Protein AF-A0A195AV89-F1 (afdb_monomer_lite)

Organism: NCBI:txid520822

pLDDT: mean 71.45, std 24.06, range [21.25, 98.12]

Sequence (680 aa):
ADSTIRRLVAESTGSINNQPTPLRCRNARSAENIAAVRESVRENPRRSISRRSQELGLSATSIWRILRRDLDLHTYKIQLTQEIKVNDHRQRCVFADWVLENRIALHAILHATMDILYERFWVLHELSVRNMMDRINICDMLLKRNEIEPFIASKEACENHLLFEKLRRDSPGELSKIIPVAGDITEPELGISADDQNMLIRSVSIVFHSAATVKFDEALKLSVTINMLGTKRLVQLCNRMHNVEKRHIEPRLVCSCKSNLRNKRLICSDFFFKNVLFTKDYSVFCLWMVYISTSSRKIHIRDIYSRKSFECFVLFAHAFIHVSTAYCNCDRNDVAEEIYPVGREPDQVIALTEWMDDKMFEEFTPNLIASRPNTYTFTKALAERMLQREKGSLPVAIVRPSIVLSSYREPVAGWVDNCNGPTGIIAAAGKGFFRTMLCHEDKVADLVPVDIVINLMICAAWRTATQRTDTIPIYNCCTGQQNPITWKQFVDLSFKYCRLHPVNDALWYPDGRCHSSMIINKLCVIFQHTLPAYILDILARLKGSRPIMVRVQTKLSKAAKCLEYFSTKQWNFRDDNVRRLGEQLSPEDRETFMFDVREIYWPSYLEHYILGIRQFILKESPDTLPAARSYITKLYWLHKAVQLGILVIMLRVLLLRKSAARRAFFSLLSIVLRMCRLIV

InterPro domains:
  IPR013120 Fatty acyl-CoA reductase-like, NAD-binding domain [PF07993] (155-244)
  IPR013120 Fatty acyl-CoA reductase-like, NAD-binding domain [PF07993] (319-457)
  IPR026055 Fatty acyl-CoA reductase [PTHR11011] (134-623)
  IPR033640 Fatty acyl-CoA reductase, C-terminal [PF03015] (529-620)
  IPR033640 Fatty acyl-CoA reductase, C-terminal [cd09071] (527-618)
  IPR036291 NAD(P)-binding domain superfamily [SSF51735] (177-475)

Foldseek 3Di:
DVVVVVVVVVPPDDDPPDDPDPDPDDDLQPPVNLVLLVVVCVVPVPDALVVSCVVSVHHSVSSCCSCCPVVVHDNVPSDDPDDQDPCNVVVVVVVVVVCVVVVPPPPPVVVPPPPDPDPDDDAAADDDADPQCVFKAWAWFAFAPVCVVVVVVCLVVVCPHPRHPVHCVPPVCNSVRYHYFHAFLLDALRRGDPVSLVCLLQFFAEKEQLFAQPDQPDQLLVRLSGLAVSLLSVLVSLVSSVPPDPDDDDDPDDDDDDDDDPDDQGDDQRVVVPANDDDPPRGGGIIITMGGHDDDDDDDPVVPPDDDDDNPQRHDFHEYEYEFAQLLVVLDFEDEQDQDDAPDASVVVVVCSVPDDSVVSSVCVCVRCPSRLGSRSPSSSNNVRSCQVSNPPHLYAYEHEYAEAEACPPDHAQADFDCAACLVLLLCLLLVQRAEAQFDQAAWDWYAYSLLSRLLRVLSRSVSRRDPDPDHGYAHLTCCPQHTDGPNNLLVLSLVLSLVQGAPNRPFQNHHDYDNDPVVRVVCCVVRHVVVLVVVQVVCVVVVHHRCRNVVSVVVVVSSSSCNSVRNGHHHYDGVVVVVSCVPDDPSSCVNSPNPSNPDPPSVSSNSNSVNSRCNHVVHDPVCRVVRSVVSVVNVVVVVVVVVVVVVVVLVVVLVVDVVSVVVVVVVVVVVVVVVVVVD

Structure (mmCIF, N/CA/C/O backbone):
data_AF-A0A195AV89-F1
#
_entry.id   AF-A0A195AV89-F1
#
loop_
_atom_site.group_PDB
_atom_site.id
_atom_site.type_symbol
_atom_site.label_atom_id
_atom_site.label_alt_id
_atom_site.label_comp_id
_atom_site.label_asym_id
_atom_site.label_entity_id
_atom_site.label_seq_id
_atom_site.pdbx_PDB_ins_code
_atom_site.Cartn_x
_atom_site.Cartn_y
_atom_site.Cartn_z
_atom_site.occupancy
_atom_site.B_iso_or_equiv
_atom_site.auth_seq_id
_atom_site.auth_comp_id
_atom_site.auth_asym_id
_atom_site.auth_atom_id
_atom_site.pdbx_PDB_model_num
ATOM 1 N N . ALA A 1 1 ? 51.970 20.381 -20.525 1.00 50.66 1 ALA A N 1
ATOM 2 C CA . ALA A 1 1 ? 52.334 19.071 -21.102 1.00 50.66 1 ALA A CA 1
ATOM 3 C C . ALA A 1 1 ? 53.825 18.797 -20.916 1.00 50.66 1 ALA A C 1
ATOM 5 O O . ALA A 1 1 ? 54.170 17.923 -20.133 1.00 50.66 1 ALA A O 1
ATOM 6 N N . ASP A 1 2 ? 54.699 19.571 -21.566 1.00 43.78 2 ASP A N 1
ATOM 7 C CA . ASP A 1 2 ? 56.124 19.235 -21.711 1.00 43.78 2 ASP A CA 1
ATOM 8 C C . ASP A 1 2 ? 56.912 19.061 -20.391 1.00 43.78 2 ASP A C 1
ATOM 10 O O . ASP A 1 2 ? 57.695 18.123 -20.245 1.00 43.78 2 ASP A O 1
ATOM 14 N N . SER A 1 3 ? 56.636 19.883 -19.372 1.00 46.28 3 SER A N 1
ATOM 15 C CA . SER A 1 3 ? 57.283 19.787 -18.051 1.00 46.28 3 SER A CA 1
ATOM 16 C C . SER A 1 3 ? 57.004 18.476 -17.301 1.00 46.28 3 SER A C 1
ATOM 18 O O . SER A 1 3 ? 57.836 18.031 -16.514 1.00 46.28 3 SER A O 1
ATOM 20 N N . THR A 1 4 ? 55.858 17.832 -17.544 1.00 42.25 4 THR A N 1
ATOM 21 C CA . THR A 1 4 ? 55.500 16.550 -16.916 1.00 42.25 4 THR A CA 1
ATOM 22 C C . THR A 1 4 ? 56.248 15.384 -17.562 1.00 42.25 4 THR A C 1
ATOM 24 O O . THR A 1 4 ? 56.672 14.469 -16.864 1.00 42.25 4 THR A O 1
ATOM 27 N N . ILE A 1 5 ? 56.454 15.437 -18.882 1.00 47.72 5 ILE A N 1
ATOM 28 C CA . ILE A 1 5 ? 57.132 14.379 -19.644 1.00 47.72 5 ILE A CA 1
ATOM 29 C C . ILE A 1 5 ? 58.626 14.360 -19.307 1.00 47.72 5 ILE A C 1
ATOM 31 O O . ILE A 1 5 ? 59.153 13.309 -18.952 1.00 47.72 5 ILE A O 1
ATOM 35 N N . ARG A 1 6 ? 59.293 15.527 -19.299 1.00 44.59 6 ARG A N 1
ATOM 36 C CA . ARG A 1 6 ? 60.716 15.631 -18.915 1.00 44.59 6 ARG A CA 1
ATOM 37 C C . ARG A 1 6 ? 60.995 15.065 -17.517 1.00 44.59 6 ARG A C 1
ATOM 39 O O . ARG A 1 6 ? 62.029 14.438 -17.311 1.00 44.59 6 ARG A O 1
ATOM 46 N N . ARG A 1 7 ? 60.062 15.237 -16.572 1.00 45.50 7 ARG A N 1
ATOM 47 C CA . ARG A 1 7 ? 60.192 14.720 -15.200 1.00 45.50 7 ARG A CA 1
ATOM 48 C C . ARG A 1 7 ? 60.057 13.195 -15.106 1.00 45.50 7 ARG A C 1
ATOM 50 O O . ARG A 1 7 ? 60.696 12.604 -14.250 1.00 45.50 7 ARG A O 1
ATOM 57 N N . LEU A 1 8 ? 59.280 12.561 -15.987 1.00 46.53 8 LEU A N 1
ATOM 58 C CA . LEU A 1 8 ? 59.133 11.098 -16.030 1.00 46.53 8 LEU A CA 1
ATOM 59 C C . LEU A 1 8 ? 60.307 10.390 -16.728 1.00 46.53 8 LEU A C 1
ATOM 61 O O . LEU A 1 8 ? 60.576 9.232 -16.431 1.00 46.53 8 LEU A O 1
ATOM 65 N N . VAL A 1 9 ? 61.017 11.076 -17.630 1.00 48.72 9 VAL A N 1
ATOM 66 C CA . VAL A 1 9 ? 62.204 10.530 -18.320 1.00 48.72 9 VAL A CA 1
ATOM 67 C C . VAL A 1 9 ? 63.468 10.607 -17.448 1.00 48.72 9 VAL A C 1
ATOM 69 O O . VAL A 1 9 ? 64.371 9.794 -17.602 1.00 48.72 9 VAL A O 1
ATOM 72 N N . ALA A 1 10 ? 63.540 11.548 -16.501 1.00 44.00 10 ALA A N 1
ATOM 73 C CA . ALA A 1 10 ? 64.730 11.767 -15.672 1.00 44.00 10 ALA A CA 1
ATOM 74 C C . ALA A 1 10 ? 64.962 10.715 -14.563 1.00 44.00 10 ALA A C 1
ATOM 76 O O . ALA A 1 10 ? 66.049 10.670 -13.994 1.00 44.00 10 ALA A O 1
ATOM 77 N N . GLU A 1 11 ? 63.968 9.881 -14.238 1.00 45.31 11 GLU A N 1
ATOM 78 C CA . GLU A 1 11 ? 64.018 8.938 -13.103 1.00 45.31 11 GLU A CA 1
ATOM 79 C C . GLU A 1 11 ? 64.234 7.466 -13.537 1.00 45.31 11 GLU A C 1
ATOM 81 O O . GLU A 1 11 ? 64.152 6.557 -12.714 1.00 45.31 11 GLU A O 1
ATOM 86 N N . SER A 1 12 ? 64.542 7.196 -14.816 1.00 50.31 12 SER A N 1
ATOM 87 C CA . SER A 1 12 ? 64.613 5.830 -15.375 1.00 50.31 12 SER A CA 1
ATOM 88 C C . SER A 1 12 ? 66.002 5.163 -15.376 1.00 50.31 12 SER A C 1
ATOM 90 O O . SER A 1 12 ? 66.183 4.150 -16.051 1.00 50.31 12 SER A O 1
ATOM 92 N N . THR A 1 13 ? 66.994 5.696 -14.652 1.00 50.44 13 THR A N 1
ATOM 93 C CA . THR A 1 13 ? 68.354 5.118 -14.565 1.00 50.44 13 THR A CA 1
ATOM 94 C C . THR A 1 13 ? 68.882 5.099 -13.125 1.00 50.44 13 THR A C 1
ATOM 96 O O . THR A 1 13 ? 69.674 5.952 -12.728 1.00 50.44 13 THR A O 1
ATOM 99 N N . GLY A 1 14 ? 68.460 4.108 -12.335 1.00 41.00 14 GLY A N 1
ATOM 100 C CA . GLY A 1 14 ? 68.944 3.884 -10.969 1.00 41.00 14 GLY A CA 1
ATOM 101 C C . GLY A 1 14 ? 68.699 2.447 -10.501 1.00 41.00 14 GLY A C 1
ATOM 102 O O . GLY A 1 14 ? 67.657 1.866 -10.796 1.00 41.00 14 GLY A O 1
ATOM 103 N N . SER A 1 15 ? 69.667 1.856 -9.794 1.00 42.06 15 SER A N 1
ATOM 104 C CA . SER A 1 15 ? 69.569 0.475 -9.296 1.00 42.06 15 SER A CA 1
ATOM 105 C C . SER A 1 15 ? 68.524 0.352 -8.183 1.00 42.06 15 SER A C 1
ATOM 107 O O . SER A 1 15 ? 68.538 1.129 -7.230 1.00 42.06 15 SER A O 1
ATOM 109 N N . ILE A 1 16 ? 67.650 -0.658 -8.259 1.00 43.22 16 ILE A N 1
ATOM 110 C CA . ILE A 1 16 ? 66.578 -0.905 -7.273 1.00 43.22 16 ILE A CA 1
ATOM 111 C C . ILE A 1 16 ? 67.100 -1.720 -6.069 1.00 43.22 16 ILE A C 1
ATOM 113 O O . ILE A 1 16 ? 66.456 -2.649 -5.595 1.00 43.22 16 ILE A O 1
ATOM 117 N N . ASN A 1 17 ? 68.297 -1.389 -5.583 1.00 42.94 17 ASN A N 1
ATOM 118 C CA . ASN A 1 17 ? 68.884 -1.927 -4.357 1.00 42.94 17 ASN A CA 1
ATOM 119 C C . ASN A 1 17 ? 69.647 -0.804 -3.637 1.00 42.94 17 ASN A C 1
ATOM 121 O O . ASN A 1 17 ? 70.331 -0.014 -4.282 1.00 42.94 17 ASN A O 1
ATOM 125 N N . ASN A 1 18 ? 69.546 -0.762 -2.305 1.00 45.41 18 ASN A N 1
ATOM 126 C CA . ASN A 1 18 ? 70.127 0.255 -1.412 1.00 45.41 18 ASN A CA 1
ATOM 127 C C . ASN A 1 18 ? 69.485 1.662 -1.448 1.00 45.41 18 ASN A C 1
ATOM 129 O O . ASN A 1 18 ? 70.192 2.668 -1.421 1.00 45.41 18 ASN A O 1
ATOM 133 N N . GLN A 1 19 ? 68.151 1.755 -1.369 1.00 38.38 19 GLN A N 1
ATOM 134 C CA . GLN A 1 19 ? 67.550 2.863 -0.605 1.00 38.38 19 GLN A CA 1
ATOM 135 C C . GLN A 1 19 ? 67.321 2.421 0.850 1.00 38.38 19 GLN A C 1
ATOM 137 O O . GLN A 1 19 ? 66.848 1.303 1.065 1.00 38.38 19 GLN A O 1
ATOM 142 N N . PRO A 1 20 ? 67.635 3.259 1.857 1.00 39.00 20 PRO A N 1
ATOM 143 C CA . PRO A 1 20 ? 67.366 2.928 3.250 1.00 39.00 20 PRO A CA 1
ATOM 144 C C . PRO A 1 20 ? 65.854 2.896 3.496 1.00 39.00 20 PRO A C 1
ATOM 146 O O . PRO A 1 20 ? 65.154 3.881 3.258 1.00 39.00 20 PRO A O 1
ATOM 149 N N . THR A 1 21 ? 65.348 1.764 3.988 1.00 40.25 21 THR A N 1
ATOM 150 C CA . THR A 1 21 ? 63.931 1.583 4.329 1.00 40.25 21 THR A CA 1
ATOM 151 C C . THR A 1 21 ? 63.458 2.710 5.255 1.00 40.25 21 THR A C 1
ATOM 153 O O . THR A 1 21 ? 64.034 2.865 6.336 1.00 40.25 21 THR A O 1
ATOM 156 N N . PRO A 1 22 ? 62.408 3.480 4.900 1.00 37.03 22 PRO A N 1
ATOM 157 C CA . PRO A 1 22 ? 61.901 4.536 5.767 1.00 37.03 22 PRO A CA 1
ATOM 158 C C . PRO A 1 22 ? 61.536 3.980 7.145 1.00 37.03 22 PRO A C 1
ATOM 160 O O . PRO A 1 22 ? 60.753 3.031 7.249 1.00 37.03 22 PRO A O 1
ATOM 163 N N . LEU A 1 23 ? 62.108 4.572 8.199 1.00 39.91 23 LEU A N 1
ATOM 164 C CA . LEU A 1 23 ? 61.863 4.172 9.585 1.00 39.91 23 LEU A CA 1
ATOM 165 C C . LEU A 1 23 ? 60.355 4.116 9.851 1.00 39.91 23 LEU A C 1
ATOM 167 O O . LEU A 1 23 ? 59.655 5.126 9.755 1.00 39.91 23 LEU A O 1
ATOM 171 N N . ARG A 1 24 ? 59.870 2.909 10.168 1.00 40.41 24 ARG A N 1
ATOM 172 C CA . ARG A 1 24 ? 58.453 2.572 10.355 1.00 40.41 24 ARG A CA 1
ATOM 173 C C . ARG A 1 24 ? 57.813 3.557 11.336 1.00 40.41 24 ARG A C 1
ATOM 175 O O . ARG A 1 24 ? 58.040 3.457 12.540 1.00 40.41 24 ARG A O 1
ATOM 182 N N . CYS A 1 25 ? 57.049 4.519 10.813 1.00 47.12 25 CYS A N 1
ATOM 183 C CA . CYS A 1 25 ? 56.574 5.658 11.596 1.00 47.12 25 CYS A CA 1
ATOM 184 C C . CYS A 1 25 ? 55.828 5.203 12.860 1.00 47.12 25 CYS A C 1
ATOM 186 O O . CYS A 1 25 ? 55.062 4.235 12.809 1.00 47.12 25 CYS A O 1
ATOM 188 N N . ARG A 1 26 ? 56.038 5.928 13.974 1.00 52.16 26 ARG A N 1
ATOM 189 C CA . ARG A 1 26 ? 55.380 5.702 15.276 1.00 52.16 26 ARG A CA 1
ATOM 190 C C . ARG A 1 26 ? 53.902 5.347 15.088 1.00 52.16 26 ARG A C 1
ATOM 192 O O . ARG A 1 26 ? 53.202 6.010 14.322 1.00 52.16 26 ARG A O 1
ATOM 199 N N . ASN A 1 27 ? 53.427 4.333 15.820 1.00 58.03 27 ASN A N 1
ATOM 200 C CA . ASN A 1 27 ? 52.045 3.858 15.732 1.00 58.03 27 ASN A CA 1
ATOM 201 C C . ASN A 1 27 ? 51.058 5.037 15.781 1.00 58.03 27 ASN A C 1
ATOM 203 O O . ASN A 1 27 ? 50.970 5.767 16.769 1.00 58.03 27 ASN A O 1
ATOM 207 N N . ALA A 1 28 ? 50.288 5.199 14.704 1.00 64.44 28 ALA A N 1
ATOM 208 C CA . ALA A 1 28 ? 49.456 6.375 14.434 1.00 64.44 28 ALA A CA 1
ATOM 209 C C . ALA A 1 28 ? 48.264 6.579 15.399 1.00 64.44 28 ALA A C 1
ATOM 211 O O . ALA A 1 28 ? 47.446 7.465 15.171 1.00 64.44 28 ALA A O 1
ATOM 212 N N . ARG A 1 29 ? 48.156 5.733 16.432 1.00 78.00 29 ARG A N 1
ATOM 213 C CA . ARG A 1 29 ? 47.184 5.741 17.539 1.00 78.00 29 ARG A CA 1
ATOM 214 C C . ARG A 1 29 ? 47.876 5.340 18.862 1.00 78.00 29 ARG A C 1
ATOM 216 O O . ARG A 1 29 ? 47.328 4.564 19.636 1.00 78.00 29 ARG A O 1
ATOM 223 N N . SER A 1 30 ? 49.122 5.771 19.090 1.00 84.56 30 SER A N 1
ATOM 224 C CA . SER A 1 30 ? 49.759 5.648 20.414 1.00 84.56 30 SER A CA 1
ATOM 225 C C . SER A 1 30 ? 49.026 6.517 21.443 1.00 84.56 30 SER A C 1
ATOM 227 O O . SER A 1 30 ? 48.366 7.488 21.070 1.00 84.56 30 SER A O 1
ATOM 229 N N . ALA A 1 31 ? 49.161 6.199 22.734 1.00 83.94 31 ALA A N 1
ATOM 230 C CA . ALA A 1 31 ? 48.544 6.984 23.806 1.00 83.94 31 ALA A CA 1
ATOM 231 C C . ALA A 1 31 ? 48.972 8.466 23.760 1.00 83.94 31 ALA A C 1
ATOM 233 O O . ALA A 1 31 ? 48.120 9.346 23.856 1.00 83.94 31 ALA A O 1
ATOM 234 N N . GLU A 1 32 ? 50.259 8.736 23.501 1.00 88.19 32 GLU A N 1
ATOM 235 C CA . GLU A 1 32 ? 50.804 10.085 23.269 1.00 88.19 32 GLU A CA 1
ATOM 236 C C . GLU A 1 32 ? 50.070 10.811 22.127 1.00 88.19 32 GLU A C 1
ATOM 238 O O . GLU A 1 32 ? 49.609 11.936 22.293 1.00 88.19 32 GLU A O 1
ATOM 243 N N . ASN A 1 33 ? 49.909 10.152 20.972 1.00 89.00 33 ASN A N 1
ATOM 244 C CA . ASN A 1 33 ? 49.263 10.734 19.793 1.00 89.00 33 ASN A CA 1
ATOM 245 C C . ASN A 1 33 ? 47.763 10.987 20.025 1.00 89.00 33 ASN A C 1
ATOM 247 O O . ASN A 1 33 ? 47.222 11.986 19.552 1.00 89.00 33 ASN A O 1
ATOM 251 N N . ILE A 1 34 ? 47.086 10.107 20.770 1.00 90.88 34 ILE A N 1
ATOM 252 C CA . ILE A 1 34 ? 45.677 10.280 21.154 1.00 90.88 34 ILE A CA 1
ATOM 253 C C . ILE A 1 34 ? 45.527 11.455 22.131 1.00 90.88 34 ILE A C 1
ATOM 255 O O . ILE A 1 34 ? 44.618 12.269 21.961 1.00 90.88 34 ILE A O 1
ATOM 259 N N . ALA A 1 35 ? 46.432 11.588 23.108 1.00 89.00 35 ALA A N 1
ATOM 260 C CA . ALA A 1 35 ? 46.459 12.712 24.041 1.00 89.00 35 ALA A CA 1
ATOM 261 C C . ALA A 1 35 ? 46.740 14.047 23.328 1.00 89.00 35 ALA A C 1
ATOM 263 O O . ALA A 1 35 ? 45.991 15.001 23.516 1.00 89.00 35 ALA A O 1
ATOM 264 N N . ALA A 1 36 ? 47.736 14.102 22.440 1.00 89.44 36 ALA A N 1
ATOM 265 C CA . ALA A 1 36 ? 48.081 15.309 21.684 1.00 89.44 36 ALA A CA 1
ATOM 266 C C . ALA A 1 36 ? 46.934 15.789 20.770 1.00 89.44 36 ALA A C 1
ATOM 268 O O . ALA A 1 36 ? 46.641 16.983 20.701 1.00 89.44 36 ALA A O 1
ATOM 269 N N . VAL A 1 37 ? 46.222 14.865 20.110 1.00 90.38 37 VAL A N 1
ATOM 270 C CA . VAL A 1 37 ? 45.013 15.207 19.338 1.00 90.38 37 VAL A CA 1
ATOM 271 C C . VAL A 1 37 ? 43.869 15.654 20.254 1.00 90.38 37 VAL A C 1
ATOM 273 O O . VAL A 1 37 ? 43.165 16.601 19.906 1.00 90.38 37 VAL A O 1
ATOM 276 N N . ARG A 1 38 ? 43.680 15.019 21.421 1.00 90.00 38 ARG A N 1
ATOM 277 C CA . ARG A 1 38 ? 42.659 15.414 22.409 1.00 90.00 38 ARG A CA 1
ATOM 278 C C . ARG A 1 38 ? 42.891 16.838 22.918 1.00 90.00 38 ARG A C 1
ATOM 280 O O . ARG A 1 38 ? 41.944 17.621 22.941 1.00 90.00 38 ARG A O 1
ATOM 287 N N . GLU A 1 39 ? 44.127 17.180 23.268 1.00 90.44 39 GLU A N 1
ATOM 288 C CA . GLU A 1 39 ? 44.463 18.502 23.803 1.00 90.44 39 GLU A CA 1
ATOM 289 C C . GLU A 1 39 ? 44.359 19.587 22.727 1.00 90.44 39 GLU A C 1
ATOM 291 O O . GLU A 1 39 ? 43.644 20.565 22.919 1.00 90.44 39 GLU A O 1
ATOM 296 N N . SER A 1 40 ? 44.902 19.343 21.527 1.00 88.50 40 SER A N 1
ATOM 297 C CA . SER A 1 40 ? 44.725 20.233 20.369 1.00 88.50 40 SER A CA 1
ATOM 298 C C . SER A 1 40 ? 43.243 20.532 20.085 1.00 88.50 40 SER A C 1
ATOM 300 O O . SER A 1 40 ? 42.874 21.651 19.705 1.00 88.50 40 SER A O 1
ATOM 302 N N . VAL A 1 41 ? 42.354 19.541 20.242 1.00 85.56 41 VAL A N 1
ATOM 303 C CA . VAL A 1 41 ? 40.903 19.743 20.095 1.00 85.56 41 VAL A CA 1
ATOM 304 C C . VAL A 1 41 ? 40.324 20.595 21.221 1.00 85.56 41 VAL A C 1
ATOM 306 O O . VAL A 1 41 ? 39.474 21.430 20.917 1.00 85.56 41 VAL A O 1
ATOM 309 N N . ARG A 1 42 ? 40.776 20.433 22.472 1.00 78.88 42 ARG A N 1
ATOM 310 C CA . ARG A 1 42 ? 40.354 21.281 23.599 1.00 78.88 42 ARG A CA 1
ATOM 311 C C . ARG A 1 42 ? 40.783 22.737 23.392 1.00 78.88 42 ARG A C 1
ATOM 313 O O . ARG A 1 42 ? 39.943 23.622 23.515 1.00 78.88 42 ARG A O 1
ATOM 320 N N . GLU A 1 43 ? 42.044 22.977 23.034 1.00 81.06 43 GLU A N 1
ATOM 321 C CA . GLU A 1 43 ? 42.611 24.321 22.836 1.00 81.06 43 GLU A CA 1
ATOM 322 C C . GLU A 1 43 ? 41.904 25.116 21.731 1.00 81.06 43 GLU A C 1
ATOM 324 O O . GLU A 1 43 ? 41.621 26.305 21.877 1.00 81.06 43 GLU A O 1
ATOM 329 N N . ASN A 1 44 ? 41.636 24.480 20.586 1.00 78.31 44 ASN A N 1
ATOM 330 C CA . ASN A 1 44 ? 41.011 25.149 19.449 1.00 78.31 44 ASN A CA 1
ATOM 331 C C . ASN A 1 44 ? 40.075 24.195 18.696 1.00 78.31 44 ASN A C 1
ATOM 333 O O . ASN A 1 44 ? 40.474 23.634 17.670 1.00 78.31 44 ASN A O 1
ATOM 337 N N . PRO A 1 45 ? 38.818 24.008 19.145 1.00 74.69 45 PRO A N 1
ATOM 338 C CA . PRO A 1 45 ? 37.890 23.039 18.552 1.00 74.69 45 PRO A CA 1
ATOM 339 C C . PRO A 1 45 ? 37.662 23.251 17.046 1.00 74.69 45 PRO A C 1
ATOM 341 O O . PRO A 1 45 ? 37.619 22.291 16.277 1.00 74.69 45 PRO A O 1
ATOM 344 N N . ARG A 1 46 ? 37.621 24.516 16.602 1.00 65.31 46 ARG A N 1
ATOM 345 C CA . ARG A 1 46 ? 37.345 24.916 15.209 1.00 65.31 46 ARG A CA 1
ATOM 346 C C . ARG A 1 46 ? 38.509 24.672 14.234 1.00 65.31 46 ARG A C 1
ATOM 348 O O . ARG A 1 46 ? 38.331 24.850 13.029 1.00 65.31 46 ARG A O 1
ATOM 355 N N . ARG A 1 47 ? 39.705 24.293 14.703 1.00 79.06 47 ARG A N 1
ATOM 356 C CA . ARG A 1 47 ? 40.875 24.104 13.830 1.00 79.06 47 ARG A CA 1
ATOM 357 C C . ARG A 1 47 ? 40.729 22.866 12.932 1.00 79.06 47 ARG A C 1
ATOM 359 O O . ARG A 1 47 ? 40.415 21.767 13.393 1.00 79.06 47 ARG A O 1
ATOM 366 N N . SER A 1 48 ? 40.973 23.048 11.632 1.00 80.38 48 SER A N 1
ATOM 367 C CA . SER A 1 48 ? 40.786 22.012 10.609 1.00 80.38 48 SER A CA 1
ATOM 368 C C . SER A 1 48 ? 41.797 20.866 10.725 1.00 80.38 48 SER A C 1
ATOM 370 O O . SER A 1 48 ? 42.938 21.061 11.148 1.00 80.38 48 SER A O 1
ATOM 372 N N . ILE A 1 49 ? 41.392 19.666 10.287 1.00 80.25 49 ILE A N 1
ATOM 373 C CA . ILE A 1 49 ? 42.225 18.448 10.322 1.00 80.25 49 ILE A CA 1
ATOM 374 C C . ILE A 1 49 ? 43.573 18.681 9.625 1.00 80.25 49 ILE A C 1
ATOM 376 O O . ILE A 1 49 ? 44.601 18.257 10.138 1.00 80.25 49 ILE A O 1
ATOM 380 N N . SER A 1 50 ? 43.585 19.394 8.494 1.00 75.94 50 SER A N 1
ATOM 381 C CA . SER A 1 50 ? 44.805 19.682 7.731 1.00 75.94 50 SER A CA 1
ATOM 382 C C . SER A 1 50 ? 45.806 20.549 8.502 1.00 75.94 50 SER A C 1
ATOM 384 O O . SER A 1 50 ? 47.000 20.283 8.422 1.00 75.94 50 SER A O 1
ATOM 386 N N . ARG A 1 51 ? 45.344 21.529 9.297 1.00 79.31 51 ARG A N 1
ATOM 387 C CA . ARG A 1 51 ? 46.234 22.321 10.167 1.00 79.31 51 ARG A CA 1
ATOM 388 C C . ARG A 1 51 ? 46.733 21.505 11.357 1.00 79.31 51 ARG A C 1
ATOM 390 O O . ARG A 1 51 ? 47.935 21.450 11.576 1.00 79.31 51 ARG A O 1
ATOM 397 N N . ARG A 1 52 ? 45.852 20.753 12.032 1.00 88.69 52 ARG A N 1
ATOM 398 C CA . ARG A 1 52 ? 46.266 19.811 13.097 1.00 88.69 52 ARG A CA 1
ATOM 399 C C . ARG A 1 52 ? 47.283 18.778 12.596 1.00 88.69 52 ARG A C 1
ATOM 401 O O . ARG A 1 52 ? 48.158 18.365 13.344 1.00 88.69 52 ARG A O 1
ATOM 408 N N . SER A 1 53 ? 47.168 18.361 11.334 1.00 83.69 53 SER A N 1
ATOM 409 C CA . SER A 1 53 ? 48.081 17.415 10.681 1.00 83.69 53 SER A CA 1
ATOM 410 C C . SER A 1 53 ? 49.487 17.991 10.503 1.00 83.69 53 SER A C 1
ATOM 412 O O . SER A 1 53 ? 50.465 17.280 10.712 1.00 83.69 53 SER A O 1
ATOM 414 N N . GLN A 1 54 ? 49.585 19.283 10.181 1.00 83.62 54 GLN A N 1
ATOM 415 C CA . GLN A 1 54 ? 50.852 20.011 10.106 1.00 83.62 54 GLN A CA 1
ATOM 416 C C . GLN A 1 54 ? 51.433 20.273 11.505 1.00 83.62 54 GLN A C 1
ATOM 418 O O . GLN A 1 54 ? 52.616 20.048 11.725 1.00 83.62 54 GLN A O 1
ATOM 423 N N . GLU A 1 55 ? 50.595 20.688 12.456 1.00 84.44 55 GLU A N 1
ATOM 424 C CA . GLU A 1 55 ? 51.000 21.066 13.820 1.00 84.44 55 GLU A CA 1
ATOM 425 C C . GLU A 1 55 ? 51.448 19.874 14.680 1.00 84.44 55 GLU A C 1
ATOM 427 O O . GLU A 1 55 ? 52.405 19.993 15.437 1.00 84.44 55 GLU A O 1
ATOM 432 N N . LEU A 1 56 ? 50.789 18.716 14.557 1.00 84.62 56 LEU A N 1
ATOM 433 C CA . LEU A 1 56 ? 51.099 17.512 15.344 1.00 84.62 56 LEU A CA 1
ATOM 434 C C . LEU A 1 56 ? 52.044 16.532 14.623 1.00 84.62 56 LEU A C 1
ATOM 436 O O . LEU A 1 56 ? 52.331 15.463 15.155 1.00 84.62 56 LEU A O 1
ATOM 440 N N . GLY A 1 57 ? 52.471 16.826 13.389 1.00 83.44 57 GLY A N 1
ATOM 441 C CA . GLY A 1 57 ? 53.294 15.918 12.571 1.00 83.44 57 GLY A CA 1
ATOM 442 C C . GLY A 1 57 ? 52.614 14.588 12.191 1.00 83.44 57 GLY A C 1
ATOM 443 O O . GLY A 1 57 ? 53.269 13.660 11.719 1.00 83.44 57 GLY A O 1
ATOM 444 N N . LEU A 1 58 ? 51.298 14.468 12.398 1.00 85.81 58 LEU A N 1
ATOM 445 C CA . LEU A 1 58 ? 50.509 13.262 12.135 1.00 85.81 58 LEU A CA 1
ATOM 446 C C . LEU A 1 58 ? 49.750 13.388 10.816 1.00 85.81 58 LEU A C 1
ATOM 448 O O . LEU A 1 58 ? 49.184 14.437 10.524 1.00 85.81 58 LEU A O 1
ATOM 452 N N . SER A 1 59 ? 49.635 12.305 10.039 1.00 83.81 59 SER A N 1
ATOM 453 C CA . SER A 1 59 ? 48.828 12.340 8.808 1.00 83.81 59 SER A CA 1
ATOM 454 C C . SER A 1 59 ? 47.363 12.705 9.099 1.00 83.81 59 SER A C 1
ATOM 456 O O . SER A 1 59 ? 46.795 12.272 10.107 1.00 83.81 59 SER A O 1
ATOM 458 N N . ALA A 1 60 ? 46.710 13.440 8.195 1.00 81.94 60 ALA A N 1
ATOM 459 C CA . ALA A 1 60 ? 45.295 13.794 8.336 1.00 81.94 60 ALA A CA 1
ATOM 460 C C . ALA A 1 60 ? 44.393 12.552 8.509 1.00 81.94 60 ALA A C 1
ATOM 462 O O . ALA A 1 60 ? 43.427 12.581 9.271 1.00 81.94 60 ALA A O 1
ATOM 463 N N . THR A 1 61 ? 44.757 11.430 7.878 1.00 82.19 61 THR A N 1
ATOM 464 C CA . THR A 1 61 ? 44.102 10.121 8.038 1.00 82.19 61 THR A CA 1
ATOM 465 C C . THR A 1 61 ? 44.293 9.536 9.442 1.00 82.19 61 THR A C 1
ATOM 467 O O . THR A 1 61 ? 43.378 8.903 9.967 1.00 82.19 61 THR A O 1
ATOM 470 N N . SER A 1 62 ? 45.453 9.753 10.071 1.00 86.69 62 SER A N 1
ATOM 471 C CA . SER A 1 62 ? 45.723 9.372 11.465 1.00 86.69 62 SER A CA 1
ATOM 472 C C . SER A 1 62 ? 44.841 10.174 12.418 1.00 86.69 62 SER A C 1
ATOM 474 O O . SER A 1 62 ? 44.125 9.587 13.224 1.00 86.69 62 SER A O 1
ATOM 476 N N . ILE A 1 63 ? 44.816 11.502 12.268 1.00 87.00 63 ILE A N 1
ATOM 477 C CA . ILE A 1 63 ? 44.011 12.394 13.115 1.00 87.00 63 ILE A CA 1
ATOM 478 C C . ILE A 1 63 ? 42.517 12.101 12.949 1.00 87.00 63 ILE A C 1
ATOM 480 O O . ILE A 1 63 ? 41.817 11.948 13.943 1.00 87.00 63 ILE A O 1
ATOM 484 N N . TRP A 1 64 ? 42.019 11.930 11.719 1.00 85.50 64 TRP A N 1
ATOM 485 C CA . TRP A 1 64 ? 40.619 11.552 11.480 1.00 85.50 64 TRP A CA 1
ATOM 486 C C . TRP A 1 64 ? 40.252 10.209 12.131 1.00 85.50 64 TRP A C 1
ATOM 488 O O . TRP A 1 64 ? 39.152 10.062 12.664 1.00 85.50 64 TRP A O 1
ATOM 498 N N . ARG A 1 65 ? 41.175 9.233 12.133 1.00 83.06 65 ARG A N 1
ATOM 499 C CA . ARG A 1 65 ? 40.985 7.954 12.837 1.00 83.06 65 ARG A CA 1
ATOM 500 C C . ARG A 1 65 ? 40.969 8.134 14.354 1.00 83.06 65 ARG A C 1
ATOM 502 O O . ARG A 1 65 ? 40.074 7.568 14.967 1.00 83.06 65 ARG A O 1
ATOM 509 N N . ILE A 1 66 ? 41.877 8.926 14.930 1.00 90.06 66 ILE A N 1
ATOM 510 C CA . ILE A 1 66 ? 41.897 9.218 16.375 1.00 90.06 66 ILE A CA 1
ATOM 511 C C . ILE A 1 66 ? 40.595 9.896 16.804 1.00 90.06 66 ILE A C 1
ATOM 513 O O . ILE A 1 66 ? 39.898 9.394 17.685 1.00 90.06 66 ILE A O 1
ATOM 517 N N . LEU A 1 67 ? 40.216 10.984 16.127 1.00 86.69 67 LEU A N 1
ATOM 518 C CA . LEU A 1 67 ? 38.981 11.714 16.412 1.00 86.69 67 LEU A CA 1
ATOM 519 C C . LEU A 1 67 ? 37.770 10.772 16.395 1.00 86.69 67 LEU A C 1
ATOM 521 O O . LEU A 1 67 ? 37.011 10.749 17.354 1.00 86.69 67 LEU A O 1
ATOM 525 N N . ARG A 1 68 ? 37.637 9.929 15.362 1.00 82.38 68 ARG A N 1
ATOM 526 C CA . ARG A 1 68 ? 36.465 9.058 15.181 1.00 82.38 68 ARG A CA 1
ATOM 527 C C . ARG A 1 68 ? 36.493 7.724 15.950 1.00 82.38 68 ARG A C 1
ATOM 529 O O . ARG A 1 68 ? 35.439 7.114 16.076 1.00 82.38 68 ARG A O 1
ATOM 536 N N . ARG A 1 69 ? 37.648 7.209 16.394 1.00 81.25 69 ARG A N 1
ATOM 537 C CA . ARG A 1 69 ? 37.755 5.867 17.023 1.00 81.25 69 ARG A CA 1
ATOM 538 C C . ARG A 1 69 ? 38.366 5.839 18.423 1.00 81.25 69 ARG A C 1
ATOM 540 O O . ARG A 1 69 ? 38.249 4.811 19.077 1.00 81.25 69 ARG A O 1
ATOM 547 N N . ASP A 1 70 ? 39.015 6.913 18.860 1.00 87.94 70 ASP A N 1
ATOM 548 C CA . ASP A 1 70 ? 39.649 7.013 20.186 1.00 87.94 70 ASP A CA 1
ATOM 549 C C . ASP A 1 70 ? 39.046 8.138 21.045 1.00 87.94 70 ASP A C 1
ATOM 551 O O . ASP A 1 70 ? 39.248 8.167 22.258 1.00 87.94 70 ASP A O 1
ATOM 555 N N . LEU A 1 71 ? 38.315 9.071 20.420 1.00 82.81 71 LEU A N 1
ATOM 556 C CA . LEU A 1 71 ? 37.689 10.233 21.067 1.00 82.81 71 LEU A CA 1
ATOM 557 C C . LEU A 1 71 ? 36.179 10.372 20.771 1.00 82.81 71 LEU A C 1
ATOM 559 O O . LEU A 1 71 ? 35.544 11.258 21.326 1.00 82.81 71 LEU A O 1
ATOM 563 N N . ASP A 1 72 ? 35.634 9.539 19.877 1.00 77.00 72 ASP A N 1
ATOM 564 C CA . ASP A 1 72 ? 34.265 9.575 19.314 1.00 77.00 72 ASP A CA 1
ATOM 565 C C . ASP A 1 72 ? 33.767 10.949 18.793 1.00 77.00 72 ASP A C 1
ATOM 567 O O . ASP A 1 72 ? 32.579 11.218 18.614 1.00 77.00 72 ASP A O 1
ATOM 571 N N . LEU A 1 73 ? 34.698 11.842 18.453 1.00 75.19 73 LEU A N 1
ATOM 572 C CA . LEU A 1 73 ? 34.410 13.157 17.895 1.00 75.19 73 LEU A CA 1
ATOM 573 C C . LEU A 1 73 ? 34.273 13.092 16.372 1.00 75.19 73 LEU A C 1
ATOM 575 O O . LEU A 1 73 ? 35.236 12.917 15.621 1.00 75.19 73 LEU A O 1
ATOM 579 N N . HIS A 1 74 ? 33.053 13.302 15.885 1.00 66.81 74 HIS A N 1
ATOM 580 C CA . HIS A 1 74 ? 32.805 13.494 14.459 1.00 66.81 74 HIS A CA 1
ATOM 581 C C . HIS A 1 74 ? 33.302 14.872 14.009 1.00 66.81 74 HIS A C 1
ATOM 583 O O . HIS A 1 74 ? 32.860 15.897 14.514 1.00 66.81 74 HIS A O 1
ATOM 589 N N . THR A 1 75 ? 34.164 14.912 12.992 1.00 55.97 75 THR A N 1
ATOM 590 C CA . THR A 1 75 ? 34.897 16.116 12.545 1.00 55.97 75 THR A CA 1
ATOM 591 C C . THR A 1 75 ? 34.039 17.270 12.016 1.00 55.97 75 THR A C 1
ATOM 593 O O . THR A 1 75 ? 34.564 18.356 11.808 1.00 55.97 75 THR A O 1
ATOM 596 N N . TYR A 1 76 ? 32.742 17.047 11.791 1.00 51.47 76 TYR A N 1
ATOM 597 C CA . TYR A 1 76 ? 31.750 18.066 11.420 1.00 51.47 76 TYR A CA 1
ATOM 598 C C . TYR A 1 76 ? 30.788 18.423 12.573 1.00 51.47 76 TYR A C 1
ATOM 600 O O . TYR A 1 76 ? 29.980 19.330 12.427 1.00 51.47 76 TYR A O 1
ATOM 608 N N . LYS A 1 77 ? 30.871 17.719 13.714 1.00 40.97 77 LYS A N 1
ATOM 609 C CA . LYS A 1 77 ? 30.145 18.011 14.963 1.00 40.97 77 LYS A CA 1
ATOM 610 C C . LYS A 1 77 ? 31.019 18.717 16.011 1.00 40.97 77 LYS A C 1
ATOM 612 O O . LYS A 1 77 ? 30.531 19.010 17.095 1.00 40.97 77 LYS A O 1
ATOM 617 N N . ILE A 1 78 ? 32.294 19.011 15.716 1.00 49.41 78 ILE A N 1
ATOM 618 C CA . ILE A 1 78 ? 33.177 19.807 16.595 1.00 49.41 78 ILE A CA 1
ATOM 619 C C . ILE A 1 78 ? 32.832 21.302 16.451 1.00 49.41 78 ILE A C 1
ATOM 621 O O . ILE A 1 78 ? 33.627 22.132 16.011 1.00 49.41 78 ILE A O 1
ATOM 625 N N . GLN A 1 79 ? 31.595 21.633 16.804 1.00 39.03 79 GLN A N 1
ATOM 626 C CA . GLN A 1 79 ? 31.061 22.980 16.881 1.00 39.03 79 GLN A CA 1
ATOM 627 C C . GLN A 1 79 ? 30.478 23.114 18.285 1.00 39.03 79 GLN A C 1
ATOM 629 O O . GLN A 1 79 ? 29.488 22.464 18.606 1.00 39.03 79 GLN A O 1
ATOM 634 N N . LEU A 1 80 ? 31.157 23.893 19.134 1.00 37.62 80 LEU A N 1
ATOM 635 C CA . LEU A 1 80 ? 30.752 24.122 20.522 1.00 37.62 80 LEU A CA 1
ATOM 636 C C . LEU A 1 80 ? 29.268 24.495 20.588 1.00 37.62 80 LEU A C 1
ATOM 638 O O . LEU A 1 80 ? 28.848 25.458 19.942 1.00 37.62 80 LEU A O 1
ATOM 642 N N . THR A 1 81 ? 28.513 23.772 21.416 1.00 39.44 81 THR A N 1
ATOM 643 C CA . THR A 1 81 ? 27.259 24.272 21.981 1.00 39.44 81 THR A CA 1
ATOM 644 C C . THR A 1 81 ? 27.548 25.633 22.595 1.00 39.44 81 THR A C 1
ATOM 646 O O . THR A 1 81 ? 28.407 25.741 23.471 1.00 39.44 81 THR A O 1
ATOM 649 N N . GLN A 1 82 ? 26.899 26.674 22.080 1.00 41.16 82 GLN A N 1
ATOM 650 C CA . GLN A 1 82 ? 27.159 28.042 22.505 1.00 41.16 82 GLN A CA 1
ATOM 651 C C . GLN A 1 82 ? 26.811 28.190 23.987 1.00 41.16 82 GLN A C 1
ATOM 653 O O . GLN A 1 82 ? 25.665 27.977 24.380 1.00 41.16 82 GLN A O 1
ATOM 658 N N . GLU A 1 83 ? 27.811 28.547 24.792 1.00 41.19 83 GLU A N 1
ATOM 659 C CA . GLU A 1 83 ? 27.631 28.855 26.207 1.00 41.19 83 GLU A CA 1
ATOM 660 C C . GLU A 1 83 ? 26.636 30.013 26.342 1.00 41.19 83 GLU A C 1
ATOM 662 O O . GLU A 1 83 ? 26.838 31.090 25.773 1.00 41.19 83 GLU A O 1
ATOM 667 N N . ILE A 1 84 ? 25.526 29.756 27.037 1.00 44.31 84 ILE A N 1
ATOM 668 C CA . ILE A 1 84 ? 24.422 30.706 27.172 1.00 44.31 84 ILE A CA 1
ATOM 669 C C . ILE A 1 84 ? 24.873 31.805 28.127 1.00 44.31 84 ILE A C 1
ATOM 671 O O . ILE A 1 84 ? 24.962 31.595 29.337 1.00 44.31 84 ILE A O 1
ATOM 675 N N . LYS A 1 85 ? 25.146 32.995 27.593 1.00 56.22 85 LYS A N 1
ATOM 676 C CA . LYS A 1 85 ? 25.455 34.156 28.433 1.00 56.22 85 LYS A CA 1
ATOM 677 C C . LYS A 1 85 ? 24.178 34.630 29.118 1.00 56.22 85 LYS A C 1
ATOM 679 O O . LYS A 1 85 ? 23.096 34.537 28.548 1.00 56.22 85 LYS A O 1
ATOM 684 N N . VAL A 1 86 ? 24.297 35.215 30.309 1.00 55.66 86 VAL A N 1
ATOM 685 C CA . VAL A 1 86 ? 23.140 35.671 31.111 1.00 55.66 86 VAL A CA 1
ATOM 686 C C . VAL A 1 86 ? 22.214 36.623 30.327 1.00 55.66 86 VAL A C 1
ATOM 688 O O . VAL A 1 86 ? 20.996 36.564 30.466 1.00 55.66 86 VAL A O 1
ATOM 691 N N . ASN A 1 87 ? 22.772 37.441 29.425 1.00 47.00 87 ASN A N 1
ATOM 692 C CA . ASN A 1 87 ? 21.999 38.338 28.558 1.00 47.00 87 ASN A CA 1
ATOM 693 C C . ASN A 1 87 ? 21.409 37.677 27.295 1.00 47.00 87 ASN A C 1
ATOM 695 O O . ASN A 1 87 ? 20.546 38.293 26.670 1.00 47.00 87 ASN A O 1
ATOM 699 N N . ASP A 1 88 ? 21.802 36.453 26.918 1.00 45.97 88 ASP A N 1
ATOM 700 C CA . ASP A 1 88 ? 21.290 35.780 25.713 1.00 45.97 88 ASP A CA 1
ATOM 701 C C . ASP A 1 88 ? 19.777 35.541 25.811 1.00 45.97 88 ASP A C 1
ATOM 703 O O . ASP A 1 88 ? 19.077 35.670 24.812 1.00 45.97 88 ASP A O 1
ATOM 707 N N . HIS A 1 89 ? 19.252 35.235 27.005 1.00 50.94 89 HIS A N 1
ATOM 708 C CA . HIS A 1 89 ? 17.806 35.114 27.218 1.00 50.94 89 HIS A CA 1
ATOM 709 C C . HIS A 1 89 ? 17.101 36.444 26.926 1.00 50.94 89 HIS A C 1
ATOM 711 O O . HIS A 1 89 ? 16.133 36.481 26.173 1.00 50.94 89 HIS A O 1
ATOM 717 N N . ARG A 1 90 ? 17.613 37.558 27.468 1.00 57.72 90 ARG A N 1
ATOM 718 C CA . ARG A 1 90 ? 17.028 38.889 27.250 1.00 57.72 90 ARG A CA 1
ATOM 719 C C . ARG A 1 90 ? 17.121 39.322 25.787 1.00 57.72 90 ARG A C 1
ATOM 721 O O . ARG A 1 90 ? 16.162 39.884 25.277 1.00 57.72 90 ARG A O 1
ATOM 728 N N . GLN A 1 91 ? 18.229 39.032 25.101 1.00 52.56 91 GLN A N 1
ATOM 729 C CA . GLN A 1 91 ? 18.366 39.311 23.667 1.00 52.56 91 GLN A CA 1
ATOM 730 C C . GLN A 1 91 ? 17.426 38.451 22.812 1.00 52.56 91 GLN A C 1
ATOM 732 O O . GLN A 1 91 ? 16.881 38.955 21.836 1.00 52.56 91 GLN A O 1
ATOM 737 N N . ARG A 1 92 ? 17.180 37.187 23.187 1.00 48.22 92 ARG A N 1
ATOM 738 C CA . ARG A 1 92 ? 16.211 36.315 22.501 1.00 48.22 92 ARG A CA 1
ATOM 739 C C . ARG A 1 92 ? 14.765 36.752 22.732 1.00 48.22 92 ARG A C 1
ATOM 741 O O . ARG A 1 92 ? 14.009 36.730 21.771 1.00 48.22 92 ARG A O 1
ATOM 748 N N . CYS A 1 93 ? 14.403 37.198 23.939 1.00 51.12 93 CYS A N 1
ATOM 749 C CA . CYS A 1 93 ? 13.101 37.827 24.194 1.00 51.12 93 CYS A CA 1
ATOM 750 C C . CYS A 1 93 ? 12.940 39.094 23.351 1.00 51.12 93 CYS A C 1
ATOM 752 O O . CYS A 1 93 ? 12.080 39.115 22.488 1.00 51.12 93 CYS A O 1
ATOM 754 N N . VAL A 1 94 ? 13.847 40.072 23.476 1.00 57.66 94 VAL A N 1
ATOM 755 C CA . VAL A 1 94 ? 13.782 41.331 22.706 1.00 57.66 94 VAL A CA 1
ATOM 756 C C . VAL A 1 94 ? 13.732 41.087 21.191 1.00 57.66 94 VAL A C 1
ATOM 758 O O . VAL A 1 94 ? 13.038 41.807 20.483 1.00 57.66 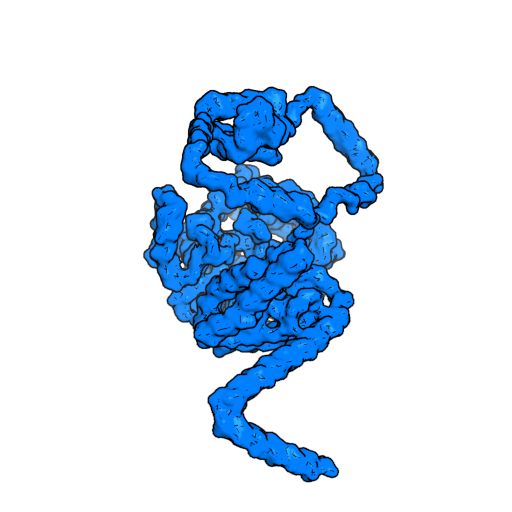94 VAL A O 1
ATOM 761 N N . PHE A 1 95 ? 14.420 40.061 20.678 1.00 45.22 95 PHE A N 1
ATOM 762 C CA . PHE A 1 95 ? 14.310 39.664 19.273 1.00 45.22 95 PHE A CA 1
ATOM 763 C C . PHE A 1 95 ? 12.954 39.021 18.932 1.00 45.22 95 PHE A C 1
ATOM 765 O O . PHE A 1 95 ? 12.386 39.341 17.892 1.00 45.22 95 PHE A O 1
ATOM 772 N N . ALA A 1 96 ? 12.419 38.142 19.784 1.00 44.88 96 ALA A N 1
ATOM 773 C CA . ALA A 1 96 ? 11.101 37.536 19.592 1.00 44.88 96 ALA A CA 1
ATOM 774 C C . ALA A 1 96 ? 9.975 38.581 19.661 1.00 44.88 96 ALA A C 1
ATOM 776 O O . ALA A 1 96 ? 9.107 38.587 18.793 1.00 44.88 96 ALA A O 1
ATOM 777 N N . ASP A 1 97 ? 10.036 39.495 20.629 1.00 51.09 97 ASP A N 1
ATOM 778 C CA . ASP A 1 97 ? 9.105 40.611 20.799 1.00 51.09 97 ASP A CA 1
ATOM 779 C C . ASP A 1 97 ? 9.151 41.528 19.562 1.00 51.09 97 ASP A C 1
ATOM 781 O O . ASP A 1 97 ? 8.127 41.767 18.922 1.00 51.09 97 ASP A O 1
ATOM 785 N N . TRP A 1 98 ? 10.352 41.918 19.114 1.00 53.66 98 TRP A N 1
ATOM 786 C CA . TRP A 1 98 ? 10.542 42.708 17.890 1.00 53.66 98 TRP A CA 1
ATOM 787 C C . TRP A 1 98 ? 10.016 42.001 16.625 1.00 53.66 98 TRP A C 1
ATOM 789 O O . TRP A 1 98 ? 9.419 42.645 15.760 1.00 53.66 98 TRP A O 1
ATOM 799 N N . VAL A 1 99 ? 10.181 40.676 16.509 1.00 41.88 99 VAL A N 1
ATOM 800 C CA . VAL A 1 99 ? 9.607 39.870 15.411 1.00 41.88 99 VAL A CA 1
ATOM 801 C C . VAL A 1 99 ? 8.074 39.794 15.497 1.00 41.88 99 VAL A C 1
ATOM 803 O O . VAL A 1 99 ? 7.405 39.817 14.462 1.00 41.88 99 VAL A O 1
ATOM 806 N N . LEU A 1 100 ? 7.504 39.730 16.705 1.00 45.19 100 LEU A N 1
ATOM 807 C CA . LEU A 1 100 ? 6.055 39.716 16.933 1.00 45.19 100 LEU A CA 1
ATOM 808 C C . LEU A 1 100 ? 5.395 41.069 16.630 1.00 45.19 100 LEU A C 1
ATOM 810 O O . LEU A 1 100 ? 4.254 41.080 16.164 1.00 45.19 100 LEU A O 1
ATOM 814 N N . GLU A 1 101 ? 6.108 42.176 16.842 1.00 45.22 101 GLU A N 1
ATOM 815 C CA . GLU A 1 101 ? 5.679 43.534 16.484 1.00 45.22 101 GLU A CA 1
ATOM 816 C C . GLU A 1 101 ? 5.784 43.799 14.968 1.00 45.22 101 GLU A C 1
ATOM 818 O O . GLU A 1 101 ? 4.868 44.352 14.361 1.00 45.22 101 GLU A O 1
ATOM 823 N N . ASN A 1 102 ? 6.863 43.358 14.308 1.00 40.16 102 ASN A N 1
ATOM 824 C CA . ASN A 1 102 ? 7.183 43.724 12.917 1.00 40.16 102 ASN A CA 1
ATOM 825 C C . ASN A 1 102 ? 6.646 42.729 11.859 1.00 40.16 102 ASN A C 1
ATOM 827 O O . ASN A 1 102 ? 7.305 42.438 10.855 1.00 40.16 102 ASN A O 1
ATOM 831 N N . ARG A 1 103 ? 5.413 42.234 12.050 1.00 42.28 103 ARG A N 1
ATOM 832 C CA . ARG A 1 103 ? 4.765 41.132 11.292 1.00 42.28 103 ARG A CA 1
ATOM 833 C C . ARG A 1 103 ? 4.622 41.281 9.764 1.00 42.28 103 ARG A C 1
ATOM 835 O O . ARG A 1 103 ? 4.131 40.355 9.126 1.00 42.28 103 ARG A O 1
ATOM 842 N N . ILE A 1 104 ? 5.038 42.394 9.158 1.00 35.69 104 ILE A N 1
ATOM 843 C CA . ILE A 1 104 ? 4.858 42.672 7.718 1.00 35.69 104 ILE A CA 1
ATOM 844 C C . ILE A 1 104 ? 6.167 42.513 6.913 1.00 35.69 104 ILE A C 1
ATOM 846 O O . IL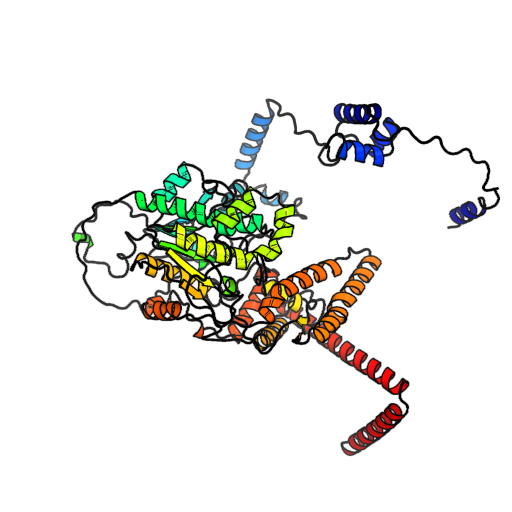E A 1 104 ? 6.123 42.190 5.728 1.00 35.69 104 ILE A O 1
ATOM 850 N N . ALA A 1 105 ? 7.346 42.666 7.530 1.00 31.83 105 ALA A N 1
ATOM 851 C CA . ALA A 1 105 ? 8.622 42.706 6.797 1.00 31.83 105 ALA A CA 1
ATOM 852 C C . ALA A 1 105 ? 9.242 41.326 6.481 1.00 31.83 105 ALA A C 1
ATOM 854 O O . ALA A 1 105 ? 10.067 41.204 5.573 1.00 31.83 105 ALA A O 1
ATOM 855 N N . LEU A 1 106 ? 8.868 40.268 7.211 1.00 31.45 106 LEU A N 1
ATOM 856 C CA . LEU A 1 106 ? 9.568 38.975 7.138 1.00 31.45 106 LEU A CA 1
ATOM 857 C C . LEU A 1 106 ? 9.258 38.161 5.866 1.00 31.45 106 LEU A C 1
ATOM 859 O O . LEU A 1 106 ? 10.059 37.313 5.465 1.00 31.45 106 LEU A O 1
ATOM 863 N N . HIS A 1 107 ? 8.135 38.455 5.203 1.00 31.98 107 HIS A N 1
ATOM 864 C CA . HIS A 1 107 ? 7.619 37.702 4.052 1.00 31.98 107 HIS A CA 1
ATOM 865 C C . HIS A 1 107 ? 8.504 37.788 2.791 1.00 31.98 107 HIS A C 1
ATOM 867 O O . HIS A 1 107 ? 8.353 36.973 1.886 1.00 31.98 107 HIS A O 1
ATOM 873 N N . ALA A 1 108 ? 9.431 38.753 2.728 1.00 27.41 108 ALA A N 1
ATOM 874 C CA . ALA A 1 108 ? 10.345 38.946 1.598 1.00 27.41 108 ALA A CA 1
ATOM 875 C C . ALA A 1 108 ? 11.770 38.408 1.841 1.00 27.41 108 ALA A C 1
ATOM 877 O O . ALA A 1 108 ? 12.460 38.054 0.889 1.00 27.41 108 ALA A O 1
ATOM 878 N N . ILE A 1 109 ? 12.230 38.335 3.098 1.00 26.08 109 ILE A N 1
ATOM 879 C CA . ILE A 1 109 ? 13.647 38.058 3.420 1.00 26.08 109 ILE A CA 1
ATOM 880 C C . ILE A 1 109 ? 13.909 36.559 3.650 1.00 26.08 109 ILE A C 1
ATOM 882 O O . ILE A 1 109 ? 14.970 36.054 3.278 1.00 26.08 109 ILE A O 1
ATOM 886 N N . LEU A 1 110 ? 12.930 35.808 4.171 1.00 26.25 110 LEU A N 1
ATOM 887 C CA . LEU A 1 110 ? 13.033 34.343 4.286 1.00 26.25 110 LEU A CA 1
ATOM 888 C C . LEU A 1 110 ? 13.020 33.623 2.924 1.00 26.25 110 LEU A C 1
ATOM 890 O O . LEU A 1 110 ? 13.548 32.518 2.808 1.00 26.25 110 LEU A O 1
ATOM 894 N N . HIS A 1 111 ? 12.494 34.267 1.879 1.00 28.31 111 HIS A N 1
ATOM 895 C CA . HIS A 1 111 ? 12.353 33.702 0.533 1.00 28.31 111 HIS A CA 1
ATOM 896 C C . HIS A 1 111 ? 13.673 33.509 -0.244 1.00 28.31 111 HIS A C 1
ATOM 898 O O . HIS A 1 111 ? 13.637 32.990 -1.355 1.00 28.31 111 HIS A O 1
ATOM 904 N N . ALA A 1 112 ? 14.826 33.913 0.307 1.00 22.81 112 ALA A N 1
ATOM 905 C CA . ALA A 1 112 ? 16.093 33.994 -0.433 1.00 22.81 112 ALA A CA 1
ATOM 906 C C . ALA A 1 112 ? 17.231 33.069 0.059 1.00 22.81 112 ALA A C 1
ATOM 908 O O . ALA A 1 112 ? 18.317 33.105 -0.517 1.00 22.81 112 ALA A O 1
ATOM 909 N N . THR A 1 113 ? 17.050 32.275 1.129 1.00 21.78 113 THR A N 1
ATOM 910 C CA . THR A 1 113 ? 18.174 31.516 1.747 1.00 21.78 113 THR A CA 1
ATOM 911 C C . THR A 1 113 ? 17.887 30.077 2.215 1.00 21.78 113 THR A C 1
ATOM 913 O O . THR A 1 113 ? 18.806 29.413 2.693 1.00 21.78 113 THR A O 1
ATOM 916 N N . MET A 1 114 ? 16.674 29.536 2.034 1.00 23.67 114 MET A N 1
ATOM 917 C CA . MET A 1 114 ? 16.309 28.147 2.415 1.00 23.67 114 MET A CA 1
ATOM 918 C C . MET A 1 114 ? 16.155 27.169 1.228 1.00 23.67 114 MET A C 1
ATOM 920 O O . MET A 1 114 ? 15.675 26.045 1.375 1.00 23.67 114 MET A O 1
ATOM 924 N N . ASP A 1 115 ? 16.628 27.570 0.051 1.00 23.84 115 ASP A N 1
ATOM 925 C CA . ASP A 1 115 ? 16.189 27.093 -1.271 1.00 23.84 115 ASP A CA 1
ATOM 926 C C . ASP A 1 115 ? 16.751 25.722 -1.742 1.00 23.84 115 ASP A C 1
ATOM 928 O O . ASP A 1 115 ? 16.841 25.452 -2.937 1.00 23.84 115 ASP A O 1
ATOM 932 N N . ILE A 1 116 ? 17.230 24.856 -0.830 1.00 21.56 116 ILE A N 1
ATOM 933 C CA . ILE A 1 116 ? 18.008 23.642 -1.200 1.00 21.56 116 ILE A CA 1
ATOM 934 C C . ILE A 1 116 ? 17.598 22.336 -0.474 1.00 21.56 116 ILE A C 1
ATOM 936 O O . ILE A 1 116 ? 17.976 21.259 -0.944 1.00 21.56 116 ILE A O 1
ATOM 940 N N . LEU A 1 117 ? 16.833 22.355 0.634 1.00 21.27 117 LEU A N 1
ATOM 941 C CA . LEU A 1 117 ? 16.635 21.136 1.460 1.00 21.27 117 LEU A CA 1
ATOM 942 C C . LEU A 1 117 ? 15.217 20.777 1.955 1.00 21.27 117 LEU A C 1
ATOM 944 O O . LEU A 1 117 ? 15.092 19.721 2.571 1.00 21.27 117 LEU A O 1
ATOM 948 N N . TYR A 1 118 ? 14.160 21.550 1.673 1.00 23.03 118 TYR A N 1
ATOM 949 C CA . TYR A 1 118 ? 12.808 21.290 2.226 1.00 23.03 118 TYR A CA 1
ATOM 950 C C . TYR A 1 118 ? 11.695 20.991 1.201 1.00 23.03 118 TYR A C 1
ATOM 952 O O . TYR A 1 118 ? 10.520 21.266 1.420 1.00 23.03 118 TYR A O 1
ATOM 960 N N . GLU A 1 119 ? 12.052 20.333 0.101 1.00 21.72 119 GLU A N 1
ATOM 961 C CA . GLU A 1 119 ? 11.100 19.820 -0.893 1.00 21.72 119 GLU A CA 1
ATOM 962 C C . GLU A 1 119 ? 10.686 18.359 -0.604 1.00 21.72 119 GLU A C 1
ATOM 964 O O . GLU A 1 119 ? 11.572 17.498 -0.598 1.00 21.72 119 GLU A O 1
ATOM 969 N N . ARG A 1 120 ? 9.362 18.090 -0.436 1.00 24.08 120 ARG A N 1
ATOM 970 C CA . ARG A 1 120 ? 8.608 16.784 -0.519 1.00 24.08 120 ARG A CA 1
ATOM 971 C C . ARG A 1 120 ? 7.556 16.447 0.576 1.00 24.08 120 ARG A C 1
ATOM 973 O O . ARG A 1 120 ? 7.237 15.265 0.753 1.00 24.08 120 ARG A O 1
ATOM 980 N N . PHE A 1 121 ? 6.919 17.407 1.243 1.00 23.83 121 PHE A N 1
ATOM 981 C CA . PHE A 1 121 ? 5.939 17.175 2.334 1.00 23.83 121 PHE A CA 1
ATOM 982 C C . PHE A 1 121 ? 4.810 18.236 2.302 1.00 23.83 121 PHE A C 1
ATOM 984 O O . PHE A 1 121 ? 5.130 19.369 1.976 1.00 23.83 121 PHE A O 1
ATOM 991 N N . TRP A 1 122 ? 3.507 18.028 2.586 1.00 24.12 122 TRP A N 1
ATOM 992 C CA . TRP A 1 122 ? 2.579 16.873 2.761 1.00 24.12 122 TRP A CA 1
ATOM 993 C C . TRP A 1 122 ? 1.222 17.250 2.088 1.00 24.12 122 TRP A C 1
ATOM 995 O O . TRP A 1 122 ? 1.009 18.433 1.848 1.00 24.12 122 TRP A O 1
ATOM 1005 N N . VAL A 1 123 ? 0.302 16.315 1.767 1.00 23.19 123 VAL A N 1
ATOM 1006 C CA . VAL A 1 123 ? -0.857 16.595 0.864 1.00 23.19 123 VAL A CA 1
ATOM 1007 C C . VAL A 1 123 ? -2.126 15.772 1.211 1.00 23.19 123 VAL A C 1
ATOM 1009 O O . VAL A 1 123 ? -2.222 14.643 0.746 1.00 23.19 123 VAL A O 1
ATOM 1012 N N . LEU A 1 124 ? -3.107 16.312 1.981 1.00 25.34 124 LEU A N 1
ATOM 1013 C CA . LEU A 1 124 ? -4.270 15.554 2.549 1.00 25.34 124 LEU A CA 1
ATOM 1014 C C . LEU A 1 124 ? -5.614 16.333 2.790 1.00 25.34 124 LEU A C 1
ATOM 1016 O O . LEU A 1 124 ? -5.571 17.559 2.715 1.00 25.34 124 LEU A O 1
ATOM 1020 N N . HIS A 1 125 ? -6.770 15.639 3.013 1.00 29.75 125 HIS A N 1
ATOM 1021 C CA . HIS A 1 125 ? -8.167 16.077 2.652 1.00 29.75 125 HIS A CA 1
ATOM 1022 C C . HIS A 1 125 ? -9.264 16.284 3.746 1.00 29.75 125 HIS A C 1
ATOM 1024 O O . HIS A 1 125 ? -9.149 15.796 4.861 1.00 29.75 125 HIS A O 1
ATOM 1030 N N . GLU A 1 126 ? -10.357 16.947 3.323 1.00 26.00 126 GLU A N 1
ATOM 1031 C CA . GLU A 1 126 ? -11.616 17.418 3.960 1.00 26.00 126 GLU A CA 1
ATOM 1032 C C . GLU A 1 126 ? -12.413 16.555 4.996 1.00 26.00 126 GLU A C 1
ATOM 1034 O O . GLU A 1 126 ? -12.034 16.477 6.159 1.00 26.00 126 GLU A O 1
ATOM 1039 N N . LEU A 1 127 ? -13.633 16.111 4.630 1.00 27.94 127 LEU A N 1
ATOM 1040 C CA . LEU A 1 127 ? -14.943 16.453 5.239 1.00 27.94 127 LEU A CA 1
ATOM 1041 C C . LEU A 1 127 ? -15.687 15.225 5.862 1.00 27.94 127 LEU A C 1
ATOM 1043 O O . LEU A 1 127 ? -15.227 14.090 5.820 1.00 27.94 127 LEU A O 1
ATOM 1047 N N . SER A 1 128 ? -16.896 15.369 6.424 1.00 30.66 128 SER A N 1
ATOM 1048 C CA . SER A 1 128 ? -17.619 16.618 6.696 1.00 30.66 128 SER A CA 1
ATOM 1049 C C . SER A 1 128 ? -17.507 17.072 8.156 1.00 30.66 128 SER A C 1
ATOM 1051 O O . SER A 1 128 ? -16.417 17.463 8.545 1.00 30.66 128 SER A O 1
ATOM 1053 N N . VAL A 1 129 ? -18.526 17.134 9.019 1.00 28.09 129 VAL A N 1
ATOM 1054 C CA . VAL A 1 129 ? -19.954 16.739 8.987 1.00 28.09 129 VAL A CA 1
ATOM 1055 C C . VAL A 1 129 ? -20.810 17.970 9.298 1.00 28.09 129 VAL A C 1
ATOM 1057 O O . VAL A 1 129 ? -20.333 18.894 9.941 1.00 28.09 129 VAL A O 1
ATOM 1060 N N . ARG A 1 130 ? -22.086 17.993 8.879 1.00 27.67 130 ARG A N 1
ATOM 1061 C CA . ARG A 1 130 ? -22.989 19.138 9.133 1.00 27.67 130 ARG A CA 1
ATOM 1062 C C . ARG A 1 130 ? -24.309 18.830 9.855 1.00 27.67 130 ARG A C 1
ATOM 1064 O O . ARG A 1 130 ? -25.211 19.656 9.817 1.00 27.67 130 ARG A O 1
ATOM 1071 N N . ASN A 1 131 ? -24.449 17.640 10.456 1.00 25.70 131 ASN A N 1
ATOM 1072 C CA . ASN A 1 131 ? -25.556 17.305 11.381 1.00 25.70 131 ASN A CA 1
ATOM 1073 C C . ASN A 1 131 ? -25.138 16.324 12.504 1.00 25.70 131 ASN A C 1
ATOM 1075 O O . ASN A 1 131 ? -25.559 16.494 13.638 1.00 25.70 131 ASN A O 1
ATOM 1079 N N . MET A 1 132 ? -24.297 15.311 12.233 1.00 30.38 132 MET A N 1
ATOM 1080 C CA . MET A 1 132 ? -23.874 14.339 13.268 1.00 30.38 132 MET A CA 1
ATOM 1081 C C . MET A 1 132 ? -22.774 14.879 14.209 1.00 30.38 132 MET A C 1
ATOM 1083 O O . MET A 1 132 ? -22.649 14.414 15.338 1.00 30.38 132 MET A O 1
ATOM 1087 N N . MET A 1 133 ? -21.984 15.864 13.765 1.00 32.53 133 MET A N 1
ATOM 1088 C CA . MET A 1 133 ? -20.814 16.369 14.502 1.00 32.53 133 MET A CA 1
ATOM 1089 C C . MET A 1 133 ? -21.112 17.401 15.598 1.00 32.53 133 MET A C 1
ATOM 1091 O O . MET A 1 133 ? -20.211 17.713 16.374 1.00 32.53 133 MET A O 1
ATOM 1095 N N . ASP A 1 134 ? -22.346 17.892 15.747 1.00 32.25 134 ASP A N 1
ATOM 1096 C CA . ASP A 1 134 ? -22.729 18.820 16.836 1.00 32.25 134 ASP A CA 1
ATOM 1097 C C . ASP A 1 134 ? -22.514 18.223 18.248 1.00 32.25 134 ASP A C 1
ATOM 1099 O O . ASP A 1 134 ? -22.650 18.918 19.256 1.00 32.25 134 ASP A O 1
ATOM 1103 N N . ARG A 1 135 ? -22.208 16.918 18.335 1.00 33.34 135 ARG A N 1
ATOM 1104 C CA . ARG A 1 135 ? -21.985 16.159 19.577 1.00 33.34 135 ARG A CA 1
ATOM 1105 C C . ARG A 1 135 ? -20.788 15.196 19.516 1.00 33.34 135 ARG A C 1
ATOM 1107 O O . ARG A 1 135 ? -20.685 14.329 20.377 1.00 33.34 135 ARG A O 1
ATOM 1114 N N . ILE A 1 136 ? -19.910 15.292 18.516 1.00 36.22 136 ILE A N 1
ATOM 1115 C CA . ILE A 1 136 ? -18.762 14.380 18.338 1.00 36.22 136 ILE A CA 1
ATOM 1116 C C . ILE A 1 136 ? -17.457 15.168 18.490 1.00 36.22 136 ILE A C 1
ATOM 1118 O O . ILE A 1 136 ? -17.326 16.251 17.931 1.00 36.22 136 ILE A O 1
ATOM 1122 N N . ASN A 1 137 ? -16.505 14.610 19.239 1.00 36.09 137 ASN A N 1
ATOM 1123 C CA . ASN A 1 137 ? -15.140 15.117 19.402 1.00 36.09 137 ASN A CA 1
ATOM 1124 C C . ASN A 1 137 ? -14.165 14.031 18.918 1.00 36.09 137 ASN A C 1
ATOM 1126 O O . ASN A 1 137 ? -14.419 12.846 19.146 1.00 36.09 137 ASN A O 1
ATOM 1130 N N . ILE A 1 138 ? -13.047 14.404 18.288 1.00 39.78 138 ILE A N 1
ATOM 1131 C CA . ILE A 1 138 ? -12.077 13.428 17.774 1.00 39.78 138 ILE A CA 1
ATOM 1132 C C . ILE A 1 138 ? -10.748 13.563 18.525 1.00 39.78 138 ILE A C 1
ATOM 1134 O O . ILE A 1 138 ? -10.073 14.593 18.484 1.00 39.78 138 ILE A O 1
ATOM 1138 N N . CYS A 1 139 ? -10.371 12.503 19.234 1.00 36.47 139 CYS A N 1
ATOM 1139 C CA . CYS A 1 139 ? -9.080 12.394 19.898 1.00 36.47 139 CYS A CA 1
ATOM 1140 C C . CYS A 1 139 ? -8.108 11.735 18.914 1.00 36.47 139 CYS A C 1
ATOM 1142 O O . CYS A 1 139 ? -7.993 10.509 18.808 1.00 36.47 139 CYS A O 1
ATOM 1144 N N . ASP A 1 140 ? -7.473 12.583 18.119 1.00 46.16 140 ASP A N 1
ATOM 1145 C CA . ASP A 1 140 ? -6.709 12.185 16.954 1.00 46.16 140 ASP A CA 1
ATOM 1146 C C . ASP A 1 140 ? -5.261 11.851 17.292 1.00 46.16 140 ASP A C 1
ATOM 1148 O O . ASP A 1 140 ? -4.518 12.659 17.837 1.00 46.16 140 ASP A O 1
ATOM 1152 N N . MET A 1 141 ? -4.836 10.693 16.794 1.00 46.88 141 MET A N 1
ATOM 1153 C CA . MET A 1 141 ? -3.461 10.424 16.394 1.00 46.88 141 MET A CA 1
ATOM 1154 C C . MET A 1 141 ? -2.404 10.488 17.499 1.00 46.88 141 MET A C 1
ATOM 1156 O O . MET A 1 141 ? -1.877 11.546 17.834 1.00 46.88 141 MET A O 1
ATOM 1160 N N . LEU A 1 142 ? -1.975 9.302 17.943 1.00 40.97 142 LEU A N 1
ATOM 1161 C CA . LEU A 1 142 ? -0.683 9.161 18.614 1.00 40.97 142 LEU A CA 1
ATOM 1162 C C . LEU A 1 142 ? 0.457 9.599 17.681 1.00 40.97 142 LEU A C 1
ATOM 1164 O O . LEU A 1 142 ? 0.670 9.010 16.617 1.00 40.97 142 LEU A O 1
ATOM 1168 N N . LEU A 1 143 ? 1.172 10.634 18.111 1.00 44.66 143 LEU A N 1
ATOM 1169 C CA . LEU A 1 143 ? 2.330 11.242 17.457 1.00 44.66 143 LEU A CA 1
ATOM 1170 C C . LEU A 1 143 ? 3.582 11.040 18.305 1.00 44.66 143 LEU A C 1
ATOM 1172 O O . LEU A 1 143 ? 3.550 11.336 19.508 1.00 44.66 143 LEU A O 1
ATOM 1176 N N . LYS A 1 144 ? 4.714 10.643 17.697 1.00 45.16 144 LYS A N 1
ATOM 1177 C CA . LYS A 1 144 ? 5.968 10.568 18.461 1.00 45.16 144 LYS A CA 1
ATOM 1178 C C . LYS A 1 144 ? 6.290 11.953 19.012 1.00 45.16 144 LYS A C 1
ATOM 1180 O O . LYS A 1 144 ? 6.031 12.978 18.383 1.00 45.16 144 LYS A O 1
ATOM 1185 N N . ARG A 1 145 ? 6.861 12.007 20.216 1.00 43.88 145 ARG A N 1
ATOM 1186 C CA . ARG A 1 145 ? 6.970 13.250 21.003 1.00 43.88 145 ARG A CA 1
ATOM 1187 C C . ARG A 1 145 ? 7.705 14.395 20.283 1.00 43.88 145 ARG A C 1
ATOM 1189 O O . ARG A 1 145 ? 7.421 15.559 20.538 1.00 43.88 145 ARG A O 1
ATOM 1196 N N . ASN A 1 146 ? 8.611 14.063 19.366 1.00 42.78 146 ASN A N 1
ATOM 1197 C CA . ASN A 1 146 ? 9.366 14.980 18.503 1.00 42.78 146 ASN A CA 1
ATOM 1198 C C . ASN A 1 146 ? 8.600 15.480 17.254 1.00 42.78 146 ASN A C 1
ATOM 1200 O O . ASN A 1 146 ? 9.155 16.246 16.473 1.00 42.78 146 ASN A O 1
ATOM 1204 N N . GLU A 1 147 ? 7.360 15.039 17.040 1.00 44.97 147 GLU A N 1
ATOM 1205 C CA . GLU A 1 147 ? 6.524 15.355 15.869 1.00 44.97 147 GLU A CA 1
ATOM 1206 C C . GLU A 1 147 ? 5.311 16.225 16.236 1.00 44.97 147 GLU A C 1
ATOM 1208 O O . GLU A 1 147 ? 4.634 16.733 15.348 1.00 44.97 147 GLU A O 1
ATOM 1213 N N . ILE A 1 148 ? 5.065 16.454 17.532 1.00 46.72 148 ILE A N 1
ATOM 1214 C CA . ILE A 1 148 ? 3.927 17.233 18.045 1.00 46.72 148 ILE A CA 1
ATOM 1215 C C . ILE A 1 148 ? 4.055 18.718 17.683 1.00 46.72 148 ILE A C 1
ATOM 1217 O O . ILE A 1 148 ? 3.111 19.294 17.153 1.00 46.72 148 ILE A O 1
ATOM 1221 N N . GLU A 1 149 ? 5.215 19.340 17.916 1.00 41.22 149 GLU A N 1
ATOM 1222 C CA . GLU A 1 149 ? 5.455 20.735 17.512 1.00 41.22 149 GLU A CA 1
ATOM 1223 C C . GLU A 1 149 ? 5.357 20.908 15.982 1.00 41.22 149 GLU A C 1
ATOM 1225 O O . GLU A 1 149 ? 4.581 21.762 15.547 1.00 41.22 149 GLU A O 1
ATOM 1230 N N . PRO A 1 150 ? 6.008 20.065 15.144 1.00 42.75 150 PRO A N 1
ATOM 1231 C CA . PRO A 1 150 ? 5.744 20.022 13.707 1.00 42.75 150 PRO A CA 1
ATOM 1232 C C . PRO A 1 150 ? 4.267 19.829 13.345 1.00 42.75 150 PRO A C 1
ATOM 1234 O O . PRO A 1 150 ? 3.793 20.486 12.424 1.00 42.75 150 PRO A O 1
ATOM 1237 N N . PHE A 1 151 ? 3.519 18.973 14.051 1.00 44.62 151 PHE A N 1
ATOM 1238 C CA . PHE A 1 151 ? 2.094 18.767 13.788 1.00 44.62 151 PHE A CA 1
ATOM 1239 C C . PHE A 1 151 ? 1.272 20.021 14.093 1.00 44.62 151 PHE A C 1
ATOM 1241 O O . PHE A 1 151 ? 0.467 20.420 13.254 1.00 44.62 151 PHE A O 1
ATOM 1248 N N . ILE A 1 152 ? 1.489 20.662 15.245 1.00 45.03 152 ILE A N 1
ATOM 1249 C CA . ILE A 1 152 ? 0.772 21.874 15.662 1.00 45.03 152 ILE A CA 1
ATOM 1250 C C . ILE A 1 152 ? 1.073 23.025 14.696 1.00 45.03 152 ILE A C 1
ATOM 1252 O O . ILE A 1 152 ? 0.134 23.621 14.171 1.00 45.03 152 ILE A O 1
ATOM 1256 N N . ALA A 1 153 ? 2.346 23.261 14.356 1.00 38.50 153 ALA A N 1
ATOM 1257 C CA . ALA A 1 153 ? 2.718 24.229 13.317 1.00 38.50 153 ALA A CA 1
ATOM 1258 C C . ALA A 1 153 ? 2.147 23.842 11.935 1.00 38.50 153 ALA A C 1
ATOM 1260 O O . ALA A 1 153 ? 1.822 24.705 11.123 1.00 38.50 153 ALA A O 1
ATOM 1261 N N . SER A 1 154 ? 1.967 22.544 11.666 1.00 39.91 154 SER A N 1
ATOM 1262 C CA . SER A 1 154 ? 1.295 22.075 10.454 1.00 39.91 154 SER A CA 1
ATOM 1263 C C . SER A 1 154 ? -0.230 22.147 10.506 1.00 39.91 154 SER A C 1
ATOM 1265 O O . SER A 1 154 ? -0.827 21.938 9.459 1.00 39.91 154 SER A O 1
ATOM 1267 N N . LYS A 1 155 ? -0.895 22.421 11.640 1.00 42.66 155 LYS A N 1
ATOM 1268 C CA . LYS A 1 155 ? -2.371 22.475 11.696 1.00 42.66 155 LYS A CA 1
ATOM 1269 C C . LYS A 1 155 ? -2.884 23.669 10.883 1.00 42.66 155 LYS A C 1
ATOM 1271 O O . LYS A 1 155 ? -3.660 23.486 9.948 1.00 42.66 155 LYS A O 1
ATOM 1276 N N . GLU A 1 156 ? -2.295 24.836 11.134 1.00 42.59 156 GLU A N 1
ATOM 1277 C CA . GLU A 1 156 ? -2.509 26.109 10.425 1.00 42.59 156 GLU A CA 1
ATOM 1278 C C . GLU A 1 156 ? -2.127 26.023 8.922 1.00 42.59 156 GLU A C 1
ATOM 1280 O O . GLU A 1 156 ? -2.745 26.645 8.053 1.00 42.59 156 GLU A O 1
ATOM 1285 N N . ALA A 1 157 ? -1.152 25.171 8.574 1.00 37.62 157 ALA A N 1
ATOM 1286 C CA . ALA A 1 157 ? -0.774 24.887 7.184 1.00 37.62 157 ALA A CA 1
ATOM 1287 C C . ALA A 1 157 ? -1.652 23.810 6.504 1.00 37.62 157 ALA A C 1
ATOM 1289 O O . ALA A 1 157 ? -1.924 23.903 5.307 1.00 37.62 157 ALA A O 1
ATOM 1290 N N . CYS A 1 158 ? -2.108 22.794 7.246 1.00 41.22 158 CYS A N 1
ATOM 1291 C CA . CYS A 1 158 ? -2.983 21.723 6.758 1.00 41.22 158 CYS A CA 1
ATOM 1292 C C . CYS A 1 158 ? -4.355 22.272 6.397 1.00 41.22 158 CYS A C 1
ATOM 1294 O O . CYS A 1 158 ? -4.877 21.898 5.350 1.00 41.22 158 CYS A O 1
ATOM 1296 N N . GLU A 1 159 ? -4.890 23.187 7.214 1.00 43.94 159 GLU A N 1
ATOM 1297 C CA . GLU A 1 159 ? -6.090 23.959 6.891 1.00 43.94 159 GLU A CA 1
ATOM 1298 C C . GLU A 1 159 ? -6.025 24.478 5.454 1.00 43.94 159 GLU A C 1
ATOM 1300 O O . GLU A 1 159 ? -6.938 24.236 4.674 1.00 43.94 159 GLU A O 1
ATOM 1305 N N . ASN A 1 160 ? -4.913 25.094 5.049 1.00 44.28 160 ASN A N 1
ATOM 1306 C CA . ASN A 1 160 ? -4.794 25.746 3.747 1.00 44.28 160 ASN A CA 1
ATOM 1307 C C . ASN A 1 160 ? -4.713 24.816 2.522 1.00 44.28 160 ASN A C 1
ATOM 1309 O O . ASN A 1 160 ? -4.849 25.290 1.391 1.00 44.28 160 ASN A O 1
ATOM 1313 N N . HIS A 1 161 ? -4.543 23.508 2.706 1.00 51.03 161 HIS A N 1
ATOM 1314 C CA . HIS A 1 161 ? -4.305 22.574 1.607 1.00 51.03 161 HIS A CA 1
ATOM 1315 C C . HIS A 1 161 ? -5.529 22.424 0.663 1.00 51.03 161 HIS A C 1
ATOM 1317 O O . HIS A 1 161 ? -6.663 22.427 1.139 1.00 51.03 161 HIS A O 1
ATOM 1323 N N . LEU A 1 162 ? -5.327 22.246 -0.661 1.00 49.88 162 LEU A N 1
ATOM 1324 C CA . LEU A 1 162 ? -6.409 22.032 -1.662 1.00 49.88 162 LEU A CA 1
ATOM 1325 C C . LEU A 1 162 ? -7.372 20.943 -1.205 1.00 49.88 162 LEU A C 1
ATOM 1327 O O . LEU A 1 162 ? -8.574 21.147 -1.132 1.00 49.88 162 LEU A O 1
ATOM 1331 N N . LEU A 1 163 ? -6.802 19.781 -0.886 1.00 51.56 163 LEU A N 1
ATOM 1332 C CA . LEU A 1 163 ? -7.567 18.636 -0.427 1.00 51.56 163 LEU A CA 1
ATOM 1333 C C . LEU A 1 163 ? -8.423 19.028 0.826 1.00 51.56 163 LEU A C 1
ATOM 1335 O O . LEU A 1 163 ? -9.422 18.378 1.035 1.00 51.56 163 LEU A O 1
ATOM 1339 N N . PHE A 1 164 ? -8.121 20.067 1.632 1.00 52.34 164 PHE A N 1
ATOM 1340 C CA . PHE A 1 164 ? -8.923 20.570 2.784 1.00 52.34 164 PHE A CA 1
ATOM 1341 C C . PHE A 1 164 ? -9.875 21.770 2.466 1.00 52.34 164 PHE A C 1
ATOM 1343 O O . PHE A 1 164 ? -10.394 22.425 3.377 1.00 52.34 164 PHE A O 1
ATOM 1350 N N . GLU A 1 165 ? -10.112 22.126 1.199 1.00 54.84 165 GLU A N 1
ATOM 1351 C CA . GLU A 1 165 ? -10.861 23.333 0.786 1.00 54.84 165 GLU A CA 1
ATOM 1352 C C . GLU A 1 165 ? -12.342 23.345 1.215 1.00 54.84 165 GLU A C 1
ATOM 1354 O O . GLU A 1 165 ? -12.780 24.239 1.947 1.00 54.84 165 GLU A O 1
ATOM 1359 N N . LYS A 1 166 ? -13.122 22.342 0.800 1.00 53.84 166 LYS A N 1
ATOM 1360 C CA . LYS A 1 166 ? -14.579 22.266 1.017 1.00 53.84 166 LYS A CA 1
ATOM 1361 C C . LYS A 1 166 ? -14.945 22.176 2.511 1.00 53.84 166 LYS A C 1
ATOM 1363 O O . LYS A 1 166 ? -16.046 22.563 2.883 1.00 53.84 166 LYS A O 1
ATOM 1368 N N . LEU A 1 167 ? -14.022 21.746 3.381 1.00 53.75 167 LEU A N 1
ATOM 1369 C CA . LEU A 1 167 ? -14.195 21.670 4.839 1.00 53.75 167 LEU A CA 1
ATOM 1370 C C . LEU A 1 167 ? -14.142 23.056 5.467 1.00 53.75 167 LEU A C 1
ATOM 1372 O O . LEU A 1 167 ? -15.057 23.424 6.198 1.00 53.75 167 LEU A O 1
ATOM 1376 N N . ARG A 1 168 ? -13.137 23.864 5.110 1.00 62.28 168 ARG A N 1
ATOM 1377 C CA . ARG A 1 168 ? -13.093 25.286 5.483 1.00 62.28 168 ARG A CA 1
ATOM 1378 C C . ARG A 1 168 ? -14.307 26.047 4.957 1.00 62.28 168 ARG A C 1
ATOM 1380 O O . ARG A 1 168 ? -14.837 26.909 5.648 1.00 62.28 168 ARG A O 1
ATOM 1387 N N . ARG A 1 169 ? -14.740 25.732 3.733 1.00 63.41 169 ARG A N 1
ATOM 1388 C CA . ARG A 1 169 ? -15.857 26.412 3.066 1.00 63.41 169 ARG A CA 1
ATOM 1389 C C . ARG A 1 169 ? -17.213 26.065 3.687 1.00 63.41 169 ARG A C 1
ATOM 1391 O O . ARG A 1 169 ? -18.011 26.959 3.955 1.00 63.41 169 ARG A O 1
ATOM 1398 N N . ASP A 1 170 ? -17.472 24.780 3.922 1.00 60.56 170 ASP A N 1
ATOM 1399 C CA . ASP A 1 170 ? -18.800 24.302 4.305 1.00 60.56 170 ASP A CA 1
ATOM 1400 C C . ASP A 1 170 ? -18.929 24.099 5.826 1.00 60.56 170 ASP A C 1
ATOM 1402 O O . ASP A 1 170 ? -20.030 24.231 6.362 1.00 60.56 170 ASP A O 1
ATOM 1406 N N . SER A 1 171 ? -17.864 23.769 6.568 1.00 57.41 171 SER A N 1
ATOM 1407 C CA . SER A 1 171 ? -17.914 23.476 8.019 1.00 57.41 171 SER A CA 1
ATOM 1408 C C . SER A 1 171 ? -16.573 23.759 8.744 1.00 57.41 171 SER A C 1
ATOM 1410 O O . SER A 1 171 ? -15.975 22.848 9.314 1.00 57.41 171 SER A O 1
ATOM 1412 N N . PRO A 1 172 ? -16.079 25.016 8.771 1.00 62.44 172 PRO A N 1
ATOM 1413 C CA . PRO A 1 172 ? -14.728 25.335 9.263 1.00 62.44 172 PRO A CA 1
ATOM 1414 C C . PRO A 1 172 ? -14.497 25.006 10.746 1.00 62.44 172 PRO A C 1
ATOM 1416 O O . PRO A 1 172 ? -13.379 24.687 11.141 1.00 62.44 172 PRO A O 1
ATOM 1419 N N . GLY A 1 173 ? -15.548 25.046 11.574 1.00 60.41 173 GLY A N 1
ATOM 1420 C CA . GLY A 1 173 ? -15.454 24.747 13.007 1.00 60.41 173 GLY A CA 1
ATOM 1421 C C . GLY A 1 173 ? -15.079 23.295 13.332 1.00 60.41 173 GLY A C 1
ATOM 1422 O O . GLY A 1 173 ? -14.641 23.021 14.447 1.00 60.41 173 GLY A O 1
ATOM 1423 N N . GLU A 1 174 ? -15.198 22.366 12.384 1.00 58.16 174 GLU A N 1
ATOM 1424 C CA . GLU A 1 174 ? -14.921 20.941 12.606 1.00 58.16 174 GLU A CA 1
ATOM 1425 C C . GLU A 1 174 ? -13.437 20.659 12.879 1.00 58.16 174 GLU A C 1
ATOM 1427 O O . GLU A 1 174 ? -13.112 19.844 13.740 1.00 58.16 174 GLU A O 1
ATOM 1432 N N . LEU A 1 175 ? -12.519 21.408 12.257 1.00 55.22 175 LEU A N 1
ATOM 1433 C CA . LEU A 1 175 ? -11.070 21.259 12.472 1.00 55.22 175 LEU A CA 1
ATOM 1434 C C . LEU A 1 175 ? -10.626 21.633 13.901 1.00 55.22 175 LEU A C 1
ATOM 1436 O O . LEU A 1 175 ? -9.557 21.212 14.360 1.00 55.22 175 LEU A O 1
ATOM 1440 N N . SER A 1 176 ? -11.462 22.356 14.657 1.00 59.00 176 SER A N 1
ATOM 1441 C CA . SER A 1 176 ? -11.222 22.614 16.084 1.00 59.00 176 SER A CA 1
ATOM 1442 C C . SER A 1 176 ? -11.354 21.356 16.955 1.00 59.00 176 SER A C 1
ATOM 1444 O O . SER A 1 176 ? -10.735 21.289 18.014 1.00 59.00 176 SER A O 1
ATOM 1446 N N . LYS A 1 177 ? -12.092 20.337 16.490 1.00 59.12 177 LYS A N 1
ATOM 1447 C CA . LYS A 1 177 ? -12.407 19.103 17.234 1.00 59.12 177 LYS A CA 1
ATOM 1448 C C . LYS A 1 177 ? -11.303 18.048 17.181 1.00 59.12 177 LYS A C 1
ATOM 1450 O O . LYS A 1 177 ? -11.414 17.059 17.895 1.00 59.12 177 LYS A O 1
ATOM 1455 N N . ILE A 1 178 ? -10.279 18.277 16.353 1.00 61.06 178 ILE A N 1
ATOM 1456 C CA . ILE A 1 178 ? -9.070 17.458 16.192 1.00 61.06 178 ILE A CA 1
ATOM 1457 C C . ILE A 1 178 ? -8.107 17.758 17.347 1.00 61.06 178 ILE A C 1
ATOM 1459 O O . ILE A 1 178 ? -7.454 18.814 17.348 1.00 61.06 178 ILE A O 1
ATOM 1463 N N . ILE A 1 179 ? -8.015 16.831 18.303 1.00 63.66 179 ILE A N 1
ATOM 1464 C CA . ILE A 1 179 ? -7.135 16.907 19.480 1.00 63.66 179 ILE A CA 1
ATOM 1465 C C . ILE A 1 179 ? -5.930 15.968 19.273 1.00 63.66 179 ILE A C 1
ATOM 1467 O O . ILE A 1 179 ? -6.118 14.761 19.408 1.00 63.66 179 ILE A O 1
ATOM 1471 N N . PRO A 1 180 ? -4.716 16.471 18.957 1.00 61.38 180 PRO A N 1
ATOM 1472 C CA . PRO A 1 180 ? -3.520 15.635 18.820 1.00 61.38 180 PRO A CA 1
ATOM 1473 C C . PRO A 1 180 ? -3.064 15.056 20.163 1.00 61.38 180 PRO A C 1
ATOM 1475 O O . PRO A 1 180 ? -3.082 15.767 21.167 1.00 61.38 180 PRO A O 1
ATOM 1478 N N . VAL A 1 181 ? -2.577 13.810 20.172 1.00 65.00 181 VAL A N 1
ATOM 1479 C CA . VAL A 1 181 ? -2.091 13.142 21.393 1.00 65.00 181 VAL A CA 1
ATOM 1480 C C . VAL A 1 181 ? -0.631 12.695 21.260 1.00 65.00 181 VAL A C 1
ATOM 1482 O O . VAL A 1 181 ? -0.213 12.119 20.257 1.00 65.00 181 VAL A O 1
ATOM 1485 N N . ALA A 1 182 ? 0.166 12.922 22.305 1.00 68.75 182 ALA A N 1
ATOM 1486 C CA . ALA A 1 182 ? 1.523 12.391 22.392 1.00 68.75 182 ALA A CA 1
ATOM 1487 C C . ALA A 1 182 ? 1.502 10.861 22.553 1.00 68.75 182 ALA A C 1
ATOM 1489 O O . ALA A 1 182 ? 0.846 10.355 23.460 1.00 68.75 182 ALA A O 1
ATOM 1490 N N . GLY A 1 183 ? 2.248 10.119 21.733 1.00 66.69 183 GLY A N 1
ATOM 1491 C CA . GLY A 1 183 ? 2.408 8.680 21.924 1.00 66.69 183 GLY A CA 1
ATOM 1492 C C . GLY A 1 183 ? 3.313 7.992 20.907 1.00 66.69 183 GLY A C 1
ATOM 1493 O O . GLY A 1 183 ? 3.518 8.447 19.787 1.00 66.69 183 GLY A O 1
ATOM 1494 N N . ASP A 1 184 ? 3.845 6.847 21.306 1.00 68.94 184 ASP A N 1
ATOM 1495 C CA . ASP A 1 184 ? 4.678 5.977 20.495 1.00 68.94 184 ASP A CA 1
ATOM 1496 C C . ASP A 1 184 ? 4.282 4.520 20.742 1.00 68.94 184 ASP A C 1
ATOM 1498 O O . ASP A 1 184 ? 4.422 3.994 21.847 1.00 68.94 184 ASP A O 1
ATOM 1502 N N . ILE A 1 185 ? 3.778 3.844 19.708 1.00 74.38 185 ILE A N 1
ATOM 1503 C CA . ILE A 1 185 ? 3.225 2.490 19.847 1.00 74.38 185 ILE A CA 1
ATOM 1504 C C . ILE A 1 185 ? 4.285 1.458 20.281 1.00 74.38 185 ILE A C 1
ATOM 1506 O O . ILE A 1 185 ? 3.935 0.392 20.799 1.00 74.38 185 ILE A O 1
ATOM 1510 N N . THR A 1 186 ? 5.578 1.762 20.082 1.00 78.19 186 THR A N 1
ATOM 1511 C CA . THR A 1 186 ? 6.688 0.899 20.507 1.00 78.19 186 THR A CA 1
ATOM 1512 C C . THR A 1 186 ? 6.995 0.981 22.001 1.00 78.19 186 THR A C 1
ATOM 1514 O O . THR A 1 186 ? 7.583 0.030 22.523 1.00 78.19 186 THR A O 1
ATOM 1517 N N . GLU A 1 187 ? 6.501 1.999 22.707 1.00 82.19 187 GLU A N 1
ATOM 1518 C CA . GLU A 1 187 ? 6.747 2.226 24.136 1.00 82.19 187 GLU A CA 1
ATOM 1519 C C . GLU A 1 187 ? 5.688 1.587 25.063 1.00 82.19 187 GLU A C 1
ATOM 1521 O O . GLU A 1 187 ? 4.559 1.309 24.636 1.00 82.19 187 GLU A O 1
ATOM 1526 N N . PRO A 1 188 ? 6.015 1.337 26.350 1.00 85.12 188 PRO A N 1
ATOM 1527 C CA . PRO A 1 188 ? 5.031 1.010 27.387 1.00 85.12 188 PRO A CA 1
ATOM 1528 C C . PRO A 1 188 ? 3.948 2.090 27.504 1.00 85.12 188 PRO A C 1
ATOM 1530 O O . PRO A 1 188 ? 4.216 3.266 27.264 1.00 85.12 188 PRO A O 1
ATOM 1533 N N . GLU A 1 189 ? 2.715 1.699 27.850 1.00 83.25 189 GLU A N 1
ATOM 1534 C CA . GLU A 1 189 ? 1.547 2.601 27.900 1.00 83.25 189 GLU A CA 1
ATOM 1535 C C . GLU A 1 189 ? 1.361 3.464 26.631 1.00 83.25 189 GLU A C 1
ATOM 1537 O O . GLU A 1 189 ? 0.820 4.570 26.680 1.00 83.25 189 GLU A O 1
ATOM 1542 N N . LEU A 1 190 ? 1.835 2.955 25.482 1.00 78.25 190 LEU A N 1
ATOM 1543 C CA . LEU A 1 190 ? 1.858 3.642 24.187 1.00 78.25 190 LEU A CA 1
ATOM 1544 C C . LEU A 1 190 ? 2.602 4.995 24.217 1.00 78.25 190 LEU A C 1
ATOM 1546 O O . LEU A 1 190 ? 2.340 5.851 23.376 1.00 78.25 190 LEU A O 1
ATOM 1550 N N . GLY A 1 191 ? 3.485 5.233 25.193 1.00 79.06 191 GLY A N 1
ATOM 1551 C CA . GLY A 1 191 ? 4.198 6.505 25.365 1.00 79.06 191 GLY A CA 1
ATOM 1552 C C . GLY A 1 191 ? 3.308 7.715 25.700 1.00 79.06 191 GLY A C 1
ATOM 1553 O O . GLY A 1 191 ? 3.777 8.849 25.597 1.00 79.06 191 GLY A O 1
ATOM 1554 N N . ILE A 1 192 ? 2.040 7.493 26.070 1.00 78.62 192 ILE A N 1
ATOM 1555 C CA . ILE A 1 192 ? 1.033 8.545 26.285 1.00 78.62 192 ILE A CA 1
ATOM 1556 C C . ILE A 1 192 ? 1.181 9.166 27.680 1.00 78.62 192 ILE A C 1
ATOM 1558 O O . ILE A 1 192 ? 1.398 8.449 28.662 1.00 78.62 192 ILE A O 1
ATOM 1562 N N . SER A 1 193 ? 1.006 10.490 27.793 1.00 83.81 193 SER A N 1
ATOM 1563 C CA . SER A 1 193 ? 0.994 11.180 29.092 1.00 83.81 193 SER A CA 1
ATOM 1564 C C . SER A 1 193 ? -0.137 10.673 30.002 1.00 83.81 193 SER A C 1
ATOM 1566 O O . SER A 1 193 ? -1.170 10.200 29.531 1.00 83.81 193 SER A O 1
ATOM 1568 N N . ALA A 1 194 ? 0.028 10.768 31.324 1.00 88.38 194 ALA A N 1
ATOM 1569 C CA . ALA A 1 194 ? -1.004 10.306 32.257 1.00 88.38 194 ALA A CA 1
ATOM 1570 C C . ALA A 1 194 ? -2.327 11.085 32.103 1.00 88.38 194 ALA A C 1
ATOM 1572 O O . ALA A 1 194 ? -3.404 10.506 32.245 1.00 88.38 194 ALA A O 1
ATOM 1573 N N . ASP A 1 195 ? -2.257 12.376 31.774 1.00 84.12 195 ASP A N 1
ATOM 1574 C CA . ASP A 1 195 ? -3.434 13.225 31.576 1.00 84.12 195 ASP A CA 1
ATOM 1575 C C . ASP A 1 195 ? -4.150 12.900 30.262 1.00 84.12 195 ASP A C 1
ATOM 1577 O O . ASP A 1 195 ? -5.371 12.734 30.261 1.00 84.12 195 ASP A O 1
ATOM 1581 N N . ASP A 1 196 ? -3.403 12.686 29.174 1.00 77.94 196 ASP A N 1
ATOM 1582 C CA . ASP A 1 196 ? -3.959 12.225 27.898 1.00 77.94 196 ASP A CA 1
ATOM 1583 C C . ASP A 1 196 ? -4.575 10.825 28.034 1.00 77.94 196 ASP A C 1
ATOM 1585 O O . ASP A 1 196 ? -5.693 10.601 27.578 1.00 77.94 196 ASP A O 1
ATOM 1589 N N . GLN A 1 197 ? -3.919 9.885 28.731 1.00 79.69 197 GLN A N 1
ATOM 1590 C CA . GLN A 1 197 ? -4.511 8.575 29.033 1.00 79.69 197 GLN A CA 1
ATOM 1591 C C . GLN A 1 197 ? -5.835 8.722 29.788 1.00 79.69 197 GLN A C 1
ATOM 1593 O O . GLN A 1 197 ? -6.813 8.069 29.435 1.00 79.69 197 GLN A O 1
ATOM 1598 N N . ASN A 1 198 ? -5.892 9.576 30.815 1.00 82.69 198 ASN A N 1
ATOM 1599 C CA . ASN A 1 198 ? -7.114 9.819 31.584 1.00 82.69 198 ASN A CA 1
ATOM 1600 C C . ASN A 1 198 ? -8.212 10.492 30.745 1.00 82.69 198 ASN A C 1
ATOM 1602 O O . ASN A 1 198 ? -9.388 10.161 30.906 1.00 82.69 198 ASN A O 1
ATOM 1606 N N . MET A 1 199 ? -7.842 11.405 29.844 1.00 78.44 199 MET A N 1
ATOM 1607 C CA . MET A 1 199 ? -8.745 12.023 28.875 1.00 78.44 199 MET A CA 1
ATOM 1608 C C . MET A 1 199 ? -9.333 10.957 27.944 1.00 78.44 199 MET A C 1
ATOM 1610 O O . MET A 1 199 ? -10.556 10.819 27.896 1.00 78.44 199 MET A O 1
ATOM 1614 N N . LEU A 1 200 ? -8.489 10.133 27.315 1.00 74.56 200 LEU A N 1
ATOM 1615 C CA . LEU A 1 200 ? -8.905 9.060 26.409 1.00 74.56 200 LEU A CA 1
ATOM 1616 C C . LEU A 1 200 ? -9.761 7.997 27.120 1.00 74.56 200 LEU A C 1
ATOM 1618 O O . LEU A 1 200 ? -10.798 7.591 26.610 1.00 74.56 200 LEU A O 1
ATOM 1622 N N . ILE A 1 201 ? -9.380 7.580 28.331 1.00 77.62 201 ILE A N 1
ATOM 1623 C CA . ILE A 1 201 ? -10.119 6.585 29.127 1.00 77.62 201 ILE A CA 1
ATOM 1624 C C . ILE A 1 201 ? -11.546 7.051 29.442 1.00 77.62 201 ILE A C 1
ATOM 1626 O O . ILE A 1 201 ? -12.472 6.245 29.407 1.00 77.62 201 ILE A O 1
ATOM 1630 N N . ARG A 1 202 ? -11.734 8.343 29.732 1.00 70.62 202 ARG A N 1
ATOM 1631 C CA . ARG A 1 202 ? -13.047 8.937 30.048 1.00 70.62 202 ARG A CA 1
ATOM 1632 C C . ARG A 1 202 ? -13.857 9.335 28.813 1.00 70.62 202 ARG A C 1
ATOM 1634 O O . ARG A 1 202 ? -15.068 9.503 28.924 1.00 70.62 202 ARG A O 1
ATOM 1641 N N . SER A 1 203 ? -13.188 9.543 27.680 1.00 66.31 203 SER A N 1
ATOM 1642 C CA . SER A 1 203 ? -13.705 10.339 26.560 1.00 66.31 203 SER A CA 1
ATOM 1643 C C . SER A 1 203 ? -13.388 9.690 25.212 1.00 66.31 203 SER A C 1
ATOM 1645 O O . SER A 1 203 ? -12.975 10.377 24.286 1.00 66.31 203 SER A O 1
ATOM 1647 N N . VAL A 1 204 ? -13.555 8.367 25.097 1.00 69.06 204 VAL A N 1
ATOM 1648 C CA . VAL A 1 204 ? -13.445 7.612 23.835 1.00 69.06 204 VAL A CA 1
ATOM 1649 C C . VAL A 1 204 ? -14.527 6.539 23.765 1.00 69.06 204 VAL A C 1
ATOM 1651 O O . VAL A 1 204 ? -14.747 5.786 24.714 1.00 69.06 204 VAL A O 1
ATOM 1654 N N . SER A 1 205 ? -15.194 6.452 22.613 1.00 64.88 205 SER A N 1
ATOM 1655 C CA . SER A 1 205 ? -16.231 5.448 22.341 1.00 64.88 205 SER A CA 1
ATOM 1656 C C . SER A 1 205 ? -15.768 4.456 21.277 1.00 64.88 205 SER A C 1
ATOM 1658 O O . SER A 1 205 ? -15.824 3.247 21.488 1.00 64.88 205 SER A O 1
ATOM 1660 N N . ILE A 1 206 ? -15.272 4.948 20.141 1.00 69.25 206 ILE A N 1
ATOM 1661 C CA . ILE A 1 206 ? -14.902 4.122 18.990 1.00 69.25 206 ILE A CA 1
ATOM 1662 C C . ILE A 1 206 ? -13.405 4.270 18.732 1.00 69.25 206 ILE A C 1
ATOM 1664 O O . ILE A 1 206 ? -12.900 5.381 18.612 1.00 69.25 206 ILE A O 1
ATOM 1668 N N . VAL A 1 207 ? -12.688 3.158 18.615 1.00 70.75 207 VAL A N 1
ATOM 1669 C CA . VAL A 1 207 ? -11.249 3.141 18.328 1.00 70.75 207 VAL A CA 1
ATOM 1670 C C . VAL A 1 207 ? -11.014 2.484 16.977 1.00 70.75 207 VAL A C 1
ATOM 1672 O O . VAL A 1 207 ? -11.427 1.343 16.763 1.00 70.75 207 VAL A O 1
ATOM 1675 N N . PHE A 1 208 ? -10.320 3.184 16.079 1.00 70.75 208 PHE A N 1
ATOM 1676 C CA . PHE A 1 208 ? -9.876 2.630 14.802 1.00 70.75 208 PHE A CA 1
ATOM 1677 C C . PHE A 1 208 ? -8.363 2.406 14.850 1.00 70.75 208 PHE A C 1
ATOM 1679 O O . PHE A 1 208 ? -7.551 3.334 14.810 1.00 70.75 208 PHE A O 1
ATOM 1686 N N . HIS A 1 209 ? -7.972 1.141 14.962 1.00 76.31 209 HIS A N 1
ATOM 1687 C CA . HIS A 1 209 ? -6.578 0.744 15.079 1.00 76.31 209 HIS A CA 1
ATOM 1688 C C . HIS A 1 209 ? -5.978 0.396 13.717 1.00 76.31 209 HIS A C 1
ATOM 1690 O O . HIS A 1 209 ? -5.982 -0.763 13.283 1.00 76.31 209 HIS A O 1
ATOM 1696 N N . SER A 1 210 ? -5.453 1.434 13.069 1.00 66.25 210 SER A N 1
ATOM 1697 C CA . SER A 1 210 ? -4.775 1.372 11.769 1.00 66.25 210 SER A CA 1
ATOM 1698 C C . SER A 1 210 ? -3.245 1.325 11.877 1.00 66.25 210 SER A C 1
ATOM 1700 O O . SER A 1 210 ? -2.579 0.959 10.909 1.00 66.25 210 SER A O 1
ATOM 1702 N N . ALA A 1 211 ? -2.679 1.662 13.041 1.00 59.75 211 ALA A N 1
ATOM 1703 C CA . ALA A 1 211 ? -1.241 1.826 13.233 1.00 59.75 211 ALA A CA 1
ATOM 1704 C C . ALA A 1 211 ? -0.463 0.517 12.997 1.00 59.75 211 ALA A C 1
ATOM 1706 O O . ALA A 1 211 ? -0.668 -0.488 13.683 1.00 59.75 211 ALA A O 1
ATOM 1707 N N . ALA A 1 212 ? 0.434 0.529 12.008 1.00 60.72 212 ALA A N 1
ATOM 1708 C CA . ALA A 1 212 ? 1.268 -0.610 11.634 1.00 60.72 212 ALA A CA 1
ATOM 1709 C C . ALA A 1 212 ? 2.478 -0.183 10.792 1.00 60.72 212 ALA A C 1
ATOM 1711 O O . ALA A 1 212 ? 2.391 0.774 10.025 1.00 60.72 212 ALA A O 1
ATOM 1712 N N . THR A 1 213 ? 3.566 -0.959 10.831 1.00 64.38 213 THR A N 1
ATOM 1713 C CA . THR A 1 213 ? 4.527 -0.954 9.719 1.00 64.38 213 THR A CA 1
ATOM 1714 C C . THR A 1 213 ? 3.987 -1.828 8.590 1.00 64.38 213 THR A C 1
ATOM 1716 O O . THR A 1 213 ? 3.550 -2.960 8.815 1.00 64.38 213 THR A O 1
ATOM 1719 N N . VAL A 1 214 ? 4.002 -1.276 7.374 1.00 63.94 214 VAL A N 1
ATOM 1720 C CA . VAL A 1 214 ? 3.565 -1.924 6.123 1.00 63.94 214 VAL A CA 1
ATOM 1721 C C . VAL A 1 214 ? 4.737 -2.252 5.188 1.00 63.94 214 VAL A C 1
ATOM 1723 O O . VAL A 1 214 ? 4.529 -2.719 4.068 1.00 63.94 214 VAL A O 1
ATOM 1726 N N . LYS A 1 215 ? 5.984 -2.017 5.627 1.00 65.56 215 LYS A N 1
ATOM 1727 C CA . LYS A 1 215 ? 7.185 -2.437 4.891 1.00 65.56 215 LYS A CA 1
ATOM 1728 C C . LYS A 1 215 ? 7.242 -3.964 4.802 1.00 65.56 215 LYS A C 1
ATOM 1730 O O . LYS A 1 215 ? 6.980 -4.664 5.775 1.00 65.56 215 LYS A O 1
ATOM 1735 N N . PHE A 1 216 ? 7.664 -4.487 3.653 1.00 68.88 216 PHE A N 1
ATOM 1736 C CA . PHE A 1 216 ? 7.880 -5.931 3.479 1.00 68.88 216 PHE A CA 1
ATOM 1737 C C . PHE A 1 216 ? 9.309 -6.365 3.854 1.00 68.88 216 PHE A C 1
ATOM 1739 O O . PHE A 1 216 ? 9.543 -7.555 4.044 1.00 68.8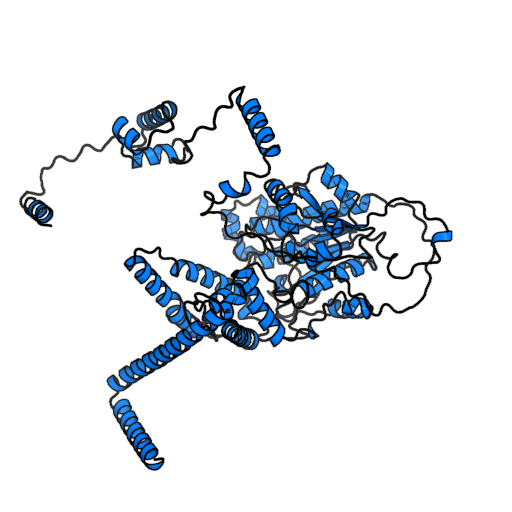8 216 PHE A O 1
ATOM 1746 N N . ASP A 1 217 ? 10.243 -5.414 3.966 1.00 68.31 217 ASP A N 1
ATOM 1747 C CA . ASP A 1 217 ? 11.653 -5.601 4.333 1.00 68.31 217 ASP A CA 1
ATOM 1748 C C . ASP A 1 217 ? 12.012 -5.011 5.714 1.00 68.31 217 ASP A C 1
ATOM 1750 O O . ASP A 1 217 ? 13.182 -4.768 6.002 1.00 68.31 217 ASP A O 1
ATOM 1754 N N . GLU A 1 218 ? 11.018 -4.797 6.584 1.00 78.31 218 GLU A N 1
ATOM 1755 C CA . GLU A 1 218 ? 11.250 -4.432 7.988 1.00 78.31 218 GLU A CA 1
ATOM 1756 C C . GLU A 1 218 ? 11.777 -5.624 8.794 1.00 78.31 218 GLU A C 1
ATOM 1758 O O . GLU A 1 218 ? 11.254 -6.739 8.674 1.00 78.31 218 GLU A O 1
ATOM 1763 N N . ALA A 1 219 ? 12.735 -5.366 9.689 1.00 85.12 219 ALA A N 1
ATOM 1764 C CA . ALA A 1 219 ? 13.185 -6.335 10.683 1.00 85.12 219 ALA A CA 1
ATOM 1765 C C . ALA A 1 219 ? 11.991 -6.905 11.471 1.00 85.12 219 ALA A C 1
ATOM 1767 O O . ALA A 1 219 ? 11.107 -6.166 11.928 1.00 85.12 219 ALA A O 1
ATOM 1768 N N . LEU A 1 220 ? 11.954 -8.231 11.648 1.00 85.69 220 LEU A N 1
ATOM 1769 C CA . LEU A 1 220 ? 10.799 -8.895 12.256 1.00 85.69 220 LEU A CA 1
ATOM 1770 C C . LEU A 1 220 ? 10.576 -8.434 13.703 1.00 85.69 220 LEU A C 1
ATOM 1772 O O . LEU A 1 220 ? 9.430 -8.244 14.090 1.00 85.69 220 LEU A O 1
ATOM 1776 N N . LYS A 1 221 ? 11.644 -8.187 14.474 1.00 87.88 221 LYS A N 1
ATOM 1777 C CA . LYS A 1 221 ? 11.562 -7.730 15.873 1.00 87.88 221 LYS A CA 1
ATOM 1778 C C . LYS A 1 221 ? 10.802 -6.406 15.985 1.00 87.88 221 LYS A C 1
ATOM 1780 O O . LYS A 1 221 ? 9.800 -6.332 16.687 1.00 87.88 221 LYS A O 1
ATOM 1785 N N . LEU A 1 222 ? 11.187 -5.408 15.186 1.00 84.88 222 LEU A N 1
ATOM 1786 C CA . LEU A 1 222 ? 10.481 -4.126 15.089 1.00 84.88 222 LEU A CA 1
ATOM 1787 C C . LEU A 1 222 ? 9.035 -4.301 14.590 1.00 84.88 222 LEU A C 1
ATOM 1789 O O . LEU A 1 222 ? 8.112 -3.701 15.138 1.00 84.88 222 LEU A O 1
ATOM 1793 N N . SER A 1 223 ? 8.820 -5.176 13.603 1.00 83.56 223 SER A N 1
ATOM 1794 C CA . SER A 1 223 ? 7.483 -5.487 13.074 1.00 83.56 223 SER A CA 1
ATOM 1795 C C . SER A 1 223 ? 6.557 -6.100 14.133 1.00 83.56 223 SER A C 1
ATOM 1797 O O . SER A 1 223 ? 5.378 -5.758 14.185 1.00 83.56 223 SER A O 1
ATOM 1799 N N . VAL A 1 224 ? 7.079 -6.984 14.990 1.00 88.31 224 VAL A N 1
ATOM 1800 C CA . VAL A 1 224 ? 6.363 -7.590 16.125 1.00 88.31 224 VAL A CA 1
ATOM 1801 C C . VAL A 1 224 ? 6.050 -6.527 17.181 1.00 88.31 224 VAL A C 1
ATOM 1803 O O . VAL A 1 224 ? 4.903 -6.436 17.625 1.00 88.31 224 VAL A O 1
ATOM 1806 N N . THR A 1 225 ? 7.017 -5.671 17.529 1.00 86.50 225 THR A N 1
ATOM 1807 C CA . THR A 1 225 ? 6.804 -4.580 18.492 1.00 86.50 225 THR A CA 1
ATOM 1808 C C . THR A 1 225 ? 5.701 -3.621 18.039 1.00 86.50 225 THR A C 1
ATOM 1810 O O . THR A 1 225 ? 4.819 -3.289 18.828 1.00 86.50 225 THR A O 1
ATOM 1813 N N . ILE A 1 226 ? 5.693 -3.220 16.766 1.00 79.25 226 ILE A N 1
ATOM 1814 C CA . ILE A 1 226 ? 4.680 -2.304 16.223 1.00 79.25 226 ILE A CA 1
ATOM 1815 C C . ILE A 1 226 ? 3.331 -3.019 16.061 1.00 79.25 226 ILE A C 1
ATOM 1817 O O . ILE A 1 226 ? 2.339 -2.646 16.685 1.00 79.25 226 ILE A O 1
ATOM 1821 N N . ASN A 1 227 ? 3.281 -4.059 15.223 1.00 80.81 227 ASN A N 1
ATOM 1822 C CA . ASN A 1 227 ? 2.016 -4.615 14.741 1.00 80.81 227 ASN A CA 1
ATOM 1823 C C . ASN A 1 227 ? 1.319 -5.499 15.788 1.00 80.81 227 ASN A C 1
ATOM 1825 O O . ASN A 1 227 ? 0.098 -5.634 15.739 1.00 80.81 227 ASN A O 1
ATOM 1829 N N . MET A 1 228 ? 2.058 -6.095 16.732 1.00 86.69 228 MET A N 1
ATOM 1830 C CA . MET A 1 228 ? 1.516 -7.041 17.715 1.00 86.69 228 MET A CA 1
ATOM 1831 C C . MET A 1 228 ? 1.563 -6.494 19.150 1.00 86.69 228 MET A C 1
ATOM 1833 O O . MET A 1 228 ? 0.510 -6.403 19.779 1.00 86.69 228 MET A O 1
ATOM 1837 N N . LEU A 1 229 ? 2.729 -6.080 19.668 1.00 88.00 229 LEU A N 1
ATOM 1838 C CA . LEU A 1 229 ? 2.815 -5.519 21.031 1.00 88.00 229 LEU A CA 1
ATOM 1839 C C . LEU A 1 229 ? 2.103 -4.164 21.143 1.00 88.00 229 LEU A C 1
ATOM 1841 O O . LEU A 1 229 ? 1.386 -3.938 22.117 1.00 88.00 229 LEU A O 1
ATOM 1845 N N . GLY A 1 230 ? 2.215 -3.304 20.128 1.00 83.44 230 GLY A N 1
ATOM 1846 C CA . GLY A 1 230 ? 1.441 -2.066 20.035 1.00 83.44 230 GLY A CA 1
ATOM 1847 C C . GLY A 1 230 ? -0.072 -2.309 20.079 1.00 83.44 230 GLY A C 1
ATOM 1848 O O . GLY A 1 230 ? -0.786 -1.673 20.853 1.00 83.44 230 GLY A O 1
ATOM 1849 N N . THR A 1 231 ? -0.554 -3.318 19.343 1.00 84.19 231 THR A N 1
ATOM 1850 C CA . THR A 1 231 ? -1.955 -3.774 19.407 1.00 84.19 231 THR A CA 1
ATOM 1851 C C . THR A 1 231 ? -2.333 -4.269 20.811 1.00 84.19 231 THR A C 1
ATOM 1853 O O . THR A 1 231 ? -3.427 -3.962 21.277 1.00 84.19 231 THR A O 1
ATOM 1856 N N . LYS A 1 232 ? -1.445 -4.984 21.523 1.00 89.25 232 LYS A N 1
ATOM 1857 C CA . LYS A 1 232 ? -1.707 -5.485 22.889 1.00 89.25 232 LYS A CA 1
ATOM 1858 C C . LYS A 1 232 ? -1.862 -4.346 23.900 1.00 89.25 232 LYS A C 1
ATOM 1860 O O . LYS A 1 232 ? -2.866 -4.292 24.606 1.00 89.25 232 LYS A O 1
ATOM 1865 N N . ARG A 1 233 ? -0.916 -3.402 23.912 1.00 87.00 233 ARG A N 1
ATOM 1866 C CA . ARG A 1 233 ? -0.929 -2.201 24.774 1.00 87.00 233 ARG A CA 1
ATOM 1867 C C . ARG A 1 233 ? -2.182 -1.357 24.557 1.00 87.00 233 ARG A C 1
ATOM 1869 O O . ARG A 1 233 ? -2.805 -0.884 25.503 1.00 87.00 233 ARG A O 1
ATOM 1876 N N . LEU A 1 234 ? -2.596 -1.230 23.302 1.00 84.25 234 LEU A N 1
ATOM 1877 C CA . LEU A 1 234 ? -3.832 -0.557 22.940 1.00 84.25 234 LEU A CA 1
ATOM 1878 C C . LEU A 1 234 ? -5.080 -1.293 23.441 1.00 84.25 234 LEU A C 1
ATOM 1880 O O . LEU A 1 234 ? -5.944 -0.670 24.049 1.00 84.25 234 LEU A O 1
ATOM 1884 N N . VAL A 1 235 ? -5.171 -2.610 23.258 1.00 85.94 235 VAL A N 1
ATOM 1885 C CA . VAL A 1 235 ? -6.279 -3.410 23.807 1.00 85.94 235 VAL A CA 1
ATOM 1886 C C . VAL A 1 235 ? -6.347 -3.290 25.338 1.00 85.94 235 VAL A C 1
ATOM 1888 O O . VAL A 1 235 ? -7.439 -3.197 25.899 1.00 85.94 235 VAL A O 1
ATOM 1891 N N . GLN A 1 236 ? -5.206 -3.202 26.025 1.00 88.19 236 GLN A N 1
ATOM 1892 C CA . GLN A 1 236 ? -5.138 -2.951 27.471 1.00 88.19 236 GLN A CA 1
ATOM 1893 C C . GLN A 1 236 ? -5.670 -1.552 27.849 1.00 88.19 236 GLN A C 1
ATOM 1895 O O . GLN A 1 236 ? -6.459 -1.432 28.791 1.00 88.19 236 GLN A O 1
ATOM 1900 N N . LEU A 1 237 ? -5.336 -0.507 27.083 1.00 84.19 237 LEU A N 1
ATOM 1901 C CA . LEU A 1 237 ? -5.895 0.842 27.258 1.00 84.19 237 LEU A CA 1
ATOM 1902 C C . LEU A 1 237 ? -7.410 0.894 26.966 1.00 84.19 237 LEU A C 1
ATOM 1904 O O . LEU A 1 237 ? -8.164 1.506 27.721 1.00 84.19 237 LEU A O 1
ATOM 1908 N N . CYS A 1 238 ? -7.889 0.191 25.937 1.00 82.81 238 CYS A N 1
ATOM 1909 C CA . CYS A 1 238 ? -9.318 0.101 25.630 1.00 82.81 238 CYS A CA 1
ATOM 1910 C C . CYS A 1 238 ? -10.111 -0.646 26.715 1.00 82.81 238 CYS A C 1
ATOM 1912 O O . CYS A 1 238 ? -11.210 -0.224 27.069 1.00 82.81 238 CYS A O 1
ATOM 1914 N N . ASN A 1 239 ? -9.551 -1.701 27.319 1.00 84.06 239 ASN A N 1
ATOM 1915 C CA . ASN A 1 239 ? -10.179 -2.362 28.470 1.00 84.06 239 ASN A CA 1
ATOM 1916 C C . ASN A 1 239 ? -10.328 -1.407 29.678 1.00 84.06 239 ASN A C 1
ATOM 1918 O O . ASN A 1 239 ? -11.289 -1.535 30.436 1.00 84.06 239 ASN A O 1
ATOM 1922 N N . ARG A 1 240 ? -9.441 -0.409 29.841 1.00 83.75 240 ARG A N 1
ATOM 1923 C CA . ARG A 1 240 ? -9.580 0.634 30.879 1.00 83.75 240 ARG A CA 1
ATOM 1924 C C . ARG A 1 240 ? -10.739 1.599 30.602 1.00 83.75 240 ARG A C 1
ATOM 1926 O O . ARG A 1 240 ? -11.401 1.984 31.561 1.00 83.75 240 ARG A O 1
ATOM 1933 N N . MET A 1 241 ? -11.043 1.922 29.339 1.00 76.25 241 MET A N 1
ATOM 1934 C CA . MET A 1 241 ? -12.232 2.720 28.968 1.00 76.25 241 MET A CA 1
ATOM 1935 C C . MET A 1 241 ? -13.530 2.037 29.421 1.00 76.25 241 MET A C 1
ATOM 1937 O O . MET A 1 241 ? -14.398 2.662 30.024 1.00 76.25 241 MET A O 1
ATOM 1941 N N . HIS A 1 242 ? -13.639 0.723 29.192 1.00 58.62 242 HIS A N 1
ATOM 1942 C CA . HIS A 1 242 ? -14.863 -0.042 29.470 1.00 58.62 242 HIS A CA 1
ATOM 1943 C C . HIS A 1 242 ? -15.186 -0.178 30.971 1.00 58.62 242 HIS A C 1
ATOM 1945 O O . HIS A 1 242 ? -16.323 -0.471 31.339 1.00 58.62 242 HIS A O 1
ATOM 1951 N N . ASN A 1 243 ? -14.198 0.053 31.841 1.00 49.28 243 ASN A N 1
ATOM 1952 C CA . ASN A 1 243 ? -14.347 -0.010 33.296 1.00 49.28 243 ASN A CA 1
ATOM 1953 C C . ASN A 1 243 ? -14.849 1.294 33.932 1.00 49.28 243 ASN A C 1
ATOM 1955 O O . ASN A 1 243 ? -15.200 1.271 35.111 1.00 49.28 243 ASN A O 1
ATOM 1959 N N . VAL A 1 244 ? -14.876 2.418 33.200 1.00 41.19 244 VAL A N 1
ATOM 1960 C CA . VAL A 1 244 ? -15.172 3.728 33.803 1.00 41.19 244 VAL A CA 1
ATOM 1961 C C . VAL A 1 244 ? -16.584 3.787 34.374 1.00 41.19 244 VAL A C 1
ATOM 1963 O O . VAL A 1 244 ? -16.747 4.369 35.443 1.00 41.19 244 VAL A O 1
ATOM 1966 N N . GLU A 1 245 ? -17.593 3.161 33.746 1.00 36.06 245 GLU A N 1
ATOM 1967 C CA . GLU A 1 245 ? -18.938 3.190 34.330 1.00 36.06 245 GLU A CA 1
ATOM 1968 C C . GLU A 1 245 ? -19.951 2.134 33.862 1.00 36.06 245 GLU A C 1
ATOM 1970 O O . GLU A 1 245 ? -20.459 2.144 32.742 1.00 36.06 245 GLU A O 1
ATOM 1975 N N . LYS A 1 246 ? -20.444 1.365 34.841 1.00 33.88 246 LYS A N 1
ATOM 1976 C CA . LYS A 1 246 ? -21.828 0.864 34.863 1.00 33.88 246 LYS A CA 1
ATOM 1977 C C . LYS A 1 246 ? -22.791 2.012 35.236 1.00 33.88 246 LYS A C 1
ATOM 1979 O O . LYS A 1 246 ? -23.481 1.925 36.253 1.00 33.88 246 LYS A O 1
ATOM 1984 N N . ARG A 1 247 ? -22.799 3.119 34.476 1.00 36.84 247 ARG A N 1
ATOM 1985 C CA . ARG A 1 247 ? -23.639 4.296 34.788 1.00 36.84 247 ARG A CA 1
ATOM 1986 C C . ARG A 1 247 ? -25.113 3.893 34.732 1.00 36.84 247 ARG A C 1
ATOM 1988 O O . ARG A 1 247 ? -25.606 3.504 33.677 1.00 36.84 247 ARG A O 1
ATOM 1995 N N . HIS A 1 248 ? -25.813 3.979 35.862 1.00 28.00 248 HIS A N 1
ATOM 1996 C CA . HIS A 1 248 ? -27.258 3.761 35.917 1.00 28.00 248 HIS A CA 1
ATOM 1997 C C . HIS A 1 248 ? -27.962 4.877 35.133 1.00 28.00 248 HIS A C 1
ATOM 1999 O O . HIS A 1 248 ? -28.028 6.017 35.590 1.00 28.00 248 HIS A O 1
ATOM 2005 N N . ILE A 1 249 ? -28.462 4.552 33.941 1.00 34.59 249 ILE A N 1
ATOM 2006 C CA . ILE A 1 249 ? -29.250 5.443 33.084 1.00 34.59 249 ILE A CA 1
ATOM 2007 C C . ILE A 1 249 ? -30.445 4.627 32.582 1.00 34.59 249 ILE A C 1
ATOM 2009 O O . ILE A 1 249 ? -30.270 3.576 31.967 1.00 34.59 249 ILE A O 1
ATOM 2013 N N . GLU A 1 250 ? -31.662 5.074 32.893 1.00 24.17 250 GLU A N 1
ATOM 2014 C CA . GLU A 1 250 ? -32.885 4.319 32.596 1.00 24.17 250 GLU A CA 1
ATOM 2015 C C . GLU A 1 250 ? -33.168 4.217 31.081 1.00 24.17 250 GLU A C 1
ATOM 2017 O O . GLU A 1 250 ? -33.176 5.241 30.390 1.00 24.17 250 GLU A O 1
ATOM 2022 N N . PRO A 1 251 ? -33.501 3.024 30.550 1.00 26.88 251 PRO A N 1
ATOM 2023 C CA . PRO A 1 251 ? -33.876 2.856 29.148 1.00 26.88 251 PRO A CA 1
ATOM 2024 C C . PRO A 1 251 ? -35.323 3.320 28.893 1.00 26.88 251 PRO A C 1
ATOM 2026 O O . PRO A 1 251 ? -36.269 2.534 28.963 1.00 26.88 251 PRO A O 1
ATOM 2029 N N . ARG A 1 252 ? -35.522 4.606 28.574 1.00 24.19 252 ARG A N 1
ATOM 2030 C CA . ARG A 1 252 ? -36.858 5.173 28.295 1.00 24.19 252 ARG A CA 1
ATOM 2031 C C . ARG A 1 252 ? -37.219 5.200 26.800 1.00 24.19 252 ARG A C 1
ATOM 2033 O O . ARG A 1 252 ? -36.937 6.169 26.111 1.00 24.19 252 ARG A O 1
ATOM 2040 N N . LEU A 1 253 ? -37.925 4.141 26.389 1.00 25.38 253 LEU A N 1
ATOM 2041 C CA . LEU A 1 253 ? -38.791 3.960 25.205 1.00 25.38 253 LEU A CA 1
ATOM 2042 C C . LEU A 1 253 ? -38.275 4.294 23.784 1.00 25.38 253 LEU A C 1
ATOM 2044 O O . LEU A 1 253 ? -37.931 5.416 23.430 1.00 25.38 253 LEU A O 1
ATOM 2048 N N . VAL A 1 254 ? -38.424 3.294 22.910 1.00 27.06 254 VAL A N 1
ATOM 2049 C CA . VAL A 1 254 ? -38.344 3.379 21.441 1.00 27.06 254 VAL A CA 1
ATOM 2050 C C . VAL A 1 254 ? -39.665 3.909 20.862 1.00 27.06 254 VAL A C 1
ATOM 2052 O O . VAL A 1 254 ? -40.730 3.511 21.331 1.00 27.06 254 VAL A O 1
ATOM 2055 N N . CYS A 1 255 ? -39.633 4.719 19.792 1.00 21.25 255 CYS A N 1
ATOM 2056 C CA . CYS A 1 255 ? -40.816 4.947 18.945 1.00 21.25 255 CYS A CA 1
ATOM 2057 C C . CYS A 1 255 ? -40.472 5.299 17.477 1.00 21.25 255 CYS A C 1
ATOM 2059 O O . CYS A 1 255 ? -39.338 5.629 17.139 1.00 21.25 255 CYS A O 1
ATOM 2061 N N . SER A 1 256 ? -41.470 5.187 16.595 1.00 26.69 256 SER A N 1
ATOM 2062 C CA . SER A 1 256 ? -41.360 5.129 15.126 1.00 26.69 256 SER A CA 1
ATOM 2063 C C . SER A 1 256 ? -41.535 6.485 14.407 1.00 26.69 256 SER A C 1
ATOM 2065 O O . SER A 1 256 ? -42.173 7.404 14.928 1.00 26.69 256 SER A O 1
ATOM 2067 N N . CYS A 1 257 ? -41.008 6.631 13.181 1.00 24.16 257 CYS A N 1
ATOM 2068 C CA . CYS A 1 257 ? -41.785 6.835 11.929 1.00 24.16 257 CYS A CA 1
ATOM 2069 C C . CYS A 1 257 ? -40.958 7.510 10.799 1.00 24.16 257 CYS A C 1
ATOM 2071 O O . CYS A 1 257 ? -39.911 8.103 11.043 1.00 24.16 257 CYS A O 1
ATOM 2073 N N . LYS A 1 258 ? -41.449 7.392 9.556 1.00 30.14 258 LYS A N 1
ATOM 2074 C CA . LYS A 1 258 ? -40.825 7.750 8.263 1.00 30.14 258 LYS A CA 1
ATOM 2075 C C . LYS A 1 258 ? -40.893 9.254 7.929 1.00 30.14 258 LYS A C 1
ATOM 2077 O O . LYS A 1 258 ? -41.947 9.836 8.161 1.00 30.14 258 LYS A O 1
ATOM 2082 N N . SER A 1 259 ? -39.892 9.793 7.208 1.00 25.98 259 SER A N 1
ATOM 2083 C CA . SER A 1 259 ? -40.097 10.629 5.990 1.00 25.98 259 SER A CA 1
ATOM 2084 C C . SER A 1 259 ? -38.797 11.144 5.326 1.00 25.98 259 SER A C 1
ATOM 2086 O O . SER A 1 259 ? -37.965 11.746 5.993 1.00 25.98 259 SER A O 1
ATOM 2088 N N . ASN A 1 260 ? -38.706 10.985 3.998 1.00 27.86 260 ASN A N 1
ATOM 2089 C CA . ASN A 1 260 ? -37.970 11.764 2.977 1.00 27.86 260 ASN A CA 1
ATOM 2090 C C . ASN A 1 260 ? -36.766 12.660 3.377 1.00 27.86 260 ASN A C 1
ATOM 2092 O O . ASN A 1 260 ? -36.955 13.786 3.835 1.00 27.86 260 ASN A O 1
ATOM 2096 N N . LEU A 1 261 ? -35.545 12.272 2.970 1.00 29.16 261 LEU A N 1
ATOM 2097 C CA . LEU A 1 261 ? -34.342 13.134 2.957 1.00 29.16 261 LEU A CA 1
ATOM 2098 C C . LEU A 1 261 ? -33.610 13.124 1.595 1.00 29.16 261 LEU A C 1
ATOM 2100 O O . LEU A 1 261 ? -32.433 12.802 1.473 1.00 29.16 261 LEU A O 1
ATOM 2104 N N . ARG A 1 262 ? -34.317 13.528 0.536 1.00 24.44 262 ARG A N 1
ATOM 2105 C CA . ARG A 1 262 ? -33.919 13.351 -0.878 1.00 24.44 262 ARG A CA 1
ATOM 2106 C C . ARG A 1 262 ? -32.761 14.238 -1.395 1.00 24.44 262 ARG A C 1
ATOM 2108 O O . ARG A 1 262 ? -32.689 14.447 -2.600 1.00 24.44 262 ARG A O 1
ATOM 2115 N N . ASN A 1 263 ? -31.944 14.855 -0.527 1.00 27.03 263 ASN A N 1
ATOM 2116 C CA . ASN A 1 263 ? -31.021 15.928 -0.950 1.00 27.03 263 ASN A CA 1
ATOM 2117 C C . ASN A 1 263 ? -29.835 16.246 0.005 1.00 27.03 263 ASN A C 1
ATOM 2119 O O . ASN A 1 263 ? -29.428 17.403 0.106 1.00 27.03 263 ASN A O 1
ATOM 2123 N N . LYS A 1 264 ? -29.298 15.270 0.763 1.00 31.41 264 LYS A N 1
ATOM 2124 C CA . LYS A 1 264 ? -28.189 15.499 1.728 1.00 31.41 264 LYS A CA 1
ATOM 2125 C C . LYS A 1 264 ? -27.177 14.334 1.820 1.00 31.41 264 LYS A C 1
ATOM 2127 O O . LYS A 1 264 ? -27.082 13.696 2.863 1.00 31.41 264 LYS A O 1
ATOM 2132 N N . ARG A 1 265 ? -26.396 14.073 0.760 1.00 29.56 265 ARG A N 1
ATOM 2133 C CA . ARG A 1 265 ? -25.205 13.187 0.840 1.00 29.56 265 ARG A CA 1
ATOM 2134 C C . ARG A 1 265 ? -24.157 13.820 1.758 1.00 29.56 265 ARG A C 1
ATOM 2136 O O . ARG A 1 265 ? -23.865 15.002 1.573 1.00 29.56 265 ARG A O 1
ATOM 2143 N N . LEU A 1 266 ? -23.632 13.091 2.751 1.00 36.50 266 LEU A N 1
ATOM 2144 C CA . LEU A 1 266 ? -22.836 13.734 3.808 1.00 36.50 266 LEU A CA 1
ATOM 2145 C C . LEU A 1 266 ? -21.736 12.870 4.472 1.00 36.50 266 LEU A C 1
ATOM 2147 O O . LEU A 1 266 ? -21.750 12.652 5.679 1.00 36.50 266 LEU A O 1
ATOM 2151 N N . ILE A 1 267 ? -20.764 12.459 3.651 1.00 43.53 267 ILE A N 1
ATOM 2152 C CA . ILE A 1 267 ? -19.301 12.468 3.885 1.00 43.53 267 ILE A CA 1
ATOM 2153 C C . ILE A 1 267 ? -18.808 12.281 5.342 1.00 43.53 267 ILE A C 1
ATOM 2155 O O . ILE A 1 267 ? -18.921 13.174 6.187 1.00 43.53 267 ILE A O 1
ATOM 2159 N N . CYS A 1 268 ? -18.137 11.154 5.589 1.00 29.17 268 CYS A N 1
ATOM 2160 C CA . CYS A 1 268 ? -17.377 10.851 6.816 1.00 29.17 268 CYS A CA 1
ATOM 2161 C C . CYS A 1 268 ? -16.034 10.146 6.516 1.00 29.17 268 CYS A C 1
ATOM 2163 O O . CYS A 1 268 ? -15.263 9.828 7.421 1.00 29.17 268 CYS A O 1
ATOM 2165 N N . SER A 1 269 ? -15.783 9.848 5.244 1.00 29.41 269 SER A N 1
ATOM 2166 C CA . SER A 1 269 ? -14.662 9.057 4.754 1.00 29.41 269 SER A CA 1
ATOM 2167 C C . SER A 1 269 ? -13.362 9.875 4.749 1.00 29.41 269 SER A C 1
ATOM 2169 O O . SER A 1 269 ? -12.336 9.418 5.249 1.00 29.41 269 SER A O 1
ATOM 2171 N N . ASP A 1 270 ? -13.415 11.099 4.220 1.00 29.73 270 ASP A N 1
ATOM 2172 C CA . ASP A 1 270 ? -12.276 11.934 3.819 1.00 29.73 270 ASP A CA 1
ATOM 2173 C C . ASP A 1 270 ? -11.167 12.153 4.862 1.00 29.73 270 ASP A C 1
ATOM 2175 O O . ASP A 1 270 ? -9.982 12.109 4.524 1.00 29.73 270 ASP A O 1
ATOM 2179 N N . PHE A 1 271 ? -11.516 12.394 6.126 1.00 29.86 271 PHE A N 1
ATOM 2180 C CA . PHE A 1 271 ? -10.513 12.698 7.153 1.00 29.86 271 PHE A CA 1
ATOM 2181 C C . PHE A 1 271 ? -9.632 11.470 7.466 1.00 29.86 271 PHE A C 1
ATOM 2183 O O . PHE A 1 271 ? -8.427 11.579 7.716 1.00 29.86 271 PHE A O 1
ATOM 2190 N N . PHE A 1 272 ? -10.213 10.272 7.346 1.00 30.05 272 PHE A N 1
ATOM 2191 C CA . PHE A 1 272 ? -9.572 8.980 7.601 1.00 30.05 272 PHE A CA 1
ATOM 2192 C C . PHE A 1 272 ? -8.369 8.716 6.674 1.00 30.05 272 PHE A C 1
ATOM 2194 O O . PHE A 1 272 ? -7.413 8.027 7.047 1.00 30.05 272 PHE A O 1
ATOM 2201 N N . PHE A 1 273 ? -8.374 9.319 5.479 1.00 32.03 273 PHE A N 1
ATOM 2202 C CA . PHE A 1 273 ? -7.335 9.160 4.462 1.00 32.03 273 PHE A CA 1
ATOM 2203 C C . PHE A 1 273 ? -5.954 9.622 4.941 1.00 32.03 273 PHE A C 1
ATOM 2205 O O . PHE A 1 273 ? -4.956 9.085 4.458 1.00 32.03 273 PHE A O 1
ATOM 2212 N N . LYS A 1 274 ? -5.862 10.545 5.922 1.00 30.98 274 LYS A N 1
ATOM 2213 C CA . LYS A 1 274 ? -4.555 11.023 6.416 1.00 30.98 274 LYS A CA 1
ATOM 2214 C C . LYS A 1 274 ? -3.658 9.901 6.917 1.00 30.98 274 LYS A C 1
ATOM 2216 O O . LYS A 1 274 ? -2.454 9.928 6.696 1.00 30.98 274 LYS A O 1
ATOM 2221 N N . ASN A 1 275 ? -4.240 8.954 7.641 1.00 33.75 275 ASN A N 1
ATOM 2222 C CA . ASN A 1 275 ? -3.532 8.322 8.752 1.00 33.75 275 ASN A CA 1
ATOM 2223 C C . ASN A 1 275 ? -3.628 6.790 8.752 1.00 33.75 275 ASN A C 1
ATOM 2225 O O . ASN A 1 275 ? -3.128 6.145 9.665 1.00 33.75 275 ASN A O 1
ATOM 2229 N N . VAL A 1 276 ? -4.240 6.192 7.727 1.00 29.84 276 VAL A N 1
ATOM 2230 C CA . VAL A 1 276 ? -4.138 4.742 7.464 1.00 29.84 276 VAL A CA 1
ATOM 2231 C C . VAL A 1 276 ? -2.898 4.409 6.622 1.00 29.84 276 VAL A C 1
ATOM 2233 O O . VAL A 1 276 ? -2.435 3.272 6.624 1.00 29.84 276 VAL A O 1
ATOM 2236 N N . LEU A 1 277 ? -2.356 5.389 5.886 1.00 27.77 277 LEU A N 1
ATOM 2237 C CA . LEU A 1 277 ? -1.390 5.158 4.801 1.00 27.77 277 LEU A CA 1
ATOM 2238 C C . LEU A 1 277 ? -0.115 6.021 4.859 1.00 27.77 277 LEU A C 1
ATOM 2240 O O . LEU A 1 277 ? 0.718 5.922 3.952 1.00 27.77 277 LEU A O 1
ATOM 2244 N N . PHE A 1 278 ? 0.062 6.824 5.914 1.00 31.72 278 PHE A N 1
ATOM 2245 C CA . PHE A 1 278 ? 1.234 7.683 6.125 1.00 31.72 278 PHE A CA 1
ATOM 2246 C C . PHE A 1 278 ? 1.924 7.306 7.427 1.00 31.72 278 PHE A C 1
ATOM 2248 O O . PHE A 1 278 ? 1.279 7.056 8.435 1.00 31.72 278 PHE A O 1
ATOM 2255 N N . THR A 1 279 ? 3.249 7.191 7.416 1.00 26.23 279 THR A N 1
ATOM 2256 C CA . THR A 1 279 ? 4.141 8.321 7.103 1.00 26.23 279 THR A CA 1
ATOM 2257 C C . THR A 1 279 ? 5.357 8.001 6.222 1.00 26.23 279 THR A C 1
ATOM 2259 O O . THR A 1 279 ? 5.637 6.858 5.869 1.00 26.23 279 THR A O 1
ATOM 2262 N N . LYS A 1 280 ? 6.041 9.070 5.781 1.00 29.86 280 LYS A N 1
ATOM 2263 C CA . LYS A 1 280 ? 7.171 9.043 4.830 1.00 29.86 280 LYS A CA 1
ATOM 2264 C C . LYS A 1 280 ? 8.503 8.661 5.480 1.00 29.86 280 LYS A C 1
ATOM 2266 O O . LYS A 1 280 ? 9.312 7.991 4.842 1.00 29.86 280 LYS A O 1
ATOM 2271 N N . ASP A 1 281 ? 8.688 9.056 6.736 1.00 30.23 281 ASP A N 1
ATOM 2272 C CA . ASP A 1 281 ? 9.562 8.364 7.674 1.00 30.23 281 ASP A CA 1
ATOM 2273 C C . ASP A 1 281 ? 8.710 7.308 8.376 1.00 30.23 281 ASP A C 1
ATOM 2275 O O . ASP A 1 281 ? 7.646 7.614 8.903 1.00 30.23 281 ASP A O 1
ATOM 2279 N N . TYR A 1 282 ? 9.132 6.048 8.301 1.00 35.22 282 TYR A N 1
ATOM 2280 C CA . TYR A 1 282 ? 8.298 4.865 8.560 1.00 35.22 282 TYR A CA 1
ATOM 2281 C C . TYR A 1 282 ? 8.098 4.566 10.059 1.00 35.22 282 TYR A C 1
ATOM 2283 O O . TYR A 1 282 ? 8.247 3.424 10.496 1.00 35.22 282 TYR A O 1
ATOM 2291 N N . SER A 1 283 ? 7.853 5.606 10.851 1.00 28.28 283 SER A N 1
ATOM 2292 C CA . SER A 1 283 ? 7.920 5.582 12.312 1.00 28.28 283 SER A CA 1
ATOM 2293 C C . SER A 1 283 ? 6.769 6.307 13.009 1.00 28.28 283 SER A C 1
ATOM 2295 O O . SER A 1 283 ? 6.721 6.261 14.231 1.00 28.28 283 SER A O 1
ATOM 2297 N N . VAL A 1 284 ? 5.837 6.945 12.294 1.00 30.77 284 VAL A N 1
ATOM 2298 C CA . VAL A 1 284 ? 4.639 7.525 12.933 1.00 30.77 284 VAL A CA 1
ATOM 2299 C C . VAL A 1 284 ? 3.520 6.491 12.943 1.00 30.77 284 VAL A C 1
ATOM 2301 O O . VAL A 1 284 ? 3.219 5.881 11.916 1.00 30.77 284 VAL A O 1
ATOM 2304 N N . PHE A 1 285 ? 2.917 6.278 14.111 1.00 37.41 285 PHE A N 1
ATOM 2305 C CA . PHE A 1 285 ? 2.030 5.147 14.380 1.00 37.41 285 PHE A CA 1
ATOM 2306 C C . PHE A 1 285 ? 0.604 5.614 14.671 1.00 37.41 285 PHE A C 1
ATOM 2308 O O . PHE A 1 285 ? 0.113 5.526 15.795 1.00 37.41 285 PHE A O 1
ATOM 2315 N N . CYS A 1 286 ? -0.059 6.117 13.629 1.00 33.34 286 CYS A N 1
ATOM 2316 C CA . CYS A 1 286 ? -1.333 6.813 13.749 1.00 33.34 286 CYS A CA 1
ATOM 2317 C C . CYS A 1 286 ? -2.483 5.903 14.222 1.00 33.34 286 CYS A C 1
ATOM 2319 O O . CYS A 1 286 ? -3.092 5.151 13.456 1.00 33.34 286 CYS A O 1
ATOM 2321 N N . LEU A 1 287 ? -2.798 6.014 15.508 1.00 32.19 287 LEU A N 1
ATOM 2322 C CA . LEU A 1 287 ? -3.971 5.434 16.153 1.00 32.19 287 LEU A CA 1
ATOM 2323 C C . LEU A 1 287 ? -5.100 6.469 16.243 1.00 32.19 287 LEU A C 1
ATOM 2325 O O . LEU A 1 287 ? -4.849 7.611 16.612 1.00 32.19 287 LEU A O 1
ATOM 2329 N N . TRP A 1 288 ? -6.337 6.060 15.969 1.00 38.69 288 TRP A N 1
ATOM 2330 C CA . TRP A 1 288 ? -7.520 6.921 16.013 1.00 38.69 288 TRP A CA 1
ATOM 2331 C C . TRP A 1 288 ? -8.445 6.583 17.182 1.00 38.69 288 TRP A C 1
ATOM 2333 O O . TRP A 1 288 ? -8.794 5.414 17.375 1.00 38.69 288 TRP A O 1
ATOM 2343 N N . MET A 1 289 ? -8.922 7.606 17.894 1.00 35.84 289 MET A N 1
ATOM 2344 C CA . MET A 1 289 ? -9.908 7.464 18.963 1.00 35.84 289 MET A CA 1
ATOM 2345 C C . MET A 1 289 ? -11.036 8.502 18.823 1.00 35.84 289 MET A C 1
ATOM 2347 O O . MET A 1 289 ? -10.853 9.693 19.040 1.00 35.84 289 MET A O 1
ATOM 2351 N N . VAL A 1 290 ? -12.233 8.052 18.457 1.00 31.31 290 VAL A N 1
ATOM 2352 C CA . VAL A 1 290 ? -13.414 8.894 18.210 1.00 31.31 290 VAL A CA 1
ATOM 2353 C C . VAL A 1 290 ? -14.357 8.854 19.417 1.00 31.31 290 VAL A C 1
ATOM 2355 O O . VAL A 1 290 ? -14.594 7.792 20.008 1.00 31.31 290 VAL A O 1
ATOM 2358 N N . TYR A 1 291 ? -14.937 9.999 19.777 1.00 34.59 291 TYR A N 1
ATOM 2359 C CA . TYR A 1 291 ? -15.811 10.142 20.941 1.00 34.59 291 TYR A CA 1
ATOM 2360 C C . TYR A 1 291 ? -17.081 10.939 20.652 1.00 34.59 291 TYR A C 1
ATOM 2362 O O . TYR A 1 291 ? -17.103 11.834 19.813 1.00 34.59 291 TYR A O 1
ATOM 2370 N N . ILE A 1 292 ? -18.147 10.649 21.398 1.00 31.30 292 ILE A N 1
ATOM 2371 C CA . ILE A 1 292 ? -19.419 11.368 21.310 1.00 31.30 292 ILE A CA 1
ATOM 2372 C C . ILE A 1 292 ? -19.649 12.121 22.621 1.00 31.30 292 ILE A C 1
ATOM 2374 O O . ILE A 1 292 ? -20.143 11.576 23.606 1.00 31.30 292 ILE A O 1
ATOM 2378 N N . SER A 1 293 ? -19.263 13.396 22.630 1.00 30.12 293 SER A N 1
ATOM 2379 C CA . SER A 1 293 ? -19.382 14.278 23.786 1.00 30.12 293 SER A CA 1
ATOM 2380 C C . SER A 1 293 ? -20.813 14.794 23.948 1.00 30.12 293 SER A C 1
ATOM 2382 O O . SER A 1 293 ? -21.219 15.812 23.378 1.00 30.12 293 SER A O 1
ATOM 2384 N N . THR A 1 294 ? -21.604 14.110 24.777 1.00 28.66 294 THR A N 1
ATOM 2385 C CA . THR A 1 294 ? -22.903 14.627 25.220 1.00 28.66 294 THR A CA 1
ATOM 2386 C C . THR A 1 294 ? -22.718 15.813 26.168 1.00 28.66 294 THR A C 1
ATOM 2388 O O . THR A 1 294 ? -22.632 15.636 27.385 1.00 28.66 294 THR A O 1
ATOM 2391 N N . SER A 1 295 ? -22.704 17.034 25.625 1.00 27.08 295 SER A N 1
ATOM 2392 C CA . SER A 1 295 ? -22.764 18.261 26.432 1.00 27.08 295 SER A CA 1
ATOM 2393 C C . SER A 1 295 ? -23.977 18.234 27.370 1.00 27.08 295 SER A C 1
ATOM 2395 O O . SER A 1 295 ? -25.126 18.131 26.934 1.00 27.08 295 SER A O 1
ATOM 2397 N N . SER A 1 296 ? -23.715 18.331 28.672 1.00 25.81 296 SER A N 1
ATOM 2398 C CA . SER A 1 296 ? -24.660 18.069 29.760 1.00 25.81 296 SER A CA 1
ATOM 2399 C C . SER A 1 296 ? -25.659 19.212 30.000 1.00 25.81 296 SER A C 1
ATOM 2401 O O . SER A 1 296 ? -25.640 19.892 31.026 1.00 25.81 296 SER A O 1
ATOM 2403 N N . ARG A 1 297 ? -26.598 19.404 29.065 1.00 26.52 297 ARG A N 1
ATOM 2404 C CA . ARG A 1 297 ? -27.795 20.241 29.265 1.00 26.52 297 ARG A CA 1
ATOM 2405 C C . ARG A 1 297 ? -29.026 19.373 29.533 1.00 26.52 297 ARG A C 1
ATOM 2407 O O . ARG A 1 297 ? -29.300 18.433 28.792 1.00 26.52 297 ARG A O 1
ATOM 2414 N N . LYS A 1 298 ? -29.784 19.711 30.584 1.00 25.09 298 LYS A N 1
ATOM 2415 C CA . LYS A 1 298 ? -31.083 19.091 30.896 1.00 25.09 298 LYS A CA 1
ATOM 2416 C C . LYS A 1 298 ? -32.068 19.402 29.762 1.00 25.09 298 LYS A C 1
ATOM 2418 O O . LYS A 1 298 ? -32.404 20.565 29.563 1.00 25.09 298 LYS A O 1
ATOM 2423 N N . ILE A 1 299 ? -32.511 18.381 29.033 1.00 28.30 299 ILE A N 1
ATOM 2424 C CA . ILE A 1 299 ? -33.524 18.512 27.974 1.00 28.30 299 ILE A CA 1
ATOM 2425 C C . ILE A 1 299 ? -34.909 18.525 28.630 1.00 28.30 299 ILE A C 1
ATOM 2427 O O . ILE A 1 299 ? -35.188 17.686 29.489 1.00 28.30 299 ILE A O 1
ATOM 2431 N N . HIS A 1 300 ? -35.775 19.465 28.246 1.00 24.38 300 HIS A N 1
ATOM 2432 C CA . HIS A 1 300 ? -37.141 19.530 28.765 1.00 24.38 300 HIS A CA 1
ATOM 2433 C C . HIS A 1 300 ? -38.115 18.785 27.842 1.00 24.38 300 HIS A C 1
ATOM 2435 O O . HIS A 1 300 ? -37.934 18.706 26.631 1.00 24.38 300 HIS A O 1
ATOM 2441 N N . ILE A 1 301 ? -39.219 18.285 28.410 1.00 25.86 301 ILE A N 1
ATOM 2442 C CA . ILE A 1 301 ? -40.245 17.499 27.692 1.00 25.86 301 ILE A CA 1
ATOM 2443 C C . ILE A 1 301 ? -40.823 18.209 26.447 1.00 25.86 301 ILE A C 1
ATOM 2445 O O . ILE A 1 301 ? -41.317 17.548 25.537 1.00 25.86 301 ILE A O 1
ATOM 2449 N N . ARG A 1 302 ? -40.737 19.544 26.365 1.00 25.56 302 ARG A N 1
ATOM 2450 C CA . ARG A 1 302 ? -41.216 20.324 25.210 1.00 25.56 302 ARG A CA 1
ATOM 2451 C C . ARG A 1 302 ? -40.321 20.222 23.966 1.00 25.56 302 ARG A C 1
ATOM 2453 O O . ARG A 1 302 ? -40.832 20.410 22.867 1.00 25.56 302 ARG A O 1
ATOM 2460 N N . ASP A 1 303 ? -39.048 19.849 24.105 1.00 28.42 303 ASP A N 1
ATOM 2461 C CA . ASP A 1 303 ? -38.110 19.744 22.973 1.00 28.42 303 ASP A CA 1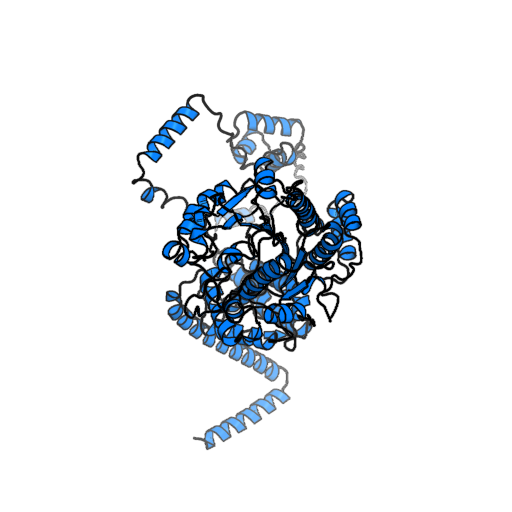
ATOM 2462 C C . ASP A 1 303 ? -38.344 18.478 22.115 1.00 28.42 303 ASP A C 1
ATOM 2464 O O . ASP A 1 303 ? -37.915 18.397 20.963 1.00 28.42 303 ASP A O 1
ATOM 2468 N N . ILE A 1 304 ? -39.073 17.496 22.663 1.00 29.25 304 ILE A N 1
ATOM 2469 C CA . ILE A 1 304 ? -39.250 16.131 22.129 1.00 29.25 304 ILE A CA 1
ATOM 2470 C C . ILE A 1 304 ? -40.009 16.088 20.784 1.00 29.25 304 ILE A C 1
ATOM 2472 O O . ILE A 1 304 ? -39.898 15.120 20.035 1.00 29.25 304 ILE A O 1
ATOM 2476 N N . TYR A 1 305 ? -40.772 17.129 20.439 1.00 24.83 305 TYR A N 1
ATOM 2477 C CA . TYR A 1 305 ? -41.770 17.070 19.361 1.00 24.83 305 TYR A CA 1
ATOM 2478 C C . TYR A 1 305 ? -41.289 17.433 17.942 1.00 24.83 305 TYR A C 1
ATOM 2480 O O . TYR A 1 305 ? -42.104 17.391 17.022 1.00 24.83 305 TYR A O 1
ATOM 2488 N N . SER A 1 306 ? -40.013 17.790 17.722 1.00 26.97 306 SER A N 1
ATOM 2489 C CA . SER A 1 306 ? -39.604 18.474 16.472 1.00 26.97 306 SER A CA 1
ATOM 2490 C C . SER A 1 306 ? -38.517 17.825 15.599 1.00 26.97 306 SER A C 1
ATOM 2492 O O . SER A 1 306 ? -38.291 18.328 14.497 1.00 26.97 306 SER A O 1
ATOM 2494 N N . ARG A 1 307 ? -37.833 16.744 16.018 1.00 33.69 307 ARG A N 1
ATOM 2495 C CA . ARG A 1 307 ? -36.693 16.180 15.254 1.00 33.69 307 ARG A CA 1
ATOM 2496 C C . ARG A 1 307 ? -36.713 14.651 15.135 1.00 33.69 307 ARG A C 1
ATOM 2498 O O . ARG A 1 307 ? -36.862 13.935 16.119 1.00 33.69 307 ARG A O 1
ATOM 2505 N N . LYS A 1 308 ? -36.563 14.178 13.893 1.00 27.17 308 LYS A N 1
ATOM 2506 C CA . LYS A 1 308 ? -36.318 12.793 13.443 1.00 27.17 308 LYS A CA 1
ATOM 2507 C C . LYS A 1 308 ? -35.414 12.900 12.197 1.00 27.17 308 LYS A C 1
ATOM 2509 O O . LYS A 1 308 ? -35.562 13.866 11.453 1.00 27.17 308 LYS A O 1
ATOM 2514 N N . SER A 1 309 ? -34.462 12.015 11.906 1.00 26.95 309 SER A N 1
ATOM 2515 C CA . SER A 1 309 ? -34.154 10.688 12.471 1.00 26.95 309 SER A CA 1
ATOM 2516 C C . SER A 1 309 ? -32.643 10.549 12.771 1.00 26.95 309 SER A C 1
ATOM 2518 O O . SER A 1 309 ? -31.898 11.513 12.646 1.00 26.95 309 SER A O 1
ATOM 2520 N N . PHE A 1 310 ? -32.180 9.342 13.129 1.00 30.66 310 PHE A N 1
ATOM 2521 C CA . PHE A 1 310 ? -30.766 8.953 13.342 1.00 30.66 310 PHE A CA 1
ATOM 2522 C C . PHE A 1 310 ? -30.041 9.483 14.604 1.00 30.66 310 PHE A C 1
ATOM 2524 O O . PHE A 1 310 ? -29.111 8.826 15.064 1.00 30.66 310 PHE A O 1
ATOM 2531 N N . GLU A 1 311 ? -30.484 10.574 15.241 1.00 31.00 311 GLU A N 1
ATOM 2532 C CA . GLU A 1 311 ? -29.769 11.225 16.369 1.00 31.00 311 GLU A CA 1
ATOM 2533 C C . GLU A 1 311 ? -29.598 10.396 17.677 1.00 31.00 311 GLU A C 1
ATOM 2535 O O . GLU A 1 311 ? -28.919 10.858 18.594 1.00 31.00 311 GLU A O 1
ATOM 2540 N N . CYS A 1 312 ? -30.182 9.195 17.815 1.00 26.83 312 CYS A N 1
ATOM 2541 C CA . CYS A 1 312 ? -30.295 8.505 19.119 1.00 26.83 312 CYS A CA 1
ATOM 2542 C C . CYS A 1 312 ? -29.485 7.205 19.313 1.00 26.83 312 CYS A C 1
ATOM 2544 O O . CYS A 1 312 ? -29.455 6.703 20.435 1.00 26.83 312 CYS A O 1
ATOM 2546 N N . PHE A 1 313 ? -28.846 6.626 18.287 1.00 26.44 313 PHE A N 1
ATOM 2547 C CA . PHE A 1 313 ? -28.368 5.226 18.370 1.00 26.44 313 PHE A CA 1
ATOM 2548 C C . PHE A 1 313 ? -26.907 4.996 18.799 1.00 26.44 313 PHE A C 1
ATOM 2550 O O . PHE A 1 313 ? -26.550 3.860 19.099 1.00 26.44 313 PHE A O 1
ATOM 2557 N N . VAL A 1 314 ? -26.059 6.029 18.854 1.00 29.22 314 VAL A N 1
ATOM 2558 C CA . VAL A 1 314 ? -24.596 5.860 19.057 1.00 29.22 314 VAL A CA 1
ATOM 2559 C C . VAL A 1 314 ? -24.130 6.210 20.487 1.00 29.22 314 VAL A C 1
ATOM 2561 O O . VAL A 1 314 ? -22.952 6.123 20.808 1.00 29.22 314 VAL A O 1
ATOM 2564 N N . LEU A 1 315 ? -25.050 6.586 21.381 1.00 31.42 315 LEU A N 1
ATOM 2565 C CA . LEU A 1 315 ? -24.737 7.281 22.643 1.00 31.42 315 LEU A CA 1
ATOM 2566 C C . LEU A 1 315 ? -24.087 6.439 23.762 1.00 31.42 315 LEU A C 1
ATOM 2568 O O . LEU A 1 315 ? -23.628 7.019 24.741 1.00 31.42 315 LEU A O 1
ATOM 2572 N N . PHE A 1 316 ? -24.050 5.105 23.656 1.00 35.56 316 PHE A N 1
ATOM 2573 C CA . PHE A 1 316 ? -23.626 4.214 24.759 1.00 35.56 316 PHE A CA 1
ATOM 2574 C C . PHE A 1 316 ? -22.759 3.019 24.325 1.00 35.56 316 PHE A C 1
ATOM 2576 O O . PHE A 1 316 ? -22.611 2.047 25.069 1.00 35.56 316 PHE A O 1
ATOM 2583 N N . ALA A 1 317 ? -22.222 3.041 23.105 1.00 41.53 317 ALA A N 1
ATOM 2584 C CA . ALA A 1 317 ? -21.616 1.863 22.500 1.00 41.53 317 ALA A CA 1
ATOM 2585 C C . ALA A 1 317 ? -20.111 2.034 22.250 1.00 41.53 317 ALA A C 1
ATOM 2587 O O . ALA A 1 317 ? -19.694 2.855 21.436 1.00 41.53 317 ALA A O 1
ATOM 2588 N N . HIS A 1 318 ? -19.307 1.210 22.928 1.00 69.75 318 HIS A N 1
ATOM 2589 C CA . HIS A 1 318 ? -17.878 1.090 22.647 1.00 69.75 318 HIS A CA 1
ATOM 2590 C C . HIS A 1 318 ? -17.630 0.110 21.494 1.00 69.75 318 HIS A C 1
ATOM 2592 O O . HIS A 1 318 ? -18.250 -0.955 21.460 1.00 69.75 318 HIS A O 1
ATOM 2598 N N . ALA A 1 319 ? -16.710 0.435 20.582 1.00 74.38 319 ALA A N 1
ATOM 2599 C CA . ALA A 1 319 ? -16.301 -0.455 19.491 1.00 74.38 319 ALA A CA 1
ATOM 2600 C C . ALA A 1 319 ? -14.814 -0.291 19.142 1.00 74.38 319 ALA A C 1
ATOM 2602 O O . ALA A 1 319 ? -14.293 0.821 19.103 1.00 74.38 319 ALA A O 1
ATOM 2603 N N . PHE A 1 320 ? -14.139 -1.402 18.850 1.00 83.19 320 PHE A N 1
ATOM 2604 C CA . PHE A 1 320 ? -12.724 -1.449 18.488 1.00 83.19 320 PHE A CA 1
ATOM 2605 C C . PHE A 1 320 ? -12.550 -2.111 17.117 1.00 83.19 320 PHE A C 1
ATOM 2607 O O . PHE A 1 320 ? -12.831 -3.298 16.952 1.00 83.19 320 PHE A O 1
ATOM 2614 N N . ILE A 1 321 ? -12.085 -1.352 16.128 1.00 80.81 321 ILE A N 1
ATOM 2615 C CA . ILE A 1 321 ? -11.954 -1.797 14.738 1.00 80.81 321 ILE A CA 1
ATOM 2616 C C . ILE A 1 321 ? -10.475 -1.890 14.376 1.00 80.81 321 ILE A C 1
ATOM 2618 O O . ILE A 1 321 ? -9.794 -0.875 14.244 1.00 80.81 321 ILE A O 1
ATOM 2622 N N . HIS A 1 322 ? -9.971 -3.111 14.208 1.00 86.00 322 HIS A N 1
ATOM 2623 C CA . HIS A 1 322 ? -8.581 -3.359 13.831 1.00 86.00 322 HIS A CA 1
ATOM 2624 C C . HIS A 1 322 ? -8.418 -3.480 12.313 1.00 86.00 322 HIS A C 1
ATOM 2626 O O . HIS A 1 322 ? -9.086 -4.297 11.678 1.00 86.00 322 HIS A O 1
ATOM 2632 N N . VAL A 1 323 ? -7.478 -2.730 11.732 1.00 81.56 323 VAL A N 1
ATOM 2633 C CA . VAL A 1 323 ? -7.060 -2.923 10.337 1.00 81.56 323 VAL A CA 1
ATOM 2634 C C . VAL A 1 323 ? -6.001 -4.014 10.270 1.00 81.56 323 VAL A C 1
ATOM 2636 O O . VAL A 1 323 ? -4.895 -3.864 10.793 1.00 81.56 323 VAL A O 1
ATOM 2639 N N . SER A 1 324 ? -6.318 -5.096 9.572 1.00 89.19 324 SER A N 1
ATOM 2640 C CA . SER A 1 324 ? -5.384 -6.154 9.190 1.00 89.19 324 SER A CA 1
ATOM 2641 C C . SER A 1 324 ? -5.097 -6.057 7.681 1.00 89.19 324 SER A C 1
ATOM 2643 O O . SER A 1 324 ? -4.934 -4.961 7.151 1.00 89.19 324 SER A O 1
ATOM 2645 N N . THR A 1 325 ? -5.003 -7.176 6.971 1.00 89.06 325 THR A N 1
ATOM 2646 C CA . THR A 1 325 ? -4.983 -7.255 5.504 1.00 89.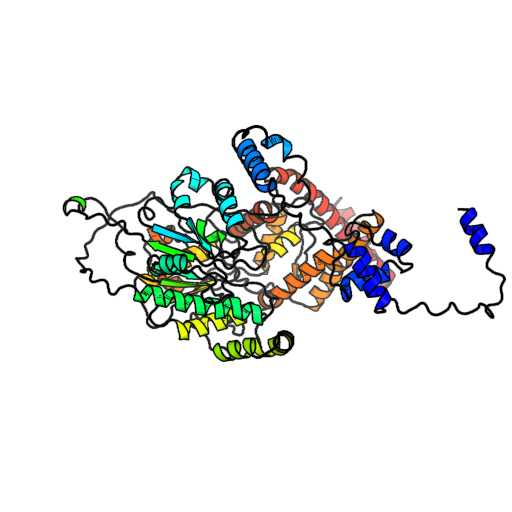06 325 THR A CA 1
ATOM 2647 C C . THR A 1 325 ? -5.470 -8.636 5.079 1.00 89.06 325 THR A C 1
ATOM 2649 O O . THR A 1 325 ? -5.206 -9.611 5.775 1.00 89.06 325 THR A O 1
ATOM 2652 N N . ALA A 1 326 ? -6.143 -8.753 3.936 1.00 92.19 326 ALA A N 1
ATOM 2653 C CA . ALA A 1 326 ? -6.579 -10.038 3.384 1.00 92.19 326 ALA A CA 1
ATOM 2654 C C . ALA A 1 326 ? -5.399 -11.022 3.230 1.00 92.19 326 ALA A C 1
ATOM 2656 O O . ALA A 1 326 ? -5.508 -12.219 3.503 1.00 92.19 326 ALA A O 1
ATOM 2657 N N . TYR A 1 327 ? -4.216 -10.492 2.908 1.00 90.94 327 TYR A N 1
ATOM 2658 C CA . TYR A 1 327 ? -2.985 -11.257 2.737 1.00 90.94 327 TYR A CA 1
ATOM 2659 C C . TYR A 1 327 ? -2.337 -11.749 4.043 1.00 90.94 327 TYR A C 1
ATOM 2661 O O . TYR A 1 327 ? -1.308 -12.424 3.975 1.00 90.94 327 TYR A O 1
ATOM 2669 N N . CYS A 1 328 ? -2.902 -11.484 5.229 1.00 91.38 328 CYS A N 1
ATOM 2670 C CA . CYS A 1 328 ? -2.358 -12.014 6.486 1.00 91.38 328 CYS A CA 1
ATOM 2671 C C . CYS A 1 328 ? -2.326 -13.555 6.483 1.00 91.38 328 CYS A C 1
ATOM 2673 O O . CYS A 1 328 ? -1.420 -14.146 7.062 1.00 91.38 328 CYS A O 1
ATOM 2675 N N . ASN A 1 329 ? -3.230 -14.193 5.727 1.00 93.06 329 ASN A N 1
ATOM 2676 C CA . ASN A 1 329 ? -3.325 -15.644 5.539 1.00 93.06 329 ASN A CA 1
ATOM 2677 C C . ASN A 1 329 ? -3.009 -16.095 4.094 1.00 93.06 329 ASN A C 1
ATOM 2679 O O . ASN A 1 329 ? -3.554 -17.077 3.596 1.00 93.06 329 ASN A O 1
ATOM 2683 N N . CYS A 1 330 ? -2.093 -15.394 3.411 1.00 91.69 330 CYS A N 1
ATOM 2684 C CA . CYS A 1 330 ? -1.684 -15.686 2.024 1.00 91.69 330 CYS A CA 1
ATOM 2685 C C . CYS A 1 330 ? -0.883 -16.996 1.810 1.00 91.69 330 CYS A C 1
ATOM 2687 O O . CYS A 1 330 ? -0.455 -17.288 0.690 1.00 91.69 330 CYS A O 1
ATOM 2689 N N . ASP A 1 331 ? -0.683 -17.780 2.872 1.00 91.06 331 ASP A N 1
ATOM 2690 C CA . ASP A 1 331 ? -0.175 -19.158 2.854 1.00 91.06 331 ASP A CA 1
ATOM 2691 C C . ASP A 1 331 ? -1.232 -20.168 2.376 1.00 91.06 331 ASP A C 1
ATOM 2693 O O . ASP A 1 331 ? -0.883 -21.255 1.917 1.00 91.06 331 ASP A O 1
ATOM 2697 N N . ARG A 1 332 ? -2.511 -19.790 2.463 1.00 92.38 332 ARG A N 1
ATOM 2698 C CA . ARG A 1 332 ? -3.679 -20.527 1.965 1.00 92.38 332 ARG A CA 1
ATOM 2699 C C . ARG A 1 332 ? -4.085 -19.987 0.591 1.00 92.38 332 ARG A C 1
ATOM 2701 O O . ARG A 1 332 ? -3.646 -18.906 0.207 1.00 92.38 332 ARG A O 1
ATOM 2708 N N . ASN A 1 333 ? -4.939 -20.717 -0.129 1.00 93.00 333 ASN A N 1
ATOM 2709 C CA . ASN A 1 333 ? -5.595 -20.212 -1.343 1.00 93.00 333 ASN A CA 1
ATOM 2710 C C . ASN A 1 333 ? -6.952 -19.593 -0.972 1.00 93.00 333 ASN A C 1
ATOM 2712 O O . ASN A 1 333 ? -7.168 -18.399 -1.171 1.00 93.00 333 ASN A O 1
ATOM 2716 N N . ASP A 1 334 ? -7.834 -20.393 -0.372 1.00 96.12 334 ASP A N 1
ATOM 2717 C CA . ASP A 1 334 ? -9.098 -19.952 0.214 1.00 96.12 334 ASP A CA 1
ATOM 2718 C C . ASP A 1 334 ? -8.882 -19.324 1.594 1.00 96.12 334 ASP A C 1
ATOM 2720 O O . ASP A 1 334 ? -8.210 -19.896 2.458 1.00 96.12 334 ASP A O 1
ATOM 2724 N N . VAL A 1 335 ? -9.468 -18.144 1.798 1.00 96.44 335 VAL A N 1
ATOM 2725 C CA . VAL A 1 335 ? -9.359 -17.363 3.036 1.00 96.44 335 VAL A CA 1
ATOM 2726 C C . VAL A 1 335 ? -10.749 -16.846 3.399 1.00 96.44 335 VAL A C 1
ATOM 2728 O O . VAL A 1 335 ? -11.293 -15.959 2.741 1.00 96.44 335 VAL A O 1
ATOM 2731 N N . ALA A 1 336 ? -11.337 -17.413 4.450 1.00 96.88 336 ALA A N 1
ATOM 2732 C CA . ALA A 1 336 ? -12.616 -16.977 4.996 1.00 96.88 336 ALA A CA 1
ATOM 2733 C C . ALA A 1 336 ? -12.445 -15.878 6.060 1.00 96.88 336 ALA A C 1
ATOM 2735 O O . ALA A 1 336 ? -11.337 -15.518 6.476 1.00 96.88 336 ALA A O 1
ATOM 2736 N N . GLU A 1 337 ? -13.570 -15.341 6.519 1.00 97.00 337 GLU A N 1
ATOM 2737 C CA . GLU A 1 337 ? -13.666 -14.292 7.541 1.00 97.00 337 GLU A CA 1
ATOM 2738 C C . GLU A 1 337 ? -13.561 -14.867 8.968 1.00 97.00 337 GLU A C 1
ATOM 2740 O O . GLU A 1 337 ? -14.360 -14.575 9.854 1.00 97.00 337 GLU A O 1
ATOM 2745 N N . GLU A 1 338 ? -12.540 -15.700 9.183 1.00 95.62 338 GLU A N 1
ATOM 2746 C CA . GLU A 1 338 ? -12.187 -16.341 10.454 1.00 95.62 338 GLU A CA 1
ATOM 2747 C C . GLU A 1 338 ? -10.707 -16.089 10.809 1.00 95.62 338 GLU A C 1
ATOM 2749 O O . GLU A 1 338 ? -9.878 -15.834 9.928 1.00 95.62 338 GLU A O 1
ATOM 2754 N N . ILE A 1 339 ? -10.348 -16.144 12.098 1.00 95.44 339 ILE A N 1
ATOM 2755 C CA . ILE A 1 339 ? -8.954 -15.992 12.556 1.00 95.44 339 ILE A CA 1
ATOM 2756 C C . ILE A 1 339 ? -8.254 -17.350 12.456 1.00 95.44 339 ILE A C 1
ATOM 2758 O O . ILE A 1 339 ? -8.499 -18.243 13.269 1.00 95.44 339 ILE A O 1
ATOM 2762 N N . TYR A 1 340 ? -7.341 -17.517 11.501 1.00 93.00 340 TYR A N 1
ATOM 2763 C CA . TYR A 1 340 ? -6.617 -18.778 11.320 1.00 93.00 340 TYR A CA 1
ATOM 2764 C C . TYR A 1 340 ? -5.524 -19.003 12.381 1.00 93.00 340 TYR A C 1
ATOM 2766 O O . TYR A 1 340 ? -4.947 -18.035 12.882 1.00 93.00 340 TYR A O 1
ATOM 2774 N N . PRO A 1 341 ? -5.217 -20.263 12.750 1.00 89.69 341 PRO A N 1
ATOM 2775 C CA . PRO A 1 341 ? -4.060 -20.583 13.584 1.00 89.69 341 PRO A CA 1
ATOM 2776 C C . PRO A 1 341 ? -2.743 -20.186 12.907 1.00 89.69 341 PRO A C 1
ATOM 2778 O O . PRO A 1 341 ? -2.535 -20.466 11.725 1.00 89.69 341 PRO A O 1
ATOM 2781 N N . VAL A 1 342 ? -1.841 -19.578 13.677 1.00 87.38 342 VAL A N 1
ATOM 2782 C CA . VAL A 1 342 ? -0.449 -19.314 13.283 1.00 87.38 342 VAL A CA 1
ATOM 2783 C C . VAL A 1 342 ? 0.437 -20.394 13.910 1.00 87.38 342 VAL A C 1
ATOM 2785 O O . VAL A 1 342 ? 0.167 -20.843 15.019 1.00 87.38 342 VAL A O 1
ATOM 2788 N N . GLY A 1 343 ? 1.504 -20.821 13.226 1.00 81.88 343 GLY A N 1
ATOM 2789 C CA . GLY A 1 343 ? 2.389 -21.912 13.682 1.00 81.88 343 GLY A CA 1
ATOM 2790 C C . GLY A 1 343 ? 3.223 -21.628 14.945 1.00 81.88 343 GLY A C 1
ATOM 2791 O O . GLY A 1 343 ? 4.054 -22.452 15.321 1.00 81.88 343 GLY A O 1
ATOM 2792 N N . ARG A 1 344 ? 3.032 -20.465 15.577 1.00 84.81 344 ARG A N 1
ATOM 2793 C CA . ARG A 1 344 ? 3.591 -20.037 16.865 1.00 84.81 344 ARG A CA 1
ATOM 2794 C C . ARG A 1 344 ? 2.545 -19.185 17.577 1.00 84.81 344 ARG A C 1
ATOM 2796 O O . ARG A 1 344 ? 1.900 -18.358 16.934 1.00 84.81 344 ARG A O 1
ATOM 2803 N N . GLU A 1 345 ? 2.410 -19.360 18.888 1.00 89.50 345 GLU A N 1
ATOM 2804 C CA . GLU A 1 345 ? 1.547 -18.499 19.705 1.00 89.50 345 GLU A CA 1
ATOM 2805 C C . GLU A 1 345 ? 2.199 -17.121 19.928 1.00 89.50 345 GLU A C 1
ATOM 2807 O O . GLU A 1 345 ? 3.427 -17.055 20.046 1.00 89.50 345 GLU A O 1
ATOM 2812 N N . PRO A 1 346 ? 1.420 -16.023 20.035 1.00 90.88 346 PRO A N 1
ATOM 2813 C CA . PRO A 1 346 ? 1.958 -14.671 20.190 1.00 90.88 346 PRO A CA 1
ATOM 2814 C C . PRO A 1 346 ? 2.999 -14.533 21.306 1.00 90.88 346 PRO A C 1
ATOM 2816 O O . PRO A 1 346 ? 4.073 -13.994 21.056 1.00 90.88 346 PRO A O 1
ATOM 2819 N N . ASP A 1 347 ? 2.746 -15.083 22.498 1.00 89.75 347 ASP A N 1
ATOM 2820 C CA . ASP A 1 347 ? 3.663 -14.957 23.646 1.00 89.75 347 ASP A CA 1
ATOM 2821 C C . ASP A 1 347 ? 5.008 -15.664 23.422 1.00 89.75 347 ASP A C 1
ATOM 2823 O O . ASP A 1 347 ? 6.033 -15.208 23.919 1.00 89.75 347 ASP A O 1
ATOM 2827 N N . GLN A 1 348 ? 5.038 -16.736 22.618 1.00 90.12 348 GLN A N 1
ATOM 2828 C CA . GLN A 1 348 ? 6.296 -17.383 22.226 1.00 90.12 348 GLN A CA 1
ATOM 2829 C C . GLN A 1 348 ? 7.131 -16.445 21.348 1.00 90.12 348 GLN A C 1
ATOM 2831 O O . GLN A 1 348 ? 8.351 -16.405 21.471 1.00 90.12 348 GLN A O 1
ATOM 2836 N N . VAL A 1 349 ? 6.481 -15.670 20.475 1.00 90.25 349 VAL A N 1
ATOM 2837 C CA . VAL A 1 349 ? 7.154 -14.684 19.620 1.00 90.25 349 VAL A CA 1
ATOM 2838 C C . VAL A 1 349 ? 7.609 -13.469 20.440 1.00 90.25 349 VAL A C 1
ATOM 2840 O O . VAL A 1 349 ? 8.708 -12.979 20.191 1.00 90.25 349 VAL A O 1
ATOM 2843 N N . ILE A 1 350 ? 6.841 -13.046 21.457 1.00 88.31 350 ILE A N 1
ATOM 2844 C CA . ILE A 1 350 ? 7.265 -12.019 22.433 1.00 88.31 350 ILE A CA 1
ATOM 2845 C C . ILE A 1 350 ? 8.542 -12.469 23.154 1.00 88.31 350 ILE A C 1
ATOM 2847 O O . ILE A 1 350 ? 9.567 -11.794 23.056 1.00 88.31 350 ILE A O 1
ATOM 2851 N N . ALA A 1 351 ? 8.521 -13.643 23.791 1.00 88.75 351 ALA A N 1
ATOM 2852 C CA . ALA A 1 351 ? 9.663 -14.161 24.543 1.00 88.75 351 ALA A CA 1
ATOM 2853 C C . ALA A 1 351 ? 10.926 -14.313 23.671 1.00 88.75 351 ALA A C 1
ATOM 2855 O O . ALA A 1 351 ? 12.033 -14.025 24.121 1.00 88.75 351 ALA A O 1
ATOM 2856 N N . LEU A 1 352 ? 10.772 -14.698 22.396 1.00 87.44 352 LEU A N 1
ATOM 2857 C CA . LEU A 1 352 ? 11.883 -14.723 21.439 1.00 87.44 352 LEU A CA 1
ATOM 2858 C C . LEU A 1 352 ? 12.419 -13.316 21.122 1.00 87.44 352 LEU A C 1
ATOM 2860 O O . LEU A 1 352 ? 13.633 -13.157 21.029 1.00 87.44 352 LEU A O 1
ATOM 2864 N N . THR A 1 353 ? 11.565 -12.291 20.986 1.00 84.81 353 THR A N 1
ATOM 2865 C CA . THR A 1 353 ? 12.036 -10.902 20.794 1.00 84.81 353 THR A CA 1
ATOM 2866 C C . THR A 1 353 ? 12.734 -10.317 22.023 1.00 84.81 353 THR A C 1
ATOM 2868 O O . THR A 1 353 ? 13.604 -9.464 21.863 1.00 84.81 353 THR A O 1
ATOM 2871 N N . GLU A 1 354 ? 12.381 -10.765 23.228 1.00 85.12 354 GLU A N 1
ATOM 2872 C CA . GLU A 1 354 ? 12.976 -10.297 24.486 1.00 85.12 354 GLU A CA 1
ATOM 2873 C C . GLU A 1 354 ? 14.307 -10.998 24.799 1.00 85.12 354 GLU A C 1
ATOM 2875 O O . GLU A 1 354 ? 15.254 -10.349 25.237 1.00 85.12 354 GLU A O 1
ATOM 2880 N N . TRP A 1 355 ? 14.400 -12.308 24.546 1.00 84.19 355 TRP A N 1
ATOM 2881 C CA . TRP A 1 355 ? 15.575 -13.119 24.888 1.00 84.19 355 TRP A CA 1
ATOM 2882 C C . TRP A 1 355 ? 16.677 -13.124 23.815 1.00 84.19 355 TRP A C 1
ATOM 2884 O O . TRP A 1 355 ? 17.853 -13.269 24.150 1.00 84.19 355 TRP A O 1
ATOM 2894 N N . MET A 1 356 ? 16.335 -12.974 22.529 1.00 85.44 356 MET A N 1
ATOM 2895 C CA . MET A 1 356 ? 17.326 -12.984 21.443 1.00 85.44 356 MET A CA 1
ATOM 2896 C C . MET A 1 356 ? 17.881 -11.588 21.140 1.00 85.44 356 MET A C 1
ATOM 2898 O O . MET A 1 356 ? 17.132 -10.611 21.007 1.00 85.44 356 MET A O 1
ATOM 2902 N N . ASP A 1 357 ? 19.198 -11.521 20.917 1.00 87.50 357 ASP A N 1
ATOM 2903 C CA . ASP A 1 357 ? 19.806 -10.374 20.245 1.00 87.50 357 ASP A CA 1
ATOM 2904 C C . ASP A 1 357 ? 19.292 -10.236 18.803 1.00 87.50 357 ASP A C 1
ATOM 2906 O O . ASP A 1 357 ? 18.783 -11.183 18.191 1.00 87.50 357 ASP A O 1
ATOM 2910 N N . ASP A 1 358 ? 19.406 -9.026 18.262 1.00 84.62 358 ASP A N 1
ATOM 2911 C CA . ASP A 1 358 ? 18.794 -8.665 16.984 1.00 84.62 358 ASP A CA 1
ATOM 2912 C C . ASP A 1 358 ? 19.360 -9.480 15.809 1.00 84.62 358 ASP A C 1
ATOM 2914 O O . ASP A 1 358 ? 18.620 -9.802 14.880 1.00 84.62 358 ASP A O 1
ATOM 2918 N N . LYS A 1 359 ? 20.635 -9.889 15.868 1.00 86.00 359 LYS A N 1
ATOM 2919 C CA . LYS A 1 359 ? 21.290 -10.682 14.819 1.00 86.00 359 LYS A CA 1
ATOM 2920 C C . LYS A 1 359 ? 20.820 -12.136 14.855 1.00 86.00 359 LYS A C 1
ATOM 2922 O O . LYS A 1 359 ? 20.492 -12.687 13.805 1.00 86.00 359 LYS A O 1
ATOM 2927 N N . MET A 1 360 ? 20.739 -12.750 16.038 1.00 85.00 360 MET A N 1
ATOM 2928 C CA . MET A 1 360 ? 20.144 -14.086 16.187 1.00 85.00 360 MET A CA 1
ATOM 2929 C C . MET A 1 360 ? 18.675 -14.094 15.745 1.00 85.00 360 MET A C 1
ATOM 2931 O O . MET A 1 360 ? 18.227 -15.033 15.085 1.00 85.00 360 MET A O 1
ATOM 2935 N N . PHE A 1 361 ? 17.927 -13.033 16.057 1.00 85.12 361 PHE A N 1
ATOM 2936 C CA . PHE A 1 361 ? 16.523 -12.920 15.674 1.00 85.12 361 PHE A CA 1
ATOM 2937 C C . PHE A 1 361 ? 16.335 -12.693 14.159 1.00 85.12 361 PHE A C 1
ATOM 2939 O O . PHE A 1 361 ? 15.411 -13.255 13.564 1.00 85.12 361 PHE A O 1
ATOM 2946 N N . GLU A 1 362 ? 17.218 -11.939 13.495 1.00 85.19 362 GLU A N 1
ATOM 2947 C CA . GLU A 1 362 ? 17.258 -11.841 12.027 1.00 85.19 362 GLU A CA 1
ATOM 2948 C C . GLU A 1 362 ? 17.612 -13.185 11.367 1.00 85.19 362 GLU A C 1
ATOM 2950 O O . GLU A 1 362 ? 16.937 -13.593 10.421 1.00 85.19 362 GLU A O 1
ATOM 2955 N N . GLU A 1 363 ? 18.591 -13.926 11.893 1.00 87.19 363 GLU A N 1
ATOM 2956 C CA . GLU A 1 363 ? 18.957 -15.260 11.387 1.00 87.19 363 GLU A CA 1
ATOM 2957 C C . GLU A 1 363 ? 17.835 -16.297 11.583 1.00 87.19 363 GLU A C 1
ATOM 2959 O O . GLU A 1 363 ? 17.641 -17.170 10.734 1.00 87.19 363 GLU A O 1
ATOM 2964 N N . PHE A 1 364 ? 17.036 -16.178 12.650 1.00 86.12 364 PHE A N 1
ATOM 2965 C CA . PHE A 1 364 ? 15.889 -17.056 12.912 1.00 86.12 364 PHE A CA 1
ATOM 2966 C C . PHE A 1 364 ? 14.582 -16.615 12.217 1.00 86.12 364 PHE A C 1
ATOM 2968 O O . PHE A 1 364 ? 13.659 -17.420 12.067 1.00 86.12 364 PHE A O 1
ATOM 2975 N N . THR A 1 365 ? 14.496 -15.370 11.735 1.00 87.00 365 THR A N 1
ATOM 2976 C CA . THR A 1 365 ? 13.294 -14.790 11.097 1.00 87.00 365 THR A CA 1
ATOM 2977 C C . THR A 1 365 ? 12.687 -15.656 9.976 1.00 87.00 365 THR A C 1
ATOM 2979 O O . THR A 1 365 ? 11.463 -15.826 9.989 1.00 87.00 365 THR A O 1
ATOM 2982 N N . PRO A 1 366 ? 13.458 -16.266 9.047 1.00 88.12 366 PRO A N 1
ATOM 2983 C CA . PRO A 1 366 ? 12.903 -17.149 8.015 1.00 88.12 366 PRO A CA 1
ATOM 2984 C C . PRO A 1 366 ? 12.119 -18.345 8.582 1.00 88.12 366 PRO A C 1
ATOM 2986 O O . PRO A 1 366 ? 11.079 -18.713 8.040 1.00 88.12 366 PRO A O 1
ATOM 2989 N N . ASN A 1 367 ? 12.568 -18.908 9.709 1.00 86.81 367 ASN A N 1
ATOM 2990 C CA . ASN A 1 367 ? 11.907 -20.038 10.370 1.00 86.81 367 ASN A CA 1
ATOM 2991 C C . ASN A 1 367 ? 10.623 -19.621 11.106 1.00 86.81 367 ASN A C 1
ATOM 2993 O O . ASN A 1 367 ? 9.736 -20.451 11.302 1.00 86.81 367 ASN A O 1
ATOM 2997 N N . LEU A 1 368 ? 10.511 -18.349 11.509 1.00 86.19 368 LEU A N 1
ATOM 2998 C CA . LEU A 1 368 ? 9.298 -17.795 12.116 1.00 86.19 368 LEU A CA 1
ATOM 2999 C C . LEU A 1 368 ? 8.223 -17.488 11.067 1.00 86.19 368 LEU A C 1
ATOM 3001 O O . LEU A 1 368 ? 7.076 -17.888 11.249 1.00 86.19 368 LEU A O 1
ATOM 3005 N N . ILE A 1 369 ? 8.582 -16.819 9.964 1.00 87.69 369 ILE A N 1
ATOM 3006 C CA . ILE A 1 369 ? 7.615 -16.459 8.908 1.00 87.69 369 ILE A CA 1
ATOM 3007 C C . ILE A 1 369 ? 7.230 -17.649 8.009 1.00 87.69 369 ILE A C 1
ATOM 3009 O O . ILE A 1 369 ? 6.167 -17.627 7.386 1.00 87.69 369 ILE A O 1
ATOM 3013 N N . ALA A 1 370 ? 8.063 -18.695 7.965 1.00 84.62 370 ALA A N 1
ATOM 3014 C CA . ALA A 1 370 ? 7.838 -19.951 7.251 1.00 84.62 370 ALA A CA 1
ATOM 3015 C C . ALA A 1 370 ? 7.445 -19.763 5.767 1.00 84.62 370 ALA A C 1
ATOM 3017 O O . ALA A 1 370 ? 8.269 -19.362 4.950 1.00 84.62 370 ALA A O 1
ATOM 3018 N N . SER A 1 371 ? 6.199 -20.068 5.390 1.00 84.75 371 SER A N 1
ATOM 3019 C CA . SER A 1 371 ? 5.692 -19.987 4.008 1.00 84.75 371 SER A CA 1
ATOM 3020 C C . SER A 1 371 ? 5.239 -18.582 3.574 1.00 84.75 371 SER A C 1
ATOM 3022 O O . SER A 1 371 ? 4.820 -18.391 2.420 1.00 84.75 371 SER A O 1
ATOM 3024 N N . ARG A 1 372 ? 5.288 -17.597 4.483 1.00 89.69 372 ARG A N 1
ATOM 3025 C CA . ARG A 1 372 ? 4.841 -16.219 4.238 1.00 89.69 372 ARG A CA 1
ATOM 3026 C C . ARG A 1 372 ? 5.902 -15.397 3.493 1.00 89.69 372 ARG A C 1
ATOM 3028 O O . ARG A 1 372 ? 7.092 -15.575 3.731 1.00 89.69 372 ARG A O 1
ATOM 3035 N N . PRO A 1 373 ? 5.495 -14.466 2.611 1.00 87.31 373 PRO A N 1
ATOM 3036 C CA . PRO A 1 373 ? 6.425 -13.712 1.768 1.00 87.31 373 PRO A CA 1
ATOM 3037 C C . PRO A 1 373 ? 7.246 -12.652 2.507 1.00 87.31 373 PRO A C 1
ATOM 3039 O O . PRO A 1 373 ? 8.243 -12.182 1.964 1.00 87.31 373 PRO A O 1
ATOM 3042 N N . ASN A 1 374 ? 6.790 -12.199 3.677 1.00 87.06 374 ASN A N 1
ATOM 3043 C CA . ASN A 1 374 ? 7.351 -11.050 4.382 1.00 87.06 374 ASN A CA 1
ATOM 3044 C C . ASN A 1 374 ? 6.940 -11.021 5.866 1.00 87.06 374 ASN A C 1
ATOM 3046 O O . ASN A 1 374 ? 6.014 -11.711 6.298 1.00 87.06 374 ASN A O 1
ATOM 3050 N N . THR A 1 375 ? 7.613 -10.166 6.636 1.00 87.69 375 THR A N 1
ATOM 3051 C CA . THR A 1 375 ? 7.350 -9.926 8.064 1.00 87.69 375 THR A CA 1
ATOM 3052 C C . THR A 1 375 ? 5.993 -9.255 8.313 1.00 87.69 375 THR A C 1
ATOM 3054 O O . THR A 1 375 ? 5.333 -9.550 9.311 1.00 87.69 375 THR A O 1
ATOM 3057 N N . TYR A 1 376 ? 5.518 -8.421 7.383 1.00 83.69 376 TYR A N 1
ATOM 3058 C CA . TYR A 1 376 ? 4.213 -7.752 7.448 1.00 83.69 376 TYR A CA 1
ATOM 3059 C C . TYR A 1 376 ? 3.026 -8.729 7.544 1.00 83.69 376 TYR A C 1
ATOM 3061 O O . TYR A 1 376 ? 2.252 -8.675 8.500 1.00 83.69 376 TYR A O 1
ATOM 3069 N N . THR A 1 377 ? 2.898 -9.662 6.594 1.00 89.50 377 THR A N 1
ATOM 3070 C CA . THR A 1 377 ? 1.779 -10.627 6.561 1.00 89.50 377 THR A CA 1
ATOM 3071 C C . THR A 1 377 ? 1.774 -11.540 7.788 1.00 89.50 377 THR A C 1
ATOM 3073 O O . THR A 1 377 ? 0.718 -11.775 8.374 1.00 89.50 377 THR A O 1
ATOM 3076 N N . PHE A 1 378 ? 2.954 -11.984 8.235 1.00 92.25 378 PHE A N 1
ATOM 3077 C CA . PHE A 1 378 ? 3.115 -12.765 9.463 1.00 92.25 378 PHE A CA 1
ATOM 3078 C C . PHE A 1 378 ? 2.696 -11.990 10.720 1.00 92.25 378 PHE A C 1
ATOM 3080 O O . PHE A 1 378 ? 1.915 -12.494 11.525 1.00 92.25 378 PHE A O 1
ATOM 3087 N N . THR A 1 379 ? 3.165 -10.750 10.880 1.00 90.44 379 THR A N 1
ATOM 3088 C CA . THR A 1 379 ? 2.867 -9.957 12.083 1.00 90.44 379 THR A CA 1
ATOM 3089 C C . THR A 1 379 ? 1.424 -9.466 12.144 1.00 90.44 379 THR A C 1
ATOM 3091 O O . THR A 1 379 ? 0.885 -9.372 13.243 1.00 90.44 379 THR A O 1
ATOM 3094 N N . LYS A 1 380 ? 0.747 -9.253 11.006 1.00 89.19 380 LYS A N 1
ATOM 3095 C CA . LYS A 1 380 ? -0.711 -9.038 10.988 1.00 89.19 380 LYS A CA 1
ATOM 3096 C C . LYS A 1 380 ? -1.494 -10.288 11.410 1.00 89.19 380 LYS A C 1
ATOM 3098 O O . LYS A 1 380 ? -2.403 -10.166 12.223 1.00 89.19 380 LYS A O 1
ATOM 3103 N N . ALA A 1 381 ? -1.111 -11.488 10.964 1.00 93.81 381 ALA A N 1
ATOM 3104 C CA . ALA A 1 381 ? -1.752 -12.728 11.428 1.00 93.81 381 ALA A CA 1
ATOM 3105 C C . ALA A 1 381 ? -1.551 -12.969 12.940 1.00 93.81 381 ALA A C 1
ATOM 3107 O O . ALA A 1 381 ? -2.483 -13.365 13.641 1.00 93.81 381 ALA A O 1
ATOM 3108 N N . LEU A 1 382 ? -0.355 -12.671 13.467 1.00 93.75 382 LEU A N 1
ATOM 3109 C CA . LEU A 1 382 ? -0.094 -12.689 14.910 1.00 93.75 382 LEU A CA 1
ATOM 3110 C C . LEU A 1 382 ? -0.907 -11.634 15.676 1.00 93.75 382 LEU A C 1
ATOM 3112 O O . LEU A 1 382 ? -1.387 -11.925 16.769 1.00 93.75 382 LEU A O 1
ATOM 3116 N N . ALA A 1 383 ? -1.091 -10.433 15.118 1.00 91.56 383 ALA A N 1
ATOM 3117 C CA . ALA A 1 383 ? -1.898 -9.378 15.731 1.00 91.56 383 ALA A CA 1
ATOM 3118 C C . ALA A 1 383 ? -3.368 -9.797 15.887 1.00 91.56 383 ALA A C 1
ATOM 3120 O O . ALA A 1 383 ? -3.933 -9.618 16.963 1.00 91.56 383 ALA A O 1
ATOM 3121 N N . GLU A 1 384 ? -3.963 -10.430 14.867 1.00 95.44 384 GLU A N 1
ATOM 3122 C CA . GLU A 1 384 ? -5.315 -11.004 14.958 1.00 95.44 384 GLU A CA 1
ATOM 3123 C C . GLU A 1 384 ? -5.404 -12.104 16.029 1.00 95.44 384 GLU A C 1
ATOM 3125 O O . GLU A 1 384 ? -6.345 -12.123 16.822 1.00 95.44 384 GLU A O 1
ATOM 3130 N N . ARG A 1 385 ? -4.409 -13.001 16.095 1.00 94.94 385 ARG A N 1
ATOM 3131 C CA . ARG A 1 385 ? -4.341 -14.079 17.101 1.00 94.94 385 ARG A CA 1
ATOM 3132 C C . ARG A 1 385 ? -4.183 -13.560 18.528 1.00 94.94 385 ARG A C 1
ATOM 3134 O O . ARG A 1 385 ? -4.818 -14.080 19.442 1.00 94.94 385 ARG A O 1
ATOM 3141 N N . MET A 1 386 ? -3.378 -12.521 18.715 1.00 93.31 386 MET A N 1
ATOM 3142 C CA . MET A 1 386 ? -3.222 -11.824 19.990 1.00 93.31 386 MET A CA 1
ATOM 3143 C C . MET A 1 386 ? -4.538 -11.130 20.381 1.00 93.31 386 MET A C 1
ATOM 3145 O O . MET A 1 386 ? -5.043 -11.340 21.482 1.00 93.31 386 MET A O 1
ATOM 3149 N N . LEU A 1 387 ? -5.164 -10.405 19.448 1.00 92.12 387 LEU A N 1
ATOM 3150 C CA . LEU A 1 387 ? -6.449 -9.728 19.644 1.00 92.12 387 LEU A CA 1
ATOM 3151 C C . LEU A 1 387 ? -7.581 -10.710 20.002 1.00 92.12 387 LEU A C 1
ATOM 3153 O O . LEU A 1 387 ? -8.404 -10.400 20.860 1.00 92.12 387 LEU A O 1
ATOM 3157 N N . GLN A 1 388 ? -7.591 -11.917 19.423 1.00 92.88 388 GLN A N 1
ATOM 3158 C CA . GLN A 1 388 ? -8.534 -12.986 19.783 1.00 92.88 388 GLN A CA 1
ATOM 3159 C C . GLN A 1 388 ? -8.441 -13.394 21.262 1.00 92.88 388 GLN A C 1
ATOM 3161 O O . GLN A 1 388 ? -9.458 -13.748 21.858 1.00 92.88 388 GLN A O 1
ATOM 3166 N N . ARG A 1 389 ? -7.236 -13.351 21.842 1.00 90.25 389 ARG A N 1
ATOM 3167 C CA . ARG A 1 389 ? -6.955 -13.765 23.224 1.00 90.25 389 ARG A CA 1
ATOM 3168 C C . ARG A 1 389 ? -7.113 -12.623 24.232 1.00 90.25 389 ARG A C 1
ATOM 3170 O O . ARG A 1 389 ? -7.657 -12.840 25.307 1.00 90.25 389 ARG A O 1
ATOM 3177 N N . GLU A 1 390 ? -6.678 -11.415 23.882 1.00 89.19 390 GLU A N 1
ATOM 3178 C CA . GLU A 1 390 ? -6.608 -10.265 24.800 1.00 89.19 390 GLU A CA 1
ATOM 3179 C C . GLU A 1 390 ? -7.861 -9.362 24.776 1.00 89.19 390 GLU A C 1
ATOM 3181 O O . GLU A 1 390 ? -7.989 -8.479 25.624 1.00 89.19 390 GLU A O 1
ATOM 3186 N N . LYS A 1 391 ? -8.816 -9.552 23.843 1.00 87.12 391 LYS A N 1
ATOM 3187 C CA . LYS A 1 391 ? -9.982 -8.647 23.705 1.00 87.12 391 LYS A CA 1
ATOM 3188 C C . LYS A 1 391 ? -10.852 -8.496 24.961 1.00 87.12 391 LYS A C 1
ATOM 3190 O O . LYS A 1 391 ? -11.564 -7.501 25.080 1.00 87.12 391 LYS A O 1
ATOM 3195 N N . GLY A 1 392 ? -10.846 -9.474 25.869 1.00 85.94 392 GLY A N 1
ATOM 3196 C CA . GLY A 1 392 ? -11.711 -9.480 27.048 1.00 85.94 392 GLY A CA 1
ATOM 3197 C C . GLY A 1 392 ? -13.187 -9.273 26.680 1.00 85.94 392 GLY A C 1
ATOM 3198 O O . GLY A 1 392 ? -13.756 -10.029 25.890 1.00 85.94 392 GLY A O 1
ATOM 3199 N N . SER A 1 393 ? -13.792 -8.222 27.240 1.00 82.75 393 SER A N 1
ATOM 3200 C CA . SER A 1 393 ? -15.200 -7.848 27.019 1.00 82.75 393 SER A CA 1
ATOM 3201 C C . SER A 1 393 ? -15.424 -6.808 25.905 1.00 82.75 393 SER A C 1
ATOM 3203 O O . SER A 1 393 ? -16.568 -6.402 25.664 1.00 82.75 393 SER A O 1
ATOM 3205 N N . LEU A 1 394 ? -14.358 -6.375 25.219 1.00 84.00 394 LEU A N 1
ATOM 3206 C CA . LEU A 1 394 ? -14.429 -5.345 24.183 1.00 84.00 394 LEU A CA 1
ATOM 3207 C C . LEU A 1 394 ? -15.205 -5.835 22.945 1.00 84.00 394 LEU A C 1
ATOM 3209 O O . LEU A 1 394 ? -14.904 -6.912 22.416 1.00 84.00 394 LEU A O 1
ATOM 3213 N N . PRO A 1 395 ? -16.154 -5.037 22.419 1.00 86.94 395 PRO A N 1
ATOM 3214 C CA . PRO A 1 395 ? -16.728 -5.255 21.095 1.00 86.94 395 PRO A CA 1
ATOM 3215 C C . PRO A 1 395 ? -15.667 -4.964 20.025 1.00 86.94 395 PRO A C 1
ATOM 3217 O O . PRO A 1 395 ? -15.363 -3.811 19.727 1.00 86.94 395 PRO A O 1
ATOM 3220 N N . VAL A 1 396 ? -15.072 -6.025 19.481 1.00 90.50 396 VAL A N 1
ATOM 3221 C CA . VAL A 1 396 ? -13.956 -5.974 18.526 1.00 90.50 396 VAL A CA 1
ATOM 3222 C C . VAL A 1 396 ? -14.406 -6.484 17.162 1.00 90.50 396 VAL A C 1
ATOM 3224 O O . VAL A 1 396 ? -15.033 -7.537 17.100 1.00 90.50 396 VAL A O 1
ATOM 3227 N N . ALA A 1 397 ? -13.998 -5.815 16.082 1.00 91.44 397 ALA A N 1
ATOM 3228 C CA . ALA A 1 397 ? -14.034 -6.352 14.720 1.00 91.44 397 ALA A CA 1
ATOM 3229 C C . ALA A 1 397 ? -12.690 -6.164 14.002 1.00 91.44 397 ALA A C 1
ATOM 3231 O O . ALA A 1 397 ? -11.885 -5.305 14.372 1.00 91.44 397 ALA A O 1
ATOM 3232 N N . ILE A 1 398 ? -12.456 -6.952 12.951 1.00 95.62 398 ILE A N 1
ATOM 3233 C CA . ILE A 1 398 ? -11.263 -6.845 12.098 1.00 95.62 398 ILE A CA 1
ATOM 3234 C C . ILE A 1 398 ? -11.699 -6.536 10.662 1.00 95.62 398 ILE A C 1
ATOM 3236 O O . ILE A 1 398 ? -12.541 -7.235 10.103 1.00 95.62 398 ILE A O 1
ATOM 3240 N N . VAL A 1 399 ? -11.087 -5.533 10.032 1.00 90.06 399 VAL A N 1
ATOM 3241 C CA . VAL A 1 399 ? -11.234 -5.270 8.593 1.00 90.06 399 VAL A CA 1
ATOM 3242 C C . VAL A 1 399 ? -9.929 -5.631 7.887 1.00 90.06 399 VAL A C 1
ATOM 3244 O O . VAL A 1 399 ? -8.846 -5.196 8.278 1.00 90.06 399 VAL A O 1
ATOM 3247 N N . ARG A 1 400 ? -10.027 -6.464 6.851 1.00 95.38 400 ARG A N 1
ATOM 3248 C CA . ARG A 1 400 ? -8.914 -7.021 6.075 1.00 95.38 400 ARG A CA 1
ATOM 3249 C C . ARG A 1 400 ? -8.979 -6.507 4.629 1.00 95.38 400 ARG A C 1
ATOM 3251 O O . ARG A 1 400 ? -9.567 -7.179 3.785 1.00 95.38 400 ARG A O 1
ATOM 3258 N N . PRO A 1 401 ? -8.403 -5.336 4.314 1.00 90.25 401 PRO A N 1
ATOM 3259 C CA . PRO A 1 401 ? -8.289 -4.877 2.932 1.00 90.25 401 PRO A CA 1
ATOM 3260 C C . PRO A 1 401 ? -7.298 -5.715 2.114 1.00 90.25 401 PRO A C 1
ATOM 3262 O O . PRO A 1 401 ? -6.302 -6.216 2.655 1.00 90.25 401 PRO A O 1
ATOM 3265 N N . SER A 1 402 ? -7.549 -5.833 0.808 1.00 90.00 402 SER A N 1
ATOM 3266 C CA . SER A 1 402 ? -6.571 -6.311 -0.177 1.00 90.00 402 SER A CA 1
ATOM 3267 C C . SER A 1 402 ? -5.550 -5.210 -0.527 1.00 90.00 402 SER A C 1
ATOM 3269 O O . SER A 1 402 ? -5.110 -4.479 0.365 1.00 90.00 402 SER A O 1
ATOM 3271 N N . ILE A 1 403 ? -5.080 -5.099 -1.778 1.00 86.06 403 ILE A N 1
ATOM 3272 C CA . ILE A 1 403 ? -4.089 -4.075 -2.147 1.00 86.06 403 ILE A CA 1
ATOM 3273 C C . ILE A 1 403 ? -4.795 -2.722 -2.266 1.00 86.06 403 ILE A C 1
ATOM 3275 O O . ILE A 1 403 ? -5.436 -2.427 -3.274 1.00 86.06 403 ILE A O 1
ATOM 3279 N N . VAL A 1 404 ? -4.655 -1.889 -1.236 1.00 82.44 404 VAL A N 1
ATOM 3280 C CA . VAL A 1 404 ? -5.244 -0.546 -1.213 1.00 82.44 404 VAL A CA 1
ATOM 3281 C C . VAL A 1 404 ? -4.588 0.351 -2.270 1.00 82.44 404 VAL A C 1
ATOM 3283 O O . VAL A 1 404 ? -3.363 0.494 -2.304 1.00 82.44 404 VAL A O 1
ATOM 3286 N N . LEU A 1 405 ? -5.415 0.943 -3.130 1.00 85.69 405 LEU A N 1
ATOM 3287 C CA . LEU A 1 405 ? -5.048 1.909 -4.171 1.00 85.69 405 LEU A CA 1
ATOM 3288 C C . LEU A 1 405 ? -5.636 3.300 -3.847 1.00 85.69 405 LEU A C 1
ATOM 3290 O O . LEU A 1 405 ? -5.939 3.583 -2.691 1.00 85.69 405 LEU A O 1
ATOM 3294 N N . SER A 1 406 ? -5.765 4.191 -4.837 1.00 83.25 406 SER A N 1
ATOM 3295 C CA . SER A 1 406 ? -6.353 5.527 -4.664 1.00 83.25 406 SER A CA 1
ATOM 3296 C C . SER A 1 406 ? -7.843 5.505 -4.316 1.00 83.25 406 SER A C 1
ATOM 3298 O O . SER A 1 406 ? -8.528 4.501 -4.516 1.00 83.25 406 SER A O 1
ATOM 3300 N N . SER A 1 407 ? -8.369 6.653 -3.896 1.00 82.00 407 SER A N 1
ATOM 3301 C CA . SER A 1 407 ? -9.812 6.920 -3.846 1.00 82.00 407 SER A CA 1
ATOM 3302 C C . SER A 1 407 ? -10.521 6.659 -5.180 1.00 82.00 407 SER A C 1
ATOM 3304 O O . SER A 1 407 ? -9.960 6.905 -6.255 1.00 82.00 407 SER A O 1
ATOM 3306 N N . TYR A 1 408 ? -11.774 6.208 -5.118 1.00 85.00 408 TYR A N 1
ATOM 3307 C CA . TYR A 1 408 ? -12.655 5.992 -6.269 1.00 85.00 408 TYR A CA 1
ATOM 3308 C C . TYR A 1 408 ? -13.630 7.161 -6.494 1.00 85.00 408 TYR A C 1
ATOM 3310 O O . TYR A 1 408 ? -13.807 7.593 -7.634 1.00 85.00 408 TYR A O 1
ATOM 3318 N N . ARG A 1 409 ? -14.217 7.701 -5.424 1.00 78.56 409 ARG A N 1
ATOM 3319 C CA . ARG A 1 409 ? -15.130 8.857 -5.405 1.00 78.56 409 ARG A CA 1
ATOM 3320 C C . ARG A 1 409 ? -14.654 9.892 -4.399 1.00 78.56 409 ARG A C 1
ATOM 3322 O O . ARG A 1 409 ? -14.391 11.034 -4.769 1.00 78.56 409 ARG A O 1
ATOM 3329 N N . GLU A 1 410 ? -14.536 9.463 -3.150 1.00 64.19 410 GLU A N 1
ATOM 3330 C CA . GLU A 1 410 ? -14.193 10.309 -2.016 1.00 64.19 410 GLU A CA 1
ATOM 3331 C C . GLU A 1 410 ? -12.712 10.092 -1.665 1.00 64.19 410 GLU A C 1
ATOM 3333 O O . GLU A 1 410 ? -12.238 8.958 -1.705 1.00 64.19 410 GLU A O 1
ATOM 3338 N N . PRO A 1 411 ? -11.944 11.156 -1.394 1.00 57.00 411 PRO A N 1
ATOM 3339 C CA . PRO A 1 411 ? -12.476 12.453 -1.007 1.00 57.00 411 PRO A CA 1
ATOM 3340 C C . PRO A 1 411 ? -12.407 13.461 -2.181 1.00 57.00 411 PRO A C 1
ATOM 3342 O O . PRO A 1 411 ? -13.339 14.227 -2.422 1.00 57.00 411 PRO A O 1
ATOM 3345 N N . VAL A 1 412 ? -11.388 13.297 -3.032 1.00 72.38 412 VAL A N 1
ATOM 3346 C CA . VAL A 1 412 ? -11.374 13.572 -4.474 1.00 72.38 412 VAL A CA 1
ATOM 3347 C C . VAL A 1 412 ? -10.920 12.285 -5.163 1.00 72.38 412 VAL A C 1
ATOM 3349 O O . VAL A 1 412 ? -9.961 11.657 -4.708 1.00 72.38 412 VAL A O 1
ATOM 3352 N N . ALA A 1 413 ? -11.586 11.881 -6.247 1.00 85.12 413 ALA A N 1
ATOM 3353 C CA . ALA A 1 413 ? -11.283 10.654 -6.988 1.00 85.12 413 ALA A CA 1
ATOM 3354 C C . ALA A 1 413 ? -9.834 10.610 -7.519 1.00 85.12 413 ALA A C 1
ATOM 3356 O O . ALA A 1 413 ? -9.311 11.597 -8.037 1.00 85.12 413 ALA A O 1
ATOM 3357 N N . GLY A 1 414 ? -9.188 9.444 -7.421 1.00 85.12 414 GLY A N 1
ATOM 3358 C CA . GLY A 1 414 ? -7.814 9.223 -7.878 1.00 85.12 414 GLY A CA 1
ATOM 3359 C C . GLY A 1 414 ? -6.714 9.658 -6.903 1.00 85.12 414 GLY A C 1
ATOM 3360 O O . GLY A 1 414 ? -5.544 9.386 -7.166 1.00 85.12 414 GLY A O 1
ATOM 3361 N N . TRP A 1 415 ? -7.039 10.281 -5.767 1.00 82.19 415 TRP A N 1
ATOM 3362 C CA . TRP A 1 415 ? -6.047 10.709 -4.780 1.00 82.19 415 TRP A CA 1
ATOM 3363 C C . TRP A 1 415 ? -5.190 9.561 -4.228 1.00 82.19 415 TRP A C 1
ATOM 3365 O O . TRP A 1 415 ? -5.696 8.522 -3.802 1.00 82.19 415 TRP A O 1
ATOM 3375 N N . VAL A 1 416 ? -3.875 9.796 -4.223 1.00 74.50 416 VAL A N 1
ATOM 3376 C CA . VAL A 1 416 ? -2.833 8.942 -3.643 1.00 74.50 416 VAL A CA 1
ATOM 3377 C C . VAL A 1 416 ? -1.540 9.754 -3.480 1.00 74.50 416 VAL A C 1
ATOM 3379 O O . VAL A 1 416 ? -1.131 10.460 -4.397 1.00 74.50 416 VAL A O 1
ATOM 3382 N N . ASP A 1 417 ? -0.862 9.666 -2.340 1.00 63.25 417 ASP A N 1
ATOM 3383 C CA . ASP A 1 417 ? 0.314 10.495 -2.009 1.00 63.25 417 ASP A CA 1
ATOM 3384 C C . ASP A 1 417 ? 1.532 9.702 -1.470 1.00 63.25 417 ASP A C 1
ATOM 3386 O O . ASP A 1 417 ? 2.584 10.288 -1.182 1.00 63.25 417 ASP A O 1
ATOM 3390 N N . ASN A 1 418 ? 1.455 8.361 -1.445 1.00 68.81 418 ASN A N 1
ATOM 3391 C CA . ASN A 1 418 ? 2.602 7.460 -1.259 1.00 68.81 418 ASN A CA 1
ATOM 3392 C C . ASN A 1 418 ? 2.921 6.649 -2.526 1.00 68.81 418 ASN A C 1
ATOM 3394 O O . ASN A 1 418 ? 2.063 6.347 -3.350 1.00 68.81 418 ASN A O 1
ATOM 3398 N N . CYS A 1 419 ? 4.184 6.243 -2.655 1.00 70.00 419 CYS A N 1
ATOM 3399 C CA . CYS A 1 419 ? 4.656 5.396 -3.752 1.00 70.00 419 CYS A CA 1
ATOM 3400 C C . CYS A 1 419 ? 4.584 3.892 -3.417 1.00 70.00 419 CYS A C 1
ATOM 3402 O O . CYS A 1 419 ? 5.323 3.111 -4.020 1.00 70.00 419 CYS A O 1
ATOM 3404 N N . ASN A 1 420 ? 3.773 3.483 -2.437 1.00 72.69 420 ASN A N 1
ATOM 3405 C CA . ASN A 1 420 ? 3.762 2.105 -1.947 1.00 72.69 420 ASN A CA 1
ATOM 3406 C C . ASN A 1 420 ? 3.056 1.174 -2.948 1.00 72.69 420 ASN A C 1
ATOM 3408 O O . ASN A 1 420 ? 2.231 1.610 -3.753 1.00 72.69 420 ASN A O 1
ATOM 3412 N N . GLY A 1 421 ? 3.397 -0.118 -2.908 1.00 74.19 421 GLY A N 1
ATOM 3413 C CA . GLY A 1 421 ? 2.774 -1.131 -3.764 1.00 74.19 421 GLY A CA 1
ATOM 3414 C C . GLY A 1 421 ? 2.833 -0.774 -5.263 1.00 74.19 421 GLY A C 1
ATOM 3415 O O . GLY A 1 421 ? 3.895 -0.374 -5.754 1.00 74.19 421 GLY A O 1
ATOM 3416 N N . PRO A 1 422 ? 1.719 -0.908 -6.009 1.00 82.62 422 PRO A N 1
ATOM 3417 C CA . PRO A 1 422 ? 1.667 -0.573 -7.433 1.00 82.62 422 PRO A CA 1
ATOM 3418 C C . PRO A 1 422 ? 1.975 0.895 -7.770 1.00 82.62 422 PRO A C 1
ATOM 3420 O O . PRO A 1 422 ? 2.527 1.152 -8.840 1.00 82.62 422 PRO A O 1
ATOM 3423 N N . THR A 1 423 ? 1.688 1.856 -6.883 1.00 86.31 423 THR A N 1
ATOM 3424 C CA . THR A 1 423 ? 1.749 3.299 -7.197 1.00 86.31 423 THR A CA 1
ATOM 3425 C C . THR A 1 423 ? 3.143 3.741 -7.649 1.00 86.31 423 THR A C 1
ATOM 3427 O O . THR A 1 423 ? 3.293 4.407 -8.676 1.00 86.31 423 THR A O 1
ATOM 3430 N N . GLY A 1 424 ? 4.191 3.319 -6.933 1.00 87.31 424 GLY A N 1
ATOM 3431 C CA . GLY A 1 424 ? 5.578 3.637 -7.288 1.00 87.31 424 GLY A CA 1
ATOM 3432 C C . GLY A 1 424 ? 6.053 2.965 -8.581 1.00 87.31 424 GLY A C 1
ATOM 3433 O O . GLY A 1 424 ? 6.851 3.545 -9.319 1.00 87.31 424 GLY A O 1
ATOM 3434 N N . ILE A 1 425 ? 5.536 1.770 -8.887 1.00 88.81 425 ILE A N 1
ATOM 3435 C CA . ILE A 1 425 ? 5.834 1.048 -10.132 1.00 88.81 425 ILE A CA 1
ATOM 3436 C C . ILE A 1 425 ? 5.152 1.721 -11.326 1.00 88.81 425 ILE A C 1
ATOM 3438 O O . ILE A 1 425 ? 5.791 1.920 -12.359 1.00 88.81 425 ILE A O 1
ATOM 3442 N N . ILE A 1 426 ? 3.894 2.138 -11.181 1.00 92.56 426 ILE A N 1
ATOM 3443 C CA . ILE A 1 426 ? 3.145 2.843 -12.226 1.00 92.56 426 ILE A CA 1
ATOM 3444 C C . ILE A 1 426 ? 3.776 4.210 -12.516 1.00 92.56 426 ILE A C 1
ATOM 3446 O O . ILE A 1 426 ? 3.986 4.543 -13.681 1.00 92.56 426 ILE A O 1
ATOM 3450 N N . ALA A 1 427 ? 4.188 4.963 -11.491 1.00 92.06 427 ALA A N 1
ATOM 3451 C CA . ALA A 1 427 ? 4.934 6.211 -11.681 1.00 92.06 427 ALA A CA 1
ATOM 3452 C C . ALA A 1 427 ? 6.258 5.992 -12.451 1.00 92.06 427 ALA A C 1
ATOM 3454 O O . ALA A 1 427 ? 6.592 6.756 -13.360 1.00 92.06 427 ALA A O 1
ATOM 3455 N N . ALA A 1 428 ? 6.992 4.916 -12.143 1.00 92.81 428 ALA A N 1
ATOM 3456 C CA . ALA A 1 428 ? 8.224 4.539 -12.841 1.00 92.81 428 ALA A CA 1
ATOM 3457 C C . ALA A 1 428 ? 7.992 4.056 -14.289 1.00 92.81 428 ALA A C 1
ATOM 3459 O O . ALA A 1 428 ? 8.828 4.290 -15.168 1.00 92.81 428 ALA A O 1
ATOM 3460 N N . ALA A 1 429 ? 6.853 3.411 -14.553 1.00 93.44 429 ALA A N 1
ATOM 3461 C CA . ALA A 1 429 ? 6.433 2.990 -15.887 1.00 93.44 429 ALA A CA 1
ATOM 3462 C C . ALA A 1 429 ? 5.958 4.177 -16.743 1.00 93.44 429 ALA A C 1
ATOM 3464 O O . ALA A 1 429 ? 6.321 4.273 -17.915 1.00 93.44 429 ALA A O 1
ATOM 3465 N N . GLY A 1 430 ? 5.242 5.133 -16.142 1.00 94.00 430 GLY A N 1
ATOM 3466 C CA . GLY A 1 430 ? 4.864 6.405 -16.762 1.00 94.00 430 GLY A CA 1
ATOM 3467 C C . GLY A 1 430 ? 6.074 7.270 -17.126 1.00 94.00 430 GLY A C 1
ATOM 3468 O O . GLY A 1 430 ? 6.113 7.837 -18.213 1.00 94.00 430 GLY A O 1
ATOM 3469 N N . LYS A 1 431 ? 7.120 7.301 -16.288 1.00 92.88 431 LYS A N 1
ATOM 3470 C CA . LYS A 1 431 ? 8.420 7.918 -16.630 1.00 92.88 431 LYS A CA 1
ATOM 3471 C C . LYS A 1 431 ? 9.273 7.057 -17.590 1.00 92.88 431 LYS A C 1
ATOM 3473 O O . LYS A 1 431 ? 10.408 7.423 -17.895 1.00 92.88 431 LYS A O 1
ATOM 3478 N N . GLY A 1 432 ? 8.762 5.920 -18.074 1.00 91.56 432 GLY A N 1
ATOM 3479 C CA . GLY A 1 432 ? 9.362 5.090 -19.127 1.00 91.56 432 GLY A CA 1
ATOM 3480 C C . GLY A 1 432 ? 10.517 4.170 -18.709 1.00 91.56 432 GLY A C 1
ATOM 3481 O O . GLY A 1 432 ? 11.012 3.415 -19.546 1.00 91.56 432 GLY A O 1
ATOM 3482 N N . PHE A 1 433 ? 10.957 4.195 -17.445 1.00 89.12 433 PHE A N 1
ATOM 3483 C CA . PHE A 1 433 ? 12.112 3.412 -16.979 1.00 89.12 433 PHE A CA 1
ATOM 3484 C C . PHE A 1 433 ? 11.759 2.089 -16.280 1.00 89.12 433 PHE A C 1
ATOM 3486 O O . PHE A 1 433 ? 12.659 1.284 -16.044 1.00 89.12 433 PHE A O 1
ATOM 3493 N N . PHE A 1 434 ? 10.478 1.805 -16.016 1.00 92.88 434 PHE A N 1
ATOM 3494 C CA . PHE A 1 434 ? 10.007 0.472 -15.615 1.00 92.88 434 PHE A CA 1
ATOM 3495 C C . PHE A 1 434 ? 9.120 -0.151 -16.703 1.00 92.88 434 PHE A C 1
ATOM 3497 O O . PHE A 1 434 ? 8.191 0.485 -17.194 1.00 92.88 434 PHE A O 1
ATOM 3504 N N . ARG A 1 435 ? 9.443 -1.379 -17.132 1.00 90.88 435 ARG A N 1
ATOM 3505 C CA . ARG A 1 435 ? 8.927 -1.954 -18.401 1.00 90.88 435 ARG A CA 1
ATOM 3506 C C . ARG A 1 435 ? 8.601 -3.456 -18.411 1.00 90.88 435 ARG A C 1
ATOM 3508 O O . ARG A 1 435 ? 7.992 -3.930 -19.365 1.00 90.88 435 ARG A O 1
ATOM 3515 N N . THR A 1 436 ? 9.003 -4.206 -17.385 1.00 91.94 436 THR A N 1
ATOM 3516 C CA . THR A 1 436 ? 8.768 -5.658 -17.294 1.00 91.94 436 THR A CA 1
ATOM 3517 C C . THR A 1 436 ? 8.694 -6.093 -15.837 1.00 91.94 436 THR A C 1
ATOM 3519 O O . THR A 1 436 ? 9.398 -5.532 -14.999 1.00 91.94 436 THR A O 1
ATOM 3522 N N . MET A 1 437 ? 7.875 -7.096 -15.528 1.00 91.94 437 MET A N 1
ATOM 3523 C CA . MET A 1 437 ? 7.905 -7.783 -14.234 1.00 91.94 437 MET A CA 1
ATOM 3524 C C . MET A 1 437 ? 7.429 -9.233 -14.351 1.00 91.94 437 MET A C 1
ATOM 3526 O O . MET A 1 437 ? 6.653 -9.579 -15.246 1.00 91.94 437 MET A O 1
ATOM 3530 N N . LEU A 1 438 ? 7.886 -10.076 -13.420 1.00 94.00 438 LEU A N 1
ATOM 3531 C CA . LEU A 1 438 ? 7.382 -11.437 -13.269 1.00 94.00 438 LEU A CA 1
ATOM 3532 C C . LEU A 1 438 ? 5.987 -11.363 -12.642 1.00 94.00 438 LEU A C 1
ATOM 3534 O O . LEU A 1 438 ? 5.804 -10.864 -11.531 1.00 94.00 438 LEU A O 1
ATOM 3538 N N . CYS A 1 439 ? 4.997 -11.783 -13.416 1.00 93.81 439 CYS A N 1
ATOM 3539 C CA . CYS A 1 439 ? 3.586 -11.656 -13.097 1.00 93.81 439 CYS A CA 1
ATOM 3540 C C . CYS A 1 439 ? 2.793 -12.587 -14.018 1.00 93.81 439 CYS A C 1
ATOM 3542 O O . CYS A 1 439 ? 3.133 -12.724 -15.195 1.00 93.81 439 CYS A O 1
ATOM 3544 N N . HIS A 1 440 ? 1.773 -13.240 -13.473 1.00 95.38 440 HIS A N 1
ATOM 3545 C CA . HIS A 1 440 ? 0.879 -14.128 -14.202 1.00 95.38 440 HIS A CA 1
ATOM 3546 C C . HIS A 1 440 ? -0.312 -13.307 -14.700 1.00 95.38 440 HIS A C 1
ATOM 3548 O O . HIS A 1 440 ? -1.212 -12.972 -13.933 1.00 95.38 440 HIS A O 1
ATOM 3554 N N . GLU A 1 441 ? -0.270 -12.939 -15.985 1.00 93.44 441 GLU A N 1
ATOM 3555 C CA . GLU A 1 441 ? -1.245 -12.052 -16.642 1.00 93.44 441 GLU A CA 1
ATOM 3556 C C . GLU A 1 441 ? -2.706 -12.522 -16.497 1.00 93.44 441 GLU A C 1
ATOM 3558 O O . GLU A 1 441 ? -3.613 -11.693 -16.454 1.00 93.44 441 GLU A O 1
ATOM 3563 N N . ASP A 1 442 ? -2.905 -13.834 -16.379 1.00 95.12 442 ASP A N 1
ATOM 3564 C CA . ASP A 1 442 ? -4.169 -14.545 -16.175 1.00 95.12 442 ASP A CA 1
ATOM 3565 C C . ASP A 1 442 ? -4.811 -14.344 -14.791 1.00 95.12 442 ASP A C 1
ATOM 3567 O O . ASP A 1 442 ? -6.020 -14.532 -14.652 1.00 95.12 442 ASP A O 1
ATOM 3571 N N . LYS A 1 443 ? -4.033 -13.975 -13.767 1.00 95.88 443 LYS A N 1
ATOM 3572 C CA . LYS A 1 443 ? -4.499 -13.994 -12.372 1.00 95.88 443 LYS A CA 1
ATOM 3573 C C . LYS A 1 443 ? -5.188 -12.704 -11.958 1.00 95.88 443 LYS A C 1
ATOM 3575 O O . LYS A 1 443 ? -4.862 -11.619 -12.444 1.00 95.88 443 LYS A O 1
ATOM 3580 N N . VAL A 1 444 ? -6.120 -12.833 -11.017 1.00 96.62 444 VAL A N 1
ATOM 3581 C CA . VAL A 1 444 ? -6.829 -11.699 -10.412 1.00 96.62 444 VAL A CA 1
ATOM 3582 C C . VAL A 1 444 ? -5.853 -10.833 -9.612 1.00 96.62 444 VAL A C 1
ATOM 3584 O O . VAL A 1 444 ? -5.126 -11.324 -8.745 1.00 96.62 444 VAL A O 1
ATOM 3587 N N . ALA A 1 445 ? -5.859 -9.535 -9.897 1.00 94.94 445 ALA A N 1
ATOM 3588 C CA . ALA A 1 445 ? -5.226 -8.507 -9.091 1.00 94.94 445 ALA A CA 1
ATOM 3589 C C . ALA A 1 445 ? -6.272 -7.989 -8.096 1.00 94.94 445 ALA A C 1
ATOM 3591 O O . ALA A 1 445 ? -7.142 -7.204 -8.467 1.00 94.94 445 ALA A O 1
ATOM 3592 N N . ASP A 1 446 ? -6.221 -8.456 -6.845 1.00 93.94 446 ASP A N 1
ATOM 3593 C CA . ASP A 1 446 ? -7.162 -7.998 -5.819 1.00 93.94 446 ASP A CA 1
ATOM 3594 C C . ASP A 1 446 ? -6.718 -6.634 -5.268 1.00 93.94 446 ASP A C 1
ATOM 3596 O O . ASP A 1 446 ? -5.796 -6.516 -4.456 1.00 93.94 446 ASP A O 1
ATOM 3600 N N . LEU A 1 447 ? -7.346 -5.598 -5.816 1.00 91.75 447 LEU A N 1
ATOM 3601 C CA . LEU A 1 447 ? -7.052 -4.183 -5.616 1.00 91.75 447 LEU A CA 1
ATOM 3602 C C . LEU A 1 447 ? -8.315 -3.518 -5.059 1.00 91.75 447 LEU A C 1
ATOM 3604 O O . LEU A 1 447 ? -9.395 -3.797 -5.576 1.00 91.75 447 LEU A O 1
ATOM 3608 N N . VAL A 1 448 ? -8.217 -2.625 -4.072 1.00 87.75 448 VAL A N 1
ATOM 3609 C CA . VAL A 1 448 ? -9.394 -1.976 -3.463 1.00 87.75 448 VAL A CA 1
ATOM 3610 C C . VAL A 1 448 ? -9.198 -0.459 -3.283 1.00 87.75 448 VAL A C 1
ATOM 3612 O O . VAL A 1 448 ? -8.131 -0.036 -2.831 1.00 87.75 448 VAL A O 1
ATOM 3615 N N . PRO A 1 449 ? -10.189 0.389 -3.626 1.00 87.69 449 PRO A N 1
ATOM 3616 C CA . PRO A 1 449 ? -10.144 1.821 -3.331 1.00 87.69 449 PRO A CA 1
ATOM 3617 C C . PRO A 1 449 ? -10.169 2.115 -1.827 1.00 87.69 449 PRO A C 1
ATOM 3619 O O . PRO A 1 449 ? -10.860 1.441 -1.062 1.00 87.69 449 PRO A O 1
ATOM 3622 N N . VAL A 1 450 ? -9.433 3.138 -1.391 1.00 77.75 450 VAL A N 1
ATOM 3623 C CA . VAL A 1 450 ? -9.308 3.474 0.039 1.00 77.75 450 VAL A CA 1
ATOM 3624 C C . VAL A 1 450 ? -10.617 3.996 0.666 1.00 77.75 450 VAL A C 1
ATOM 3626 O O . VAL A 1 450 ? -10.921 3.599 1.788 1.00 77.75 450 VAL A O 1
ATOM 3629 N N . ASP A 1 451 ? -11.454 4.755 -0.055 1.00 76.12 451 ASP A N 1
ATOM 3630 C CA . ASP A 1 451 ? -12.820 5.138 0.369 1.00 76.12 451 ASP A CA 1
ATOM 3631 C C . ASP A 1 451 ? -13.677 3.924 0.731 1.00 76.12 451 ASP A C 1
ATOM 3633 O O . ASP A 1 451 ? -14.335 3.909 1.769 1.00 76.12 451 ASP A O 1
ATOM 3637 N N . ILE A 1 452 ? -13.639 2.883 -0.101 1.00 84.88 452 ILE A N 1
ATOM 3638 C CA . ILE A 1 452 ? -14.432 1.662 0.092 1.00 84.88 452 ILE A CA 1
ATOM 3639 C C . ILE A 1 452 ? -14.008 0.924 1.372 1.00 84.88 452 ILE A C 1
ATOM 3641 O O . ILE A 1 452 ? -14.860 0.440 2.119 1.00 84.88 452 ILE A O 1
ATOM 3645 N N . VAL A 1 453 ? -12.707 0.898 1.685 1.00 81.50 453 VAL A N 1
ATOM 3646 C CA . VAL A 1 453 ? -12.204 0.352 2.958 1.00 81.50 453 VAL A CA 1
ATOM 3647 C C . VAL A 1 453 ? -12.682 1.191 4.147 1.00 81.50 453 VAL A C 1
ATOM 3649 O O . VAL A 1 453 ? -13.119 0.628 5.149 1.00 81.50 453 VAL A O 1
ATOM 3652 N N . ILE A 1 454 ? -12.641 2.520 4.037 1.00 74.69 454 ILE A N 1
ATOM 3653 C CA . ILE A 1 454 ? -13.031 3.442 5.114 1.00 74.69 454 ILE A CA 1
ATOM 3654 C C . ILE A 1 454 ? -14.534 3.362 5.402 1.00 74.69 454 ILE A C 1
ATOM 3656 O O . ILE A 1 454 ? -14.934 3.210 6.556 1.00 74.69 454 ILE A O 1
ATOM 3660 N N . ASN A 1 455 ? -15.369 3.394 4.365 1.00 78.44 455 ASN A N 1
ATOM 3661 C CA . ASN A 1 455 ? -16.821 3.280 4.489 1.00 78.44 455 ASN A CA 1
ATOM 3662 C C . ASN A 1 455 ? -17.224 1.950 5.139 1.00 78.44 455 ASN A C 1
ATOM 3664 O O . ASN A 1 455 ? -18.029 1.932 6.073 1.00 78.44 455 ASN A O 1
ATOM 3668 N N . LEU A 1 456 ? -16.585 0.847 4.737 1.00 83.38 456 LEU A N 1
ATOM 3669 C CA . LEU A 1 456 ? -16.752 -0.444 5.400 1.00 83.38 456 LEU A CA 1
ATOM 3670 C C . LEU A 1 456 ? -16.317 -0.403 6.873 1.00 83.38 456 LEU A C 1
ATOM 3672 O O . LEU A 1 456 ? -17.011 -0.961 7.719 1.00 83.38 456 LEU A O 1
ATOM 3676 N N . MET A 1 457 ? -15.203 0.255 7.210 1.00 80.44 457 MET A N 1
ATOM 3677 C CA . MET A 1 457 ? -14.755 0.396 8.602 1.00 80.44 457 MET A CA 1
ATOM 3678 C C . MET A 1 457 ? -15.751 1.185 9.460 1.00 80.44 457 MET A C 1
ATOM 3680 O O . MET A 1 457 ? -16.027 0.772 10.587 1.00 80.44 457 MET A O 1
ATOM 3684 N N . ILE A 1 458 ? -16.331 2.271 8.940 1.00 74.56 458 ILE A N 1
ATOM 3685 C CA . ILE A 1 458 ? -17.349 3.070 9.642 1.00 74.56 458 ILE A CA 1
ATOM 3686 C C . ILE A 1 458 ? -18.611 2.228 9.893 1.00 74.56 458 ILE A C 1
ATOM 3688 O O . ILE A 1 458 ? -19.104 2.160 11.023 1.00 74.56 458 ILE A O 1
ATOM 3692 N N . CYS A 1 459 ? -19.096 1.503 8.883 1.00 79.56 459 CYS A N 1
ATOM 3693 C CA . CYS A 1 459 ? -20.245 0.610 9.047 1.00 79.56 459 CYS A CA 1
ATOM 3694 C C . CYS A 1 459 ? -19.932 -0.599 9.946 1.00 79.56 459 CYS A C 1
ATOM 3696 O O . CYS A 1 459 ? -20.798 -1.032 10.707 1.00 79.56 459 CYS A O 1
ATOM 3698 N N . ALA A 1 460 ? -18.696 -1.107 9.942 1.00 80.44 460 ALA A N 1
ATOM 3699 C CA . ALA A 1 460 ? -18.244 -2.136 10.875 1.00 80.44 460 ALA A CA 1
ATOM 3700 C C . ALA A 1 460 ? -18.200 -1.609 12.319 1.00 80.44 460 ALA A C 1
ATOM 3702 O O . ALA A 1 460 ? -18.610 -2.333 13.228 1.00 80.44 460 ALA A O 1
ATOM 3703 N N . ALA A 1 461 ? -17.791 -0.354 12.548 1.00 77.06 461 ALA A N 1
ATOM 3704 C CA . ALA A 1 461 ? -17.880 0.302 13.855 1.00 77.06 461 ALA A CA 1
ATOM 3705 C C . ALA A 1 461 ? -19.328 0.367 14.346 1.00 77.06 461 ALA A C 1
ATOM 3707 O O . ALA A 1 461 ? -19.626 -0.161 15.416 1.00 77.06 461 ALA A O 1
ATOM 3708 N N . TRP A 1 462 ? -20.241 0.908 13.531 1.00 78.94 462 TRP A N 1
ATOM 3709 C CA . TRP A 1 462 ? -21.677 0.938 13.832 1.00 78.94 462 TRP A CA 1
ATOM 3710 C C . TRP A 1 462 ? -22.242 -0.460 14.125 1.00 78.94 462 TRP A C 1
ATOM 3712 O O . TRP A 1 462 ? -22.941 -0.654 15.123 1.00 78.94 462 TRP A O 1
ATOM 3722 N N . ARG A 1 463 ? -21.907 -1.466 13.309 1.00 81.31 463 ARG A N 1
ATOM 3723 C CA . ARG A 1 463 ? -22.423 -2.833 13.467 1.00 81.31 463 ARG A CA 1
ATOM 3724 C C . ARG A 1 463 ? -21.873 -3.540 14.709 1.00 81.31 463 ARG A C 1
ATOM 3726 O O . ARG A 1 463 ? -22.590 -4.335 15.316 1.00 81.31 463 ARG A O 1
ATOM 3733 N N . THR A 1 464 ? -20.632 -3.255 15.093 1.00 82.06 464 THR A N 1
ATOM 3734 C CA . THR A 1 464 ? -19.969 -3.815 16.288 1.00 82.06 464 THR A CA 1
ATOM 3735 C C . THR A 1 464 ? -20.463 -3.137 17.567 1.00 82.06 464 THR A C 1
ATOM 3737 O O . THR A 1 464 ? -20.678 -3.797 18.582 1.00 82.06 464 THR A O 1
ATOM 3740 N N . ALA A 1 465 ? -20.713 -1.828 17.489 1.00 74.00 465 ALA A N 1
ATOM 3741 C CA . ALA A 1 465 ? -21.319 -1.015 18.534 1.00 74.00 465 ALA A CA 1
ATOM 3742 C C . ALA A 1 465 ? -22.766 -1.446 18.851 1.00 74.00 465 ALA A C 1
ATOM 3744 O O . ALA A 1 465 ? -23.129 -1.593 20.018 1.00 74.00 465 ALA A O 1
ATOM 3745 N N . THR A 1 466 ? -23.593 -1.659 17.821 1.00 73.06 466 THR A N 1
ATOM 3746 C CA . THR A 1 466 ? -25.046 -1.878 17.973 1.00 73.06 466 THR A CA 1
ATOM 3747 C C . THR A 1 466 ? -25.456 -3.320 18.270 1.00 73.06 466 THR A C 1
ATOM 3749 O O . THR A 1 466 ? -26.449 -3.520 18.965 1.00 73.06 466 THR A O 1
ATOM 3752 N N . GLN A 1 467 ? -24.731 -4.331 17.777 1.00 78.88 467 GLN A N 1
ATOM 3753 C CA . GLN A 1 467 ? -25.070 -5.744 18.008 1.00 78.88 467 GLN A CA 1
ATOM 3754 C C . GLN A 1 467 ? -23.796 -6.542 18.330 1.00 78.88 467 GLN A C 1
ATOM 3756 O O . GLN A 1 467 ? -23.090 -7.012 17.433 1.00 78.88 467 GLN A O 1
ATOM 3761 N N . ARG A 1 468 ? -23.487 -6.676 19.626 1.00 78.19 468 ARG A N 1
ATOM 3762 C CA . ARG A 1 468 ? -22.316 -7.429 20.106 1.00 78.19 468 ARG A CA 1
ATOM 3763 C C . ARG A 1 468 ? -22.420 -8.914 19.744 1.00 78.19 468 ARG A C 1
ATOM 3765 O O . ARG A 1 468 ? -23.513 -9.471 19.688 1.00 78.19 468 ARG A O 1
ATOM 3772 N N . THR A 1 469 ? -21.269 -9.547 19.551 1.00 80.31 469 THR A N 1
ATOM 3773 C CA . THR A 1 469 ? -21.119 -10.977 19.246 1.00 80.31 469 THR A CA 1
ATOM 3774 C C . THR A 1 469 ? -19.986 -11.574 20.079 1.00 80.31 469 THR A C 1
ATOM 3776 O O . THR A 1 469 ? -18.999 -10.894 20.372 1.00 80.31 469 THR A O 1
ATOM 3779 N N . ASP A 1 470 ? -20.100 -12.850 20.452 1.00 81.38 470 ASP A N 1
ATOM 3780 C CA . ASP A 1 470 ? -19.069 -13.535 21.246 1.00 81.38 470 ASP A CA 1
ATOM 3781 C C . ASP A 1 470 ? -17.777 -13.741 20.443 1.00 81.38 470 ASP A C 1
ATOM 3783 O O . ASP A 1 470 ? -16.664 -13.582 20.958 1.00 81.38 470 ASP A O 1
ATOM 3787 N N . THR A 1 471 ? -17.923 -14.024 19.148 1.00 89.06 471 THR A N 1
ATOM 3788 C CA . THR A 1 471 ? -16.845 -14.045 18.157 1.00 89.06 471 THR A CA 1
ATOM 3789 C C . THR A 1 471 ? -16.518 -12.637 17.653 1.00 89.06 471 THR A C 1
ATOM 3791 O O . THR A 1 471 ? -17.358 -11.737 17.669 1.00 89.06 471 THR A O 1
ATOM 3794 N N . ILE A 1 472 ? -15.280 -12.449 17.189 1.00 94.31 472 ILE A N 1
ATOM 3795 C CA . ILE A 1 472 ? -14.851 -11.239 16.474 1.00 94.31 472 ILE A CA 1
ATOM 3796 C C . ILE A 1 472 ? -15.355 -11.346 15.023 1.00 94.31 472 ILE A C 1
ATOM 3798 O O . ILE A 1 472 ? -14.882 -12.241 14.318 1.00 94.31 472 ILE A O 1
ATOM 3802 N N . PRO A 1 473 ? -16.276 -10.486 14.543 1.00 95.75 473 PRO A N 1
ATOM 3803 C CA . PRO A 1 473 ? -16.608 -10.419 13.128 1.00 95.75 473 PRO A CA 1
ATOM 3804 C C . PRO A 1 473 ? -15.413 -9.895 12.327 1.00 95.75 473 PRO A C 1
ATOM 3806 O O . PRO A 1 473 ? -14.706 -8.971 12.743 1.00 95.75 473 PRO A O 1
ATOM 3809 N N . ILE A 1 474 ? -15.204 -10.495 11.158 1.00 98.12 474 ILE A N 1
ATOM 3810 C CA . ILE A 1 474 ? -14.147 -10.124 10.220 1.00 98.12 474 ILE A CA 1
ATOM 3811 C C . ILE A 1 474 ? -14.785 -9.736 8.894 1.00 98.12 474 ILE A C 1
ATOM 3813 O O . ILE A 1 474 ? -15.758 -10.358 8.477 1.00 98.12 474 ILE A O 1
ATOM 3817 N N . TYR A 1 475 ? -14.215 -8.725 8.249 1.00 97.31 475 TYR A N 1
ATOM 3818 C CA . TYR A 1 475 ? -14.673 -8.189 6.975 1.00 97.31 475 TYR A CA 1
ATOM 3819 C C . TYR A 1 475 ? -13.514 -8.185 5.967 1.00 97.31 475 TYR A C 1
ATOM 3821 O O . TYR A 1 475 ? -12.592 -7.371 6.084 1.00 97.31 475 TYR A O 1
ATOM 3829 N N . ASN A 1 476 ? -13.526 -9.099 4.995 1.00 98.00 476 ASN A N 1
ATOM 3830 C CA . ASN A 1 476 ? -12.526 -9.155 3.922 1.00 98.00 476 ASN A CA 1
ATOM 3831 C C . ASN A 1 476 ? -12.888 -8.134 2.826 1.00 98.00 476 ASN A C 1
ATOM 3833 O O . ASN A 1 476 ? -13.719 -8.396 1.963 1.00 98.00 476 ASN A O 1
ATOM 3837 N N . CYS A 1 477 ? -12.256 -6.958 2.843 1.00 94.06 477 CYS A N 1
ATOM 3838 C CA . CYS A 1 477 ? -12.509 -5.890 1.873 1.00 94.06 477 CYS A CA 1
ATOM 3839 C C . CYS A 1 477 ? -11.680 -6.117 0.601 1.00 94.06 477 CYS A C 1
ATOM 3841 O O . CYS A 1 477 ? -10.536 -5.668 0.498 1.00 94.06 477 CYS A O 1
ATOM 3843 N N . CYS A 1 478 ? -12.240 -6.902 -0.317 1.00 95.88 478 CYS A N 1
ATOM 3844 C CA . CYS A 1 478 ? -11.580 -7.438 -1.507 1.00 95.88 478 CYS A CA 1
ATOM 3845 C C . CYS A 1 478 ? -12.466 -7.241 -2.748 1.00 95.88 478 CYS A C 1
ATOM 3847 O O . CYS A 1 478 ? -13.687 -7.152 -2.633 1.00 95.88 478 CYS A O 1
ATOM 3849 N N . THR A 1 479 ? -11.873 -7.201 -3.942 1.00 96.19 479 THR A N 1
ATOM 3850 C CA . THR A 1 479 ? -12.615 -7.088 -5.215 1.00 96.19 479 THR A CA 1
ATOM 3851 C C . THR A 1 479 ? -12.716 -8.405 -5.983 1.00 96.19 479 THR A C 1
ATOM 3853 O O . THR A 1 479 ? -13.608 -8.552 -6.820 1.00 96.19 479 THR A O 1
ATOM 3856 N N . GLY A 1 480 ? -11.861 -9.392 -5.697 1.00 92.50 480 GLY A N 1
ATOM 3857 C CA . GLY A 1 480 ? -11.664 -10.571 -6.543 1.00 92.50 480 GLY A CA 1
ATOM 3858 C C . GLY A 1 480 ? -12.845 -11.538 -6.668 1.00 92.50 480 GLY A C 1
ATOM 3859 O O . GLY A 1 480 ? -12.930 -12.228 -7.682 1.00 92.50 480 GLY A O 1
ATOM 3860 N N . GLN A 1 481 ? -13.769 -11.586 -5.700 1.00 91.75 481 GLN A N 1
ATOM 3861 C CA . GLN A 1 481 ? -14.991 -12.401 -5.817 1.00 91.75 481 GLN A CA 1
ATOM 3862 C C . GLN A 1 481 ? -16.123 -11.695 -6.577 1.00 91.75 481 GLN A C 1
ATOM 3864 O O . GLN A 1 481 ? -16.843 -12.344 -7.333 1.00 91.75 481 GLN A O 1
ATOM 3869 N N . GLN A 1 482 ? -16.296 -10.384 -6.385 1.00 94.88 482 GLN A N 1
ATOM 3870 C CA . GLN A 1 482 ? -17.483 -9.656 -6.854 1.00 94.88 482 GLN A CA 1
ATOM 3871 C C . GLN A 1 482 ? -17.254 -8.785 -8.098 1.00 94.88 482 GLN A C 1
ATOM 3873 O O . GLN A 1 482 ? -18.194 -8.560 -8.856 1.00 94.88 482 GLN A O 1
ATOM 3878 N N . ASN A 1 483 ? -16.036 -8.281 -8.315 1.00 96.94 483 ASN A N 1
ATOM 3879 C CA . ASN A 1 483 ? -15.685 -7.427 -9.455 1.00 96.94 483 ASN A CA 1
ATOM 3880 C C . ASN A 1 483 ? -14.195 -7.592 -9.845 1.00 96.94 483 ASN A C 1
ATOM 3882 O O . ASN A 1 483 ? -13.413 -6.643 -9.728 1.00 96.94 483 ASN A O 1
ATOM 3886 N N . PRO A 1 484 ? -13.762 -8.800 -10.259 1.00 96.81 484 PRO A N 1
ATOM 3887 C CA . PRO A 1 484 ? -12.356 -9.092 -10.513 1.00 96.81 484 PRO A CA 1
ATOM 3888 C C . PRO A 1 484 ? -11.782 -8.323 -11.708 1.00 96.81 484 PRO A C 1
ATOM 3890 O O . PRO A 1 484 ? -12.368 -8.273 -12.790 1.00 96.81 484 PRO A O 1
ATOM 3893 N N . ILE A 1 485 ? -10.552 -7.837 -11.541 1.00 97.50 485 ILE A N 1
ATOM 3894 C CA . ILE A 1 485 ? -9.678 -7.379 -12.624 1.00 97.50 485 ILE A CA 1
ATOM 3895 C C . ILE A 1 485 ? -8.444 -8.285 -12.695 1.00 97.50 485 ILE A C 1
ATOM 3897 O O . ILE A 1 485 ? -7.840 -8.614 -11.677 1.00 97.50 485 ILE A O 1
ATOM 3901 N N . THR A 1 486 ? -8.050 -8.717 -13.893 1.00 97.12 486 THR A N 1
ATOM 3902 C CA . THR A 1 486 ? -6.794 -9.467 -14.084 1.00 97.12 486 THR A CA 1
ATOM 3903 C C . THR A 1 486 ? -5.583 -8.537 -14.071 1.00 97.12 486 THR A C 1
ATOM 3905 O O . THR A 1 486 ? -5.670 -7.378 -14.492 1.00 97.12 486 THR A O 1
ATOM 3908 N N . TRP A 1 487 ? -4.411 -9.055 -13.689 1.00 95.31 487 TRP A N 1
ATOM 3909 C CA . TRP A 1 487 ? -3.146 -8.326 -13.831 1.00 95.31 487 TRP A CA 1
ATOM 3910 C C . TRP A 1 487 ? -2.924 -7.827 -15.263 1.00 95.31 487 TRP A C 1
ATOM 3912 O O . TRP A 1 487 ? -2.414 -6.721 -15.450 1.00 95.31 487 TRP A O 1
ATOM 3922 N N . LYS A 1 488 ? -3.365 -8.590 -16.274 1.00 94.69 488 LYS A N 1
ATOM 3923 C CA . LYS A 1 488 ? -3.363 -8.144 -17.667 1.00 94.69 488 LYS A CA 1
ATOM 3924 C C . LYS A 1 488 ? -4.181 -6.872 -17.884 1.00 94.69 488 LYS A C 1
ATOM 3926 O O . LYS A 1 488 ? -3.639 -5.883 -18.372 1.00 94.69 488 LYS A O 1
ATOM 3931 N N . GLN A 1 489 ? -5.463 -6.887 -17.519 1.00 96.81 489 GLN A N 1
ATOM 3932 C CA . GLN A 1 489 ? -6.357 -5.736 -17.693 1.00 96.81 489 GLN A CA 1
ATOM 3933 C C . GLN A 1 489 ? -5.844 -4.511 -16.926 1.00 96.81 489 GLN A C 1
ATOM 3935 O O . GLN A 1 489 ? -5.830 -3.412 -17.477 1.00 96.81 489 GLN A O 1
ATOM 3940 N N . PHE A 1 490 ? -5.363 -4.703 -15.694 1.00 96.19 490 PHE A N 1
ATOM 3941 C CA . PHE A 1 490 ? -4.778 -3.641 -14.876 1.00 96.19 490 PHE A CA 1
ATOM 3942 C C . PHE A 1 490 ? -3.565 -2.985 -15.555 1.00 96.19 490 PHE A C 1
ATOM 3944 O O . PHE A 1 490 ? -3.487 -1.758 -15.626 1.00 96.19 490 PHE A O 1
ATOM 3951 N N . VAL A 1 491 ? -2.641 -3.780 -16.105 1.00 94.75 491 VAL A N 1
ATOM 3952 C CA . VAL A 1 491 ? -1.427 -3.277 -16.772 1.00 94.75 491 VAL A CA 1
ATOM 3953 C C . VAL A 1 491 ? -1.734 -2.656 -18.139 1.00 94.75 491 VAL A C 1
ATOM 3955 O O . VAL A 1 491 ? -1.228 -1.571 -18.432 1.00 94.75 491 VAL A O 1
ATOM 3958 N N . ASP A 1 492 ? -2.596 -3.274 -18.952 1.00 95.38 492 ASP A N 1
ATOM 3959 C CA . ASP A 1 492 ? -3.004 -2.734 -20.257 1.00 95.38 492 ASP A CA 1
ATOM 3960 C C . ASP A 1 492 ? -3.745 -1.387 -20.102 1.00 95.38 492 ASP A C 1
ATOM 3962 O O . ASP A 1 492 ? -3.460 -0.434 -20.839 1.00 95.38 492 ASP A O 1
ATOM 3966 N N . LEU A 1 493 ? -4.638 -1.263 -19.107 1.00 97.06 493 LEU A N 1
ATOM 3967 C CA . LEU A 1 493 ? -5.315 -0.002 -18.770 1.00 97.06 493 LEU A CA 1
ATOM 3968 C C . LEU A 1 493 ? -4.348 1.025 -18.163 1.00 97.06 493 LEU A C 1
ATOM 3970 O O . LEU A 1 493 ? -4.369 2.181 -18.582 1.00 97.06 493 LEU A O 1
ATOM 3974 N N . SER A 1 494 ? -3.447 0.623 -17.261 1.00 95.88 494 SER A N 1
ATOM 3975 C CA . SER A 1 494 ? -2.426 1.527 -16.707 1.00 95.88 494 SER A CA 1
ATOM 3976 C C . SER A 1 494 ? -1.560 2.129 -17.817 1.00 95.88 494 SER A C 1
ATOM 3978 O O . SER A 1 494 ? -1.449 3.349 -17.921 1.00 95.88 494 SER A O 1
ATOM 3980 N N . PHE A 1 495 ? -1.023 1.311 -18.732 1.00 95.62 495 PHE A N 1
ATOM 3981 C CA . PHE A 1 495 ? -0.254 1.827 -19.868 1.00 95.62 495 PHE A CA 1
ATOM 3982 C C . PHE A 1 495 ? -1.111 2.630 -20.854 1.00 95.62 495 PHE A C 1
ATOM 3984 O O . PHE A 1 495 ? -0.601 3.585 -21.437 1.00 95.62 495 PHE A O 1
ATOM 3991 N N . LYS A 1 496 ? -2.391 2.294 -21.083 1.00 96.38 496 LYS A N 1
ATOM 3992 C CA . LYS A 1 496 ? -3.318 3.146 -21.862 1.00 96.38 496 LYS A CA 1
ATOM 3993 C C . LYS A 1 496 ? -3.376 4.553 -21.254 1.00 96.38 496 LYS A C 1
ATOM 3995 O O . LYS A 1 496 ? -3.110 5.528 -21.957 1.00 96.38 496 LYS A O 1
ATOM 4000 N N . TYR A 1 497 ? -3.652 4.663 -19.958 1.00 97.31 497 TYR A N 1
ATOM 4001 C CA . TYR A 1 497 ? -3.840 5.956 -19.305 1.00 97.31 497 TYR A CA 1
ATOM 4002 C C . TYR A 1 497 ? -2.534 6.722 -19.073 1.00 97.31 497 TYR A C 1
ATOM 4004 O O . TYR A 1 497 ? -2.514 7.926 -19.309 1.00 97.31 497 TYR A O 1
ATOM 4012 N N . CYS A 1 498 ? -1.403 6.059 -18.806 1.00 95.75 498 CYS A N 1
ATOM 4013 C CA . CYS A 1 498 ? -0.078 6.702 -18.810 1.00 95.75 498 CYS A CA 1
ATOM 4014 C C . CYS A 1 498 ? 0.342 7.266 -20.183 1.00 95.75 498 CYS A C 1
ATOM 4016 O O . CYS A 1 498 ? 1.285 8.052 -20.248 1.00 95.75 498 CYS A O 1
ATOM 4018 N N . ARG A 1 499 ? -0.317 6.878 -21.285 1.00 95.12 499 ARG A N 1
ATOM 4019 C CA . ARG A 1 499 ? -0.087 7.445 -22.628 1.00 95.12 499 ARG A CA 1
ATOM 4020 C C . ARG A 1 499 ? -1.092 8.535 -23.003 1.00 95.12 499 ARG A C 1
ATOM 4022 O O . ARG A 1 499 ? -0.729 9.443 -23.744 1.00 95.12 499 ARG A O 1
ATOM 4029 N N . LEU A 1 500 ? -2.322 8.467 -22.486 1.00 95.25 500 LEU A N 1
ATOM 4030 C CA . LEU A 1 500 ? -3.332 9.527 -22.627 1.00 95.25 500 LEU A CA 1
ATOM 4031 C C . LEU A 1 500 ? -3.031 10.729 -21.723 1.00 95.25 500 LEU A C 1
ATOM 4033 O O . LEU A 1 500 ? -3.203 11.875 -22.148 1.00 95.25 500 LEU A O 1
ATOM 4037 N N . HIS A 1 501 ? -2.510 10.474 -20.520 1.00 95.81 501 HIS A N 1
ATOM 4038 C CA . HIS A 1 501 ? -2.164 11.481 -19.515 1.00 95.81 501 HIS A CA 1
ATOM 4039 C C . HIS A 1 501 ? -0.666 11.441 -19.154 1.00 95.81 501 HIS A C 1
ATOM 4041 O O . HIS A 1 501 ? -0.303 11.197 -18.002 1.00 95.81 501 HIS A O 1
ATOM 4047 N N . PRO A 1 502 ? 0.232 11.618 -20.141 1.00 95.62 502 PRO A N 1
ATOM 4048 C CA . PRO A 1 502 ? 1.648 11.313 -19.990 1.00 95.62 502 PRO A CA 1
ATOM 4049 C C . PRO A 1 502 ? 2.380 12.311 -19.105 1.00 95.62 502 PRO A C 1
ATOM 4051 O O . PRO A 1 502 ? 2.179 13.515 -19.226 1.00 95.62 502 PRO A O 1
ATOM 4054 N N . VAL A 1 503 ? 3.262 11.809 -18.249 1.00 93.25 503 VAL A N 1
ATOM 4055 C CA . VAL A 1 503 ? 4.076 12.609 -17.321 1.00 93.25 503 VAL A CA 1
ATOM 4056 C C . VAL A 1 503 ? 5.193 13.376 -18.040 1.00 93.25 503 VAL A C 1
ATOM 4058 O O . VAL A 1 503 ? 5.662 12.970 -19.106 1.00 93.25 503 VAL A O 1
ATOM 4061 N N . ASN A 1 504 ? 5.640 14.474 -17.435 1.00 91.31 504 ASN A N 1
ATOM 4062 C CA . ASN A 1 504 ? 6.798 15.248 -17.888 1.00 91.31 504 ASN A CA 1
ATOM 4063 C C . ASN A 1 504 ? 8.085 14.398 -17.797 1.00 91.31 504 ASN A C 1
ATOM 4065 O O . ASN A 1 504 ? 8.119 13.394 -17.083 1.00 91.31 504 ASN A O 1
ATOM 4069 N N . ASP A 1 505 ? 9.156 14.780 -18.496 1.00 87.81 505 ASP A N 1
ATOM 4070 C CA . ASP A 1 505 ? 10.508 14.192 -18.357 1.00 87.81 505 ASP A CA 1
ATOM 4071 C C . ASP A 1 505 ? 10.591 12.650 -18.421 1.00 87.81 505 ASP A C 1
ATOM 4073 O O . ASP A 1 505 ? 11.443 12.023 -17.784 1.00 87.81 505 ASP A O 1
ATOM 4077 N N . ALA A 1 506 ? 9.693 12.010 -19.175 1.00 92.44 506 ALA A N 1
ATOM 4078 C CA . ALA A 1 506 ? 9.737 10.570 -19.395 1.00 92.44 506 ALA A CA 1
ATOM 4079 C C . ALA A 1 506 ? 11.034 10.176 -20.128 1.00 92.44 506 ALA A C 1
ATOM 4081 O O . ALA A 1 506 ? 11.337 10.698 -21.196 1.00 92.44 506 ALA A O 1
ATOM 4082 N N . LEU A 1 507 ? 11.800 9.225 -19.588 1.00 91.06 507 LEU A N 1
ATOM 4083 C CA . LEU A 1 507 ? 13.063 8.781 -20.195 1.00 91.06 507 LEU A CA 1
ATOM 4084 C C . LEU A 1 507 ? 12.850 7.879 -21.420 1.00 91.06 507 LEU A C 1
ATOM 4086 O O . LEU A 1 507 ? 13.763 7.698 -22.225 1.00 91.06 507 LEU A O 1
ATOM 4090 N N . TRP A 1 508 ? 11.658 7.296 -21.554 1.00 93.50 508 TRP A N 1
ATOM 4091 C CA . TRP A 1 508 ? 11.244 6.506 -22.709 1.00 93.50 508 TRP A CA 1
ATOM 4092 C C . TRP A 1 508 ? 9.728 6.573 -22.907 1.00 93.50 508 TRP A C 1
ATOM 4094 O O . TRP A 1 508 ? 8.989 6.984 -22.015 1.00 93.50 508 TRP A O 1
ATOM 4104 N N . TYR A 1 509 ? 9.252 6.115 -24.064 1.00 93.69 509 TYR A N 1
ATOM 4105 C CA . TYR A 1 509 ? 7.827 5.902 -24.313 1.00 93.69 509 TYR A CA 1
ATOM 4106 C C . TYR A 1 509 ? 7.229 4.858 -23.335 1.00 93.69 509 TYR A C 1
ATOM 4108 O O . TYR A 1 509 ? 7.769 3.747 -23.269 1.00 93.69 509 TYR A O 1
ATOM 4116 N N . PRO A 1 510 ? 6.125 5.159 -22.617 1.00 92.75 510 PRO A N 1
ATOM 4117 C CA . PRO A 1 510 ? 5.479 4.230 -21.684 1.00 92.75 510 PRO A CA 1
ATOM 4118 C C . PRO A 1 510 ? 4.887 3.003 -22.392 1.00 92.75 510 PRO A C 1
ATOM 4120 O O . PRO A 1 510 ? 3.798 3.044 -22.961 1.00 92.75 510 PRO A O 1
ATOM 4123 N N . ASP A 1 511 ? 5.636 1.904 -22.364 1.00 87.94 511 ASP A N 1
ATOM 4124 C CA . ASP A 1 511 ? 5.295 0.626 -22.989 1.00 87.94 511 ASP A CA 1
ATOM 4125 C C . ASP A 1 511 ? 6.043 -0.505 -22.276 1.00 87.94 511 ASP A C 1
ATOM 4127 O O . ASP A 1 511 ? 7.270 -0.461 -22.149 1.00 87.94 511 ASP A O 1
ATOM 4131 N N . GLY A 1 512 ? 5.316 -1.521 -21.829 1.00 86.06 512 GLY A N 1
ATOM 4132 C CA . GLY A 1 512 ? 5.844 -2.648 -21.070 1.00 86.06 512 GLY A CA 1
ATOM 4133 C C . GLY A 1 512 ? 4.824 -3.778 -20.977 1.00 86.06 512 GLY A C 1
ATOM 4134 O O . GLY A 1 512 ? 3.680 -3.617 -21.402 1.00 86.06 512 GLY A O 1
ATOM 4135 N N . ARG A 1 513 ? 5.242 -4.936 -20.457 1.00 86.69 513 ARG A N 1
ATOM 4136 C CA . ARG A 1 513 ? 4.383 -6.123 -20.296 1.00 86.69 513 ARG A CA 1
ATOM 4137 C C . ARG A 1 513 ? 4.727 -6.905 -19.038 1.00 86.69 513 ARG A C 1
ATOM 4139 O O . ARG A 1 513 ? 5.827 -6.783 -18.502 1.00 86.69 513 ARG A O 1
ATOM 4146 N N . CYS A 1 514 ? 3.799 -7.746 -18.608 1.00 88.88 514 CYS A N 1
ATOM 4147 C CA . CYS A 1 514 ? 4.081 -8.789 -17.638 1.00 88.88 514 CYS A CA 1
ATOM 4148 C C . CYS A 1 514 ? 4.567 -10.053 -18.361 1.00 88.88 514 CYS A C 1
ATOM 4150 O O . CYS A 1 514 ? 4.310 -10.266 -19.548 1.00 88.88 514 CYS A O 1
ATOM 4152 N N . HIS A 1 515 ? 5.306 -10.899 -17.648 1.00 88.19 515 HIS A N 1
ATOM 4153 C CA . HIS A 1 515 ? 5.785 -12.171 -18.180 1.00 88.19 515 HIS A CA 1
ATOM 4154 C C . HIS A 1 515 ? 5.707 -13.257 -17.107 1.00 88.19 515 HIS A C 1
ATOM 4156 O O . HIS A 1 515 ? 6.467 -13.214 -16.142 1.00 88.19 515 HIS A O 1
ATOM 4162 N N . SER A 1 516 ? 4.867 -14.276 -17.313 1.00 90.38 516 SER A N 1
ATOM 4163 C CA . SER A 1 516 ? 4.764 -15.437 -16.413 1.00 90.38 516 SER A CA 1
ATOM 4164 C C . SER A 1 516 ? 6.018 -16.329 -16.458 1.00 90.38 516 SER A C 1
ATOM 4166 O O . SER A 1 516 ? 6.310 -17.063 -15.519 1.00 90.38 516 SER A O 1
ATOM 4168 N N . SER A 1 517 ? 6.805 -16.263 -17.542 1.00 92.12 517 SER A N 1
ATOM 4169 C CA . SER A 1 517 ? 8.088 -16.969 -17.641 1.00 92.12 517 SER A CA 1
ATOM 4170 C C . SER A 1 517 ? 9.211 -16.178 -16.972 1.00 92.12 517 SER A C 1
ATOM 4172 O O . SER A 1 517 ? 9.645 -15.134 -17.469 1.00 92.12 517 SER A O 1
ATOM 4174 N N . MET A 1 518 ? 9.754 -16.728 -15.881 1.00 91.50 518 MET A N 1
ATOM 4175 C CA . MET A 1 518 ? 10.896 -16.153 -15.163 1.00 91.50 518 MET A CA 1
ATOM 4176 C C . MET A 1 518 ? 12.131 -15.960 -16.062 1.00 91.50 518 MET A C 1
ATOM 4178 O O . MET A 1 518 ? 12.871 -14.996 -15.871 1.00 91.50 518 MET A O 1
ATOM 4182 N N . ILE A 1 519 ? 12.362 -16.841 -17.044 1.00 93.19 519 ILE A N 1
ATOM 4183 C CA . ILE A 1 519 ? 13.502 -16.732 -17.972 1.00 93.19 519 ILE A CA 1
ATOM 4184 C C . ILE A 1 519 ? 13.319 -15.518 -18.890 1.00 93.19 519 ILE A C 1
ATOM 4186 O O . ILE A 1 519 ? 14.236 -14.706 -19.018 1.00 93.19 519 ILE A O 1
ATOM 4190 N N . ILE A 1 520 ? 12.124 -15.351 -19.469 1.00 90.94 520 ILE A N 1
ATOM 4191 C CA . ILE A 1 520 ? 11.809 -14.203 -20.332 1.00 90.94 520 ILE A CA 1
ATOM 4192 C C . ILE A 1 520 ? 11.892 -12.904 -19.523 1.00 90.94 520 ILE A C 1
ATOM 4194 O O . ILE A 1 520 ? 12.592 -11.986 -19.941 1.00 90.94 520 ILE A O 1
ATOM 4198 N N . ASN A 1 521 ? 11.293 -12.846 -18.325 1.00 92.75 521 ASN A N 1
ATOM 4199 C CA . ASN A 1 521 ? 11.391 -11.657 -17.476 1.00 92.75 521 ASN A CA 1
ATOM 4200 C C . ASN A 1 521 ? 12.850 -11.312 -17.116 1.00 92.75 521 ASN A C 1
ATOM 4202 O O . ASN A 1 521 ? 13.230 -10.150 -17.202 1.00 92.75 521 ASN A O 1
ATOM 4206 N N . LYS A 1 522 ? 13.694 -12.296 -16.763 1.00 92.31 522 LYS A N 1
ATOM 4207 C CA . LYS A 1 522 ? 15.122 -12.056 -16.471 1.00 92.31 522 LYS A CA 1
ATOM 4208 C C . LYS A 1 522 ? 15.861 -11.446 -17.667 1.00 92.31 522 LYS A C 1
ATOM 4210 O O . LYS A 1 522 ? 16.609 -10.488 -17.484 1.00 92.31 522 LYS A O 1
ATOM 4215 N N . LEU A 1 523 ? 15.624 -11.945 -18.883 1.00 91.25 523 LEU A N 1
ATOM 4216 C CA . LEU A 1 523 ? 16.196 -11.369 -20.106 1.00 91.25 523 LEU A CA 1
ATOM 4217 C C . LEU A 1 523 ? 15.675 -9.944 -20.356 1.00 91.25 523 LEU A C 1
ATOM 4219 O O . LEU A 1 523 ? 16.466 -9.038 -20.619 1.00 91.25 523 LEU A O 1
ATOM 4223 N N . CYS A 1 524 ? 14.367 -9.715 -20.214 1.00 90.81 524 CYS A N 1
ATOM 4224 C CA . CYS A 1 524 ? 13.772 -8.389 -20.368 1.00 90.81 524 CYS A CA 1
ATOM 4225 C C . CYS A 1 524 ? 14.315 -7.385 -19.337 1.00 90.81 524 CYS A C 1
ATOM 4227 O O . CYS A 1 524 ? 14.660 -6.275 -19.728 1.00 90.81 524 CYS A O 1
ATOM 4229 N N . VAL A 1 525 ? 14.491 -7.761 -18.065 1.00 92.50 525 VAL A N 1
ATOM 4230 C CA . VAL A 1 525 ? 15.093 -6.890 -17.034 1.00 92.50 525 VAL A CA 1
ATOM 4231 C C . VAL A 1 525 ? 16.521 -6.489 -17.422 1.00 92.50 525 VAL A C 1
ATOM 4233 O O . VAL A 1 525 ? 16.856 -5.305 -17.371 1.00 92.50 525 VAL A O 1
ATOM 4236 N N . ILE A 1 526 ? 17.344 -7.437 -17.890 1.00 91.81 526 ILE A N 1
ATOM 4237 C CA . ILE A 1 526 ? 18.720 -7.153 -18.333 1.00 91.81 526 ILE A CA 1
ATOM 4238 C C . ILE A 1 526 ? 18.731 -6.119 -19.469 1.00 91.81 526 ILE A C 1
ATOM 4240 O O . ILE A 1 526 ? 19.437 -5.114 -19.371 1.00 91.81 526 ILE A O 1
ATOM 4244 N N . PHE A 1 527 ? 17.943 -6.333 -20.528 1.00 90.00 527 PHE A N 1
ATOM 4245 C CA . PHE A 1 527 ? 17.982 -5.487 -21.727 1.00 90.00 527 PHE A CA 1
ATOM 4246 C C . PHE A 1 527 ? 17.163 -4.190 -21.629 1.00 90.00 527 PHE A C 1
ATOM 4248 O O . PHE A 1 527 ? 17.500 -3.222 -22.307 1.00 90.00 527 PHE A O 1
ATOM 4255 N N . GLN A 1 528 ? 16.107 -4.142 -20.811 1.00 90.06 528 GLN A N 1
ATOM 4256 C CA . GLN A 1 528 ? 15.200 -2.989 -20.713 1.00 90.06 528 GLN A CA 1
ATOM 4257 C C . GLN A 1 528 ? 15.439 -2.120 -19.473 1.00 90.06 528 GLN A C 1
ATOM 4259 O O . GLN A 1 528 ? 15.097 -0.940 -19.510 1.00 90.06 528 GLN A O 1
ATOM 4264 N N . HIS A 1 529 ? 15.994 -2.665 -18.381 1.00 92.56 529 HIS A N 1
ATOM 4265 C CA . HIS A 1 529 ? 16.236 -1.918 -17.135 1.00 92.56 529 HIS A CA 1
ATOM 4266 C C . HIS A 1 529 ? 17.730 -1.779 -16.852 1.00 92.56 529 HIS A C 1
ATOM 4268 O O . HIS A 1 529 ? 18.244 -0.664 -16.771 1.00 92.56 529 HIS A O 1
ATOM 4274 N N . THR A 1 530 ? 18.439 -2.904 -16.711 1.00 93.38 530 THR A N 1
ATOM 4275 C CA . THR A 1 530 ? 19.815 -2.928 -16.197 1.00 93.38 530 THR A CA 1
ATOM 4276 C C . THR A 1 530 ? 20.801 -2.293 -17.174 1.00 93.38 530 THR A C 1
ATOM 4278 O O . THR A 1 530 ? 21.472 -1.324 -16.818 1.00 93.38 530 THR A O 1
ATOM 4281 N N . LEU A 1 531 ? 20.877 -2.792 -18.411 1.00 92.12 531 LEU A N 1
ATOM 4282 C CA . LEU A 1 531 ? 21.813 -2.287 -19.416 1.00 92.12 531 LEU A CA 1
ATOM 4283 C C . LEU A 1 531 ? 21.557 -0.800 -19.760 1.00 92.12 531 LEU A C 1
ATOM 4285 O O . LEU A 1 531 ? 22.521 -0.031 -19.715 1.00 92.12 531 LEU A O 1
ATOM 4289 N N . PRO A 1 532 ? 20.309 -0.336 -19.999 1.00 91.88 532 PRO A N 1
ATOM 4290 C CA . PRO A 1 532 ? 20.030 1.088 -20.191 1.00 91.88 532 PRO A CA 1
ATOM 4291 C C . PRO A 1 532 ? 20.433 1.960 -18.997 1.00 91.88 532 PRO A C 1
ATOM 4293 O O . PRO A 1 532 ? 20.976 3.043 -19.199 1.00 91.88 532 PRO A O 1
ATOM 4296 N N . ALA A 1 533 ? 20.239 1.496 -17.757 1.00 94.38 533 ALA A N 1
ATOM 4297 C CA . ALA A 1 533 ? 20.631 2.256 -16.571 1.00 94.38 533 ALA A CA 1
ATOM 4298 C C . ALA A 1 533 ? 22.151 2.429 -16.441 1.00 94.38 533 ALA A C 1
ATOM 4300 O O . ALA A 1 533 ? 22.605 3.528 -16.124 1.00 94.38 533 ALA A O 1
ATOM 4301 N N . TYR A 1 534 ? 22.941 1.390 -16.739 1.00 96.12 534 TYR A N 1
ATOM 4302 C CA . TYR A 1 534 ? 24.402 1.519 -16.794 1.00 96.12 534 TYR A CA 1
ATOM 4303 C C . TYR A 1 534 ? 24.853 2.459 -17.920 1.00 96.12 534 TYR A C 1
ATOM 4305 O O . TYR A 1 534 ? 25.730 3.288 -17.689 1.00 96.12 534 TYR A O 1
ATOM 4313 N N . ILE A 1 535 ? 24.236 2.389 -19.106 1.00 94.31 535 ILE A N 1
ATOM 4314 C CA . ILE A 1 535 ? 24.536 3.305 -20.221 1.00 94.31 535 ILE A CA 1
ATOM 4315 C C . ILE A 1 535 ? 24.238 4.759 -19.823 1.00 94.31 535 ILE A C 1
ATOM 4317 O O . ILE A 1 535 ? 25.092 5.627 -20.000 1.00 94.31 535 ILE A O 1
ATOM 4321 N N . LEU A 1 536 ? 23.069 5.027 -19.233 1.00 92.94 536 LEU A N 1
ATOM 4322 C CA . LEU A 1 536 ? 22.685 6.364 -18.769 1.00 92.94 536 LEU A CA 1
ATOM 4323 C C . LEU A 1 536 ? 23.625 6.891 -17.675 1.00 92.94 536 LEU A C 1
ATOM 4325 O O . LEU A 1 536 ? 24.040 8.045 -17.745 1.00 92.94 536 LEU A O 1
ATOM 4329 N N . ASP A 1 537 ? 24.033 6.056 -16.716 1.00 95.81 537 ASP A N 1
ATOM 4330 C CA . ASP A 1 537 ? 24.968 6.459 -15.657 1.00 95.81 537 ASP A CA 1
ATOM 4331 C C . ASP A 1 537 ? 26.413 6.647 -16.155 1.00 95.81 537 ASP A C 1
ATOM 4333 O O . ASP A 1 537 ? 27.146 7.464 -15.597 1.00 95.81 537 ASP A O 1
ATOM 4337 N N . ILE A 1 538 ? 26.834 5.947 -17.214 1.00 96.69 538 ILE A N 1
ATOM 4338 C CA . ILE A 1 538 ? 28.112 6.202 -17.898 1.00 96.69 538 ILE A CA 1
ATOM 4339 C C . ILE A 1 538 ? 28.045 7.535 -18.655 1.00 96.69 538 ILE A C 1
ATOM 4341 O O . ILE A 1 538 ? 28.928 8.377 -18.487 1.00 96.69 538 ILE A O 1
ATOM 4345 N N . LEU A 1 539 ? 26.978 7.775 -19.424 1.00 94.81 539 LEU A N 1
ATOM 4346 C CA . LEU A 1 539 ? 26.766 9.040 -20.136 1.00 94.81 539 LEU A CA 1
ATOM 4347 C C . LEU A 1 539 ? 26.641 10.234 -19.177 1.00 94.81 539 LEU A C 1
ATOM 4349 O O . LEU A 1 539 ? 27.148 11.310 -19.485 1.00 94.81 539 LEU A O 1
ATOM 4353 N N . ALA A 1 540 ? 26.031 10.051 -18.001 1.00 93.31 540 ALA A N 1
ATOM 4354 C CA . ALA A 1 540 ? 25.991 11.064 -16.950 1.00 93.31 540 ALA A CA 1
ATOM 4355 C C . ALA A 1 540 ? 27.406 11.422 -16.468 1.00 93.31 540 ALA A C 1
ATOM 4357 O O . ALA A 1 540 ? 27.768 12.597 -16.490 1.00 93.31 540 ALA A O 1
ATOM 4358 N N . ARG A 1 541 ? 28.239 10.424 -16.129 1.00 94.88 541 ARG A N 1
ATOM 4359 C CA . ARG A 1 541 ? 29.640 10.642 -15.711 1.00 94.88 541 ARG A CA 1
ATOM 4360 C C . ARG A 1 541 ? 30.460 11.365 -16.782 1.00 94.88 541 ARG A C 1
ATOM 4362 O O . ARG A 1 541 ? 31.194 12.289 -16.450 1.00 94.88 541 ARG A O 1
ATOM 4369 N N . LEU A 1 542 ? 30.311 10.980 -18.053 1.00 96.06 542 LEU A N 1
ATOM 4370 C CA . LEU A 1 542 ? 30.994 11.627 -19.183 1.00 96.06 542 LEU A CA 1
ATOM 4371 C C . LEU A 1 542 ? 30.559 13.092 -19.378 1.00 96.06 542 LEU A C 1
ATOM 4373 O O . LEU A 1 542 ? 31.350 13.906 -19.840 1.00 96.06 542 LEU A O 1
ATOM 4377 N N . LYS A 1 543 ? 29.334 13.447 -18.969 1.00 94.12 543 LYS A N 1
ATOM 4378 C CA . LYS A 1 543 ? 28.814 14.826 -18.915 1.00 94.12 543 LYS A CA 1
ATOM 4379 C C . LYS A 1 543 ? 29.062 15.523 -17.563 1.00 94.12 543 LYS A C 1
ATOM 4381 O O . LYS A 1 543 ? 28.357 16.472 -17.232 1.00 94.12 543 LYS A O 1
ATOM 4386 N N . GLY A 1 544 ? 29.978 15.020 -16.727 1.00 92.44 544 GLY A N 1
ATOM 4387 C CA . GLY A 1 544 ? 30.262 15.562 -15.386 1.00 92.44 544 GLY A CA 1
ATOM 4388 C C . GLY A 1 544 ? 29.100 15.468 -14.380 1.00 92.44 544 GLY A C 1
ATOM 4389 O O . GLY A 1 544 ? 29.189 15.991 -13.271 1.00 92.44 544 GLY A O 1
ATOM 4390 N N . SER A 1 545 ? 28.005 14.803 -14.747 1.00 91.69 545 SER A N 1
ATOM 4391 C CA . SER A 1 545 ? 26.774 14.697 -13.966 1.00 91.69 545 SER A CA 1
ATOM 4392 C C . SER A 1 545 ? 26.804 13.492 -13.022 1.00 91.69 545 SER A C 1
ATOM 4394 O O . SER A 1 545 ? 27.464 12.480 -13.278 1.00 91.69 545 SER A O 1
ATOM 4396 N N . ARG A 1 546 ? 26.064 13.571 -11.909 1.00 91.12 546 ARG A N 1
ATOM 4397 C CA . ARG A 1 546 ? 26.013 12.487 -10.915 1.00 91.12 546 ARG A CA 1
ATOM 4398 C C . ARG A 1 546 ? 25.218 11.282 -11.459 1.00 91.12 546 ARG A C 1
ATOM 4400 O O . ARG A 1 546 ? 24.067 11.472 -11.845 1.00 91.12 546 ARG A O 1
ATOM 4407 N N . PRO A 1 547 ? 25.770 10.052 -11.447 1.00 91.44 547 PRO A N 1
ATOM 4408 C CA . PRO A 1 547 ? 25.026 8.846 -11.811 1.00 91.44 547 PRO A CA 1
ATOM 4409 C C . PRO A 1 547 ? 23.961 8.514 -10.753 1.00 91.44 547 PRO A C 1
ATOM 4411 O O . PRO A 1 547 ? 24.222 8.593 -9.547 1.00 91.44 547 PRO A O 1
ATOM 4414 N N . ILE A 1 548 ? 22.769 8.123 -11.206 1.00 91.81 548 ILE A N 1
ATOM 4415 C CA . ILE A 1 548 ? 21.589 7.843 -10.371 1.00 91.81 548 ILE A CA 1
ATOM 4416 C C . ILE A 1 548 ? 20.771 6.629 -10.833 1.00 91.81 548 ILE A C 1
ATOM 4418 O O . ILE A 1 548 ? 20.070 6.029 -10.017 1.00 91.81 548 ILE A O 1
ATOM 4422 N N . MET A 1 549 ? 20.820 6.253 -12.111 1.00 92.12 549 MET A N 1
ATOM 4423 C CA . MET A 1 549 ? 19.827 5.377 -12.726 1.00 92.12 549 MET A CA 1
ATOM 4424 C C . MET A 1 549 ? 19.987 3.914 -12.312 1.00 92.12 549 MET A C 1
ATOM 4426 O O . MET A 1 549 ? 18.988 3.241 -12.064 1.00 92.12 549 MET A O 1
ATOM 4430 N N . VAL A 1 550 ? 21.217 3.431 -12.108 1.00 94.25 550 VAL A N 1
ATOM 4431 C CA . VAL A 1 550 ? 21.448 2.097 -11.524 1.00 94.25 550 VAL A CA 1
ATOM 4432 C C . VAL A 1 550 ? 20.884 2.035 -10.098 1.00 94.25 550 VAL A C 1
ATOM 4434 O O . VAL A 1 550 ? 20.273 1.041 -9.716 1.00 94.25 550 VAL A O 1
ATOM 4437 N N . ARG A 1 551 ? 20.988 3.123 -9.318 1.00 91.44 551 ARG A N 1
ATOM 4438 C CA . ARG A 1 551 ? 20.407 3.202 -7.963 1.00 91.44 551 ARG A CA 1
ATOM 4439 C C . ARG A 1 551 ? 18.874 3.204 -7.994 1.00 91.44 551 ARG A C 1
ATOM 4441 O O . ARG A 1 551 ? 18.260 2.591 -7.121 1.00 91.44 551 ARG A O 1
ATOM 4448 N N . VAL A 1 552 ? 18.265 3.867 -8.981 1.00 89.25 552 VAL A N 1
ATOM 4449 C CA . VAL A 1 552 ? 16.811 3.836 -9.214 1.00 89.25 552 VAL A CA 1
ATOM 4450 C C . VAL A 1 552 ? 16.363 2.416 -9.570 1.00 89.25 552 VAL A C 1
ATOM 4452 O O . VAL A 1 552 ? 15.491 1.879 -8.889 1.00 89.25 552 VAL A O 1
ATOM 4455 N N . GLN A 1 553 ? 17.010 1.759 -10.538 1.00 92.12 553 GLN A N 1
ATOM 4456 C CA . GLN A 1 553 ? 16.656 0.387 -10.923 1.00 92.12 553 GLN A CA 1
ATOM 4457 C C . GLN A 1 553 ? 16.842 -0.626 -9.787 1.00 92.12 553 GLN A C 1
ATOM 4459 O O . GLN A 1 553 ? 15.999 -1.500 -9.617 1.00 92.12 553 GLN A O 1
ATOM 4464 N N . THR A 1 554 ? 17.871 -0.494 -8.943 1.00 90.06 554 THR A N 1
ATOM 4465 C CA . THR A 1 554 ? 18.023 -1.361 -7.760 1.00 90.06 554 THR A CA 1
ATOM 4466 C C . THR A 1 554 ? 16.853 -1.216 -6.777 1.00 90.06 554 THR A C 1
ATOM 4468 O O . THR A 1 554 ? 16.413 -2.216 -6.210 1.00 90.06 554 THR A O 1
ATOM 4471 N N . LYS A 1 555 ? 16.295 -0.007 -6.598 1.00 86.44 555 LYS A N 1
ATOM 4472 C CA . LYS A 1 555 ? 15.080 0.189 -5.784 1.00 86.44 555 LYS A CA 1
ATOM 4473 C C . LYS A 1 555 ? 13.839 -0.424 -6.441 1.00 86.44 555 LYS A C 1
ATOM 4475 O O . LYS A 1 555 ? 13.072 -1.098 -5.760 1.00 86.44 555 LYS A O 1
ATOM 4480 N N . LEU A 1 556 ? 13.660 -0.233 -7.748 1.00 87.50 556 LEU A N 1
ATOM 4481 C CA . LEU A 1 556 ? 12.516 -0.778 -8.491 1.00 87.50 556 LEU A CA 1
ATOM 4482 C C . LEU A 1 556 ? 12.541 -2.308 -8.561 1.00 87.50 556 LEU A C 1
ATOM 4484 O O . LEU A 1 556 ? 11.509 -2.943 -8.387 1.00 87.50 556 LEU A O 1
ATOM 4488 N N . SER A 1 557 ? 13.721 -2.901 -8.744 1.00 89.31 557 SER A N 1
ATOM 4489 C CA . SER A 1 557 ? 13.927 -4.352 -8.728 1.00 89.31 557 SER A CA 1
ATOM 4490 C C . SER A 1 557 ? 13.570 -4.957 -7.365 1.00 89.31 557 SER A C 1
ATOM 4492 O O . SER A 1 557 ? 12.851 -5.954 -7.309 1.00 89.31 557 SER A O 1
ATOM 4494 N N . LYS A 1 558 ? 13.959 -4.302 -6.255 1.00 84.81 558 LYS A N 1
ATOM 4495 C CA . LYS A 1 558 ? 13.483 -4.669 -4.909 1.00 84.81 558 LYS A CA 1
ATOM 4496 C C . LYS A 1 558 ? 11.956 -4.583 -4.798 1.00 84.81 558 LYS A C 1
ATOM 4498 O O . LYS A 1 558 ? 11.338 -5.562 -4.401 1.00 84.81 558 LYS A O 1
ATOM 4503 N N . ALA A 1 559 ? 11.345 -3.461 -5.184 1.00 82.62 559 ALA A N 1
ATOM 4504 C CA . ALA A 1 559 ? 9.892 -3.275 -5.100 1.00 82.62 559 ALA A CA 1
ATOM 4505 C C . ALA A 1 559 ? 9.110 -4.312 -5.932 1.00 82.62 559 ALA A C 1
ATOM 4507 O O . ALA A 1 559 ? 8.152 -4.907 -5.444 1.00 82.62 559 ALA A O 1
ATOM 4508 N N . ALA A 1 560 ? 9.563 -4.596 -7.155 1.00 87.19 560 ALA A N 1
ATOM 4509 C CA . ALA A 1 560 ? 8.991 -5.634 -8.007 1.00 87.19 560 ALA A CA 1
ATOM 4510 C C . ALA A 1 560 ? 9.156 -7.037 -7.399 1.00 87.19 560 ALA A C 1
ATOM 4512 O O . ALA A 1 560 ? 8.220 -7.833 -7.445 1.00 87.19 560 ALA A O 1
ATOM 4513 N N . LYS A 1 561 ? 10.304 -7.337 -6.773 1.00 86.38 561 LYS A N 1
ATOM 4514 C CA . LYS A 1 561 ? 10.528 -8.617 -6.083 1.00 86.38 561 LYS A CA 1
ATOM 4515 C C . LYS A 1 561 ? 9.643 -8.777 -4.844 1.00 86.38 561 LYS A C 1
ATOM 4517 O O . LYS A 1 561 ? 9.116 -9.863 -4.624 1.00 86.38 561 LYS A O 1
ATOM 4522 N N . CYS A 1 562 ? 9.420 -7.702 -4.089 1.00 81.31 562 CYS A N 1
ATOM 4523 C CA . CYS A 1 562 ? 8.481 -7.661 -2.965 1.00 81.31 562 CYS A CA 1
ATOM 4524 C C . CYS A 1 562 ? 7.024 -7.934 -3.387 1.00 81.31 562 CYS A C 1
ATOM 4526 O O . CYS A 1 562 ? 6.249 -8.457 -2.589 1.00 81.31 562 CYS A O 1
ATOM 4528 N N . LEU A 1 563 ? 6.655 -7.620 -4.634 1.00 84.94 563 LEU A N 1
ATOM 4529 C CA . LEU A 1 563 ? 5.328 -7.904 -5.193 1.00 84.94 563 LEU A CA 1
ATOM 4530 C C . LEU A 1 563 ? 5.234 -9.253 -5.928 1.00 84.94 563 LEU A C 1
ATOM 4532 O O . LEU A 1 563 ? 4.125 -9.728 -6.147 1.00 84.94 563 LEU A O 1
ATOM 4536 N N . GLU A 1 564 ? 6.358 -9.901 -6.256 1.00 90.00 564 GLU A N 1
ATOM 4537 C CA . GLU A 1 564 ? 6.410 -11.133 -7.066 1.00 90.00 564 GLU A CA 1
ATOM 4538 C C . GLU A 1 564 ? 5.541 -12.268 -6.495 1.00 90.00 564 GLU A C 1
ATOM 4540 O O . GLU A 1 564 ? 4.901 -13.001 -7.244 1.00 90.00 564 GLU A O 1
ATOM 4545 N N . TYR A 1 565 ? 5.456 -12.402 -5.168 1.00 90.81 565 TYR A N 1
ATOM 4546 C CA . TYR A 1 565 ? 4.591 -13.400 -4.524 1.00 90.81 565 TYR A CA 1
ATOM 4547 C C . TYR A 1 565 ? 3.102 -13.153 -4.808 1.00 90.81 565 TYR A C 1
ATOM 4549 O O . TYR A 1 565 ? 2.343 -14.099 -5.005 1.00 90.81 565 TYR A O 1
ATOM 4557 N N . PHE A 1 566 ? 2.692 -11.884 -4.858 1.00 90.75 566 PHE A N 1
ATOM 4558 C CA . PHE A 1 566 ? 1.307 -11.455 -5.057 1.00 90.75 566 PHE A CA 1
ATOM 4559 C C . PHE A 1 566 ? 0.925 -11.371 -6.542 1.00 90.75 566 PHE A C 1
ATOM 4561 O O . PHE A 1 566 ? -0.227 -11.613 -6.886 1.00 90.75 566 PHE A O 1
ATOM 4568 N N . SER A 1 567 ? 1.889 -11.112 -7.432 1.00 92.44 567 SER A N 1
ATOM 4569 C CA . SER A 1 567 ? 1.686 -11.112 -8.887 1.00 92.44 567 SER A CA 1
ATOM 4570 C C . SER A 1 567 ? 1.767 -12.502 -9.537 1.00 92.44 567 SER A C 1
ATOM 4572 O O . SER A 1 567 ? 1.439 -12.644 -10.714 1.00 92.44 567 SER A O 1
ATOM 4574 N N . THR A 1 568 ? 2.223 -13.538 -8.821 1.00 94.31 568 THR A N 1
ATOM 4575 C CA . THR A 1 568 ? 2.371 -14.913 -9.356 1.00 94.31 568 THR A CA 1
ATOM 4576 C C . THR A 1 568 ? 1.411 -15.936 -8.736 1.00 94.31 568 THR A C 1
ATOM 4578 O O . THR A 1 568 ? 1.277 -17.051 -9.251 1.00 94.31 568 THR A O 1
ATOM 4581 N N . LYS A 1 569 ? 0.687 -15.571 -7.673 1.00 94.75 569 LYS A N 1
ATOM 4582 C CA . LYS A 1 569 ? -0.333 -16.392 -6.996 1.00 94.75 569 LYS A CA 1
ATOM 4583 C C . LYS A 1 569 ? -1.733 -15.779 -7.147 1.00 94.75 569 LYS A C 1
ATOM 4585 O O . LYS A 1 569 ? -1.890 -14.732 -7.761 1.00 94.75 569 LYS A O 1
ATOM 4590 N N . GLN A 1 570 ? -2.748 -16.480 -6.647 1.00 94.94 570 GLN A N 1
ATOM 4591 C CA . GLN A 1 570 ? -4.138 -16.026 -6.591 1.00 94.94 570 GLN A CA 1
ATOM 4592 C C . GLN A 1 570 ? -4.783 -16.578 -5.319 1.00 94.94 570 GLN A C 1
ATOM 4594 O O . GLN A 1 570 ? -4.400 -17.651 -4.853 1.00 94.94 570 GLN A O 1
ATOM 4599 N N . TRP A 1 571 ? -5.755 -15.840 -4.790 1.00 96.12 571 TRP A N 1
ATOM 4600 C CA . TRP A 1 571 ? -6.477 -16.147 -3.560 1.00 96.12 571 TRP A CA 1
ATOM 4601 C C . TRP A 1 57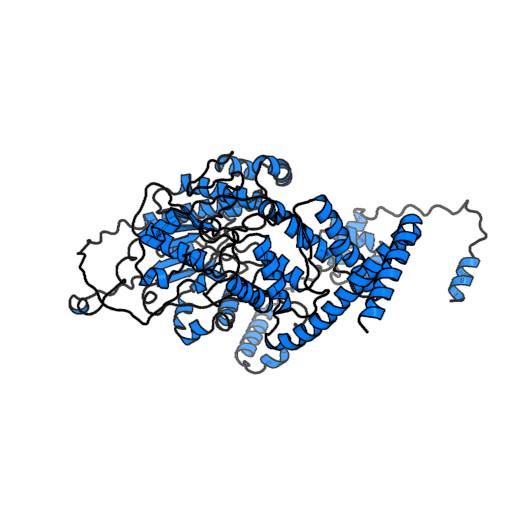1 ? -7.982 -16.076 -3.781 1.00 96.12 571 TRP A C 1
ATOM 4603 O O . TRP A 1 571 ? -8.448 -15.451 -4.733 1.00 96.12 571 TRP A O 1
ATOM 4613 N N . ASN A 1 572 ? -8.726 -16.717 -2.886 1.00 96.69 572 ASN A N 1
ATOM 4614 C CA . ASN A 1 572 ? -10.179 -16.705 -2.845 1.00 96.69 572 ASN A CA 1
ATOM 4615 C C . ASN A 1 572 ? -10.626 -16.140 -1.486 1.00 96.69 572 ASN A C 1
ATOM 4617 O O . ASN A 1 572 ? -10.865 -16.887 -0.533 1.00 96.69 572 ASN A O 1
ATOM 4621 N N . PHE A 1 573 ? -10.654 -14.809 -1.385 1.00 97.25 573 PHE A N 1
ATOM 4622 C CA . PHE A 1 573 ? -11.079 -14.082 -0.188 1.00 97.25 573 PHE A CA 1
ATOM 4623 C C . PHE A 1 573 ? -12.610 -14.039 -0.128 1.00 97.25 573 PHE A C 1
ATOM 4625 O O . PHE A 1 573 ? -13.228 -13.364 -0.946 1.00 97.25 573 PHE A O 1
ATOM 4632 N N . ARG A 1 574 ? -13.225 -14.757 0.819 1.00 96.62 574 ARG A N 1
ATOM 4633 C CA . ARG A 1 574 ? -14.689 -14.724 1.010 1.00 96.62 574 ARG A CA 1
ATOM 4634 C C . ARG A 1 574 ? -15.109 -13.444 1.716 1.00 96.62 574 ARG A C 1
ATOM 4636 O O . ARG A 1 574 ? -14.446 -13.071 2.676 1.00 96.62 574 ARG A O 1
ATOM 4643 N N . ASP A 1 575 ? -16.202 -12.827 1.284 1.00 96.12 575 ASP A N 1
ATOM 4644 C CA . ASP A 1 575 ? -16.685 -11.516 1.750 1.00 96.12 575 ASP A CA 1
ATOM 4645 C C . ASP A 1 575 ? -18.133 -11.554 2.297 1.00 96.12 575 ASP A C 1
ATOM 4647 O O . ASP A 1 575 ? -18.871 -10.563 2.270 1.00 96.12 575 ASP A O 1
ATOM 4651 N N . ASP A 1 576 ? -18.563 -12.722 2.785 1.00 96.12 576 ASP A N 1
ATOM 4652 C CA . ASP A 1 576 ? -19.935 -13.008 3.218 1.00 96.12 576 ASP A CA 1
ATOM 4653 C C . ASP A 1 576 ? -20.457 -12.025 4.286 1.00 96.12 576 ASP A C 1
ATOM 4655 O O . ASP A 1 576 ? -21.632 -11.648 4.270 1.00 96.12 576 ASP A O 1
ATOM 4659 N N . ASN A 1 577 ? -19.599 -11.583 5.207 1.00 96.56 577 ASN A N 1
ATOM 4660 C CA . ASN A 1 577 ? -19.924 -10.601 6.238 1.00 96.56 577 ASN A CA 1
ATOM 4661 C C . ASN A 1 577 ? -19.963 -9.172 5.685 1.00 96.56 577 ASN A C 1
ATOM 4663 O O . ASN A 1 577 ? -20.798 -8.390 6.139 1.00 96.56 577 ASN A O 1
ATOM 4667 N N . VAL A 1 578 ? -19.120 -8.825 4.702 1.00 95.75 578 VAL A N 1
ATOM 4668 C CA . VAL A 1 578 ? -19.177 -7.526 4.000 1.00 95.75 578 VAL A CA 1
ATOM 4669 C C . VAL A 1 578 ? -20.512 -7.387 3.275 1.00 95.75 578 VAL A C 1
ATOM 4671 O O . VAL A 1 578 ? -21.215 -6.392 3.460 1.00 95.75 578 VAL A O 1
ATOM 4674 N N . ARG A 1 579 ? -20.911 -8.415 2.515 1.00 94.88 579 ARG A N 1
ATOM 4675 C CA . ARG A 1 579 ? -22.205 -8.440 1.815 1.00 94.88 579 ARG A CA 1
ATOM 4676 C C . ARG A 1 579 ? -23.375 -8.342 2.796 1.00 94.88 579 ARG A C 1
ATOM 4678 O O . ARG A 1 579 ? -24.204 -7.443 2.659 1.00 94.88 579 ARG A O 1
ATOM 4685 N N . ARG A 1 580 ? -23.379 -9.161 3.856 1.00 95.06 580 ARG A N 1
ATOM 4686 C CA . ARG A 1 580 ? -24.425 -9.129 4.896 1.00 95.06 580 ARG A CA 1
ATOM 4687 C C . ARG A 1 580 ? -24.471 -7.808 5.673 1.00 95.06 580 ARG A C 1
ATOM 4689 O O . ARG A 1 580 ? -25.532 -7.427 6.164 1.00 95.06 580 ARG A O 1
ATOM 4696 N N . LEU A 1 581 ? -23.349 -7.101 5.824 1.00 89.00 581 LEU A N 1
ATOM 4697 C CA . LEU A 1 581 ? -23.313 -5.763 6.424 1.00 89.00 581 LEU A CA 1
ATOM 4698 C C . LEU A 1 581 ? -23.948 -4.726 5.490 1.00 89.00 581 LEU A C 1
ATOM 4700 O O . LEU A 1 581 ? -24.809 -3.975 5.939 1.00 89.00 581 LEU A O 1
ATOM 4704 N N . GLY A 1 582 ? -23.616 -4.738 4.195 1.00 87.50 582 GLY A N 1
ATOM 4705 C CA . GLY A 1 582 ? -24.281 -3.888 3.199 1.00 87.50 582 GLY A CA 1
ATOM 4706 C C . GLY A 1 582 ? -25.799 -4.109 3.156 1.00 87.50 582 GLY A C 1
ATOM 4707 O O . GLY A 1 582 ? -26.571 -3.152 3.137 1.00 87.50 582 GLY A O 1
ATOM 4708 N N . GLU A 1 583 ? -26.243 -5.365 3.243 1.00 91.19 583 GLU A N 1
ATOM 4709 C CA . GLU A 1 583 ? -27.663 -5.741 3.314 1.00 91.19 583 GLU A CA 1
ATOM 4710 C C . GLU A 1 583 ? -28.394 -5.179 4.552 1.00 91.19 583 GLU A C 1
ATOM 4712 O O . GLU A 1 583 ? -29.582 -4.871 4.459 1.00 91.19 583 GLU A O 1
ATOM 4717 N N . GLN A 1 584 ? -27.704 -4.980 5.682 1.00 85.38 584 GLN A N 1
ATOM 4718 C CA . GLN A 1 584 ? -28.281 -4.410 6.913 1.00 85.38 584 GLN A CA 1
ATOM 4719 C C . GLN A 1 584 ? -28.444 -2.879 6.881 1.00 85.38 584 GLN A C 1
ATOM 4721 O O . GLN A 1 584 ? -29.181 -2.337 7.705 1.00 85.38 584 GLN A O 1
ATOM 4726 N N . LEU A 1 585 ? -27.773 -2.176 5.964 1.00 75.38 585 LEU A N 1
ATOM 4727 C CA . LEU A 1 585 ? -27.850 -0.716 5.843 1.00 75.38 585 LEU A CA 1
ATOM 4728 C C . LEU A 1 585 ? -29.128 -0.259 5.125 1.00 75.38 585 LEU A C 1
ATOM 4730 O O . LEU A 1 585 ? -29.630 -0.959 4.237 1.00 75.38 585 LEU A O 1
ATOM 4734 N N . SER A 1 586 ? -29.618 0.941 5.464 1.00 81.12 586 SER A N 1
ATOM 4735 C CA . SER A 1 586 ? -30.689 1.605 4.708 1.00 81.12 586 SER A CA 1
ATOM 4736 C C . SER A 1 586 ? -30.212 2.011 3.301 1.00 81.12 586 SER A C 1
ATOM 4738 O O . SER A 1 586 ? -29.003 2.116 3.079 1.00 81.12 586 SER A O 1
ATOM 4740 N N . PRO A 1 587 ? -31.112 2.250 2.327 1.00 81.62 587 PRO A N 1
ATOM 4741 C CA . PRO A 1 587 ? -30.724 2.758 1.009 1.00 81.62 587 PRO A CA 1
ATOM 4742 C C . PRO A 1 587 ? -29.876 4.037 1.088 1.00 81.62 587 PRO A C 1
ATOM 4744 O O . PRO A 1 587 ? -28.856 4.141 0.411 1.00 81.62 587 PRO A O 1
ATOM 4747 N N . GLU A 1 588 ? -30.256 4.964 1.967 1.00 75.25 588 GLU A N 1
ATOM 4748 C CA . GLU A 1 588 ? -29.561 6.227 2.217 1.00 75.25 588 GLU A CA 1
ATOM 4749 C C . GLU A 1 588 ? -28.166 6.022 2.844 1.00 75.25 588 GLU A C 1
ATOM 4751 O O . GLU A 1 588 ? -27.205 6.702 2.468 1.00 75.25 588 GLU A O 1
ATOM 4756 N N . ASP A 1 589 ? -28.022 5.048 3.750 1.00 70.06 589 ASP A N 1
ATOM 4757 C CA . ASP A 1 589 ? -26.727 4.678 4.338 1.00 70.06 589 ASP A CA 1
ATOM 4758 C C . ASP A 1 589 ? -25.815 3.973 3.323 1.00 70.06 589 ASP A C 1
ATOM 4760 O O . ASP A 1 589 ? -24.614 4.216 3.327 1.00 70.06 589 ASP A O 1
ATOM 4764 N N . ARG A 1 590 ? -26.356 3.135 2.423 1.00 76.44 590 ARG A N 1
ATOM 4765 C CA . ARG A 1 590 ? -25.580 2.487 1.342 1.00 76.44 590 ARG A CA 1
ATOM 4766 C C . ARG A 1 590 ? -25.064 3.493 0.316 1.00 76.44 590 ARG A C 1
ATOM 4768 O O . ARG A 1 590 ? -23.973 3.314 -0.218 1.00 76.44 590 ARG A O 1
ATOM 4775 N N . GLU A 1 591 ? -25.851 4.529 0.030 1.00 75.88 591 GLU A N 1
ATOM 4776 C CA . GLU A 1 591 ? -25.460 5.626 -0.860 1.00 75.88 591 GLU A CA 1
ATOM 4777 C C . GLU A 1 591 ? -24.384 6.522 -0.222 1.00 75.88 591 GLU A C 1
ATOM 4779 O O . GLU A 1 591 ? -23.498 7.008 -0.923 1.00 75.88 591 GLU A O 1
ATOM 4784 N N . THR A 1 592 ? -24.443 6.715 1.101 1.00 68.00 592 THR A N 1
ATOM 4785 C CA . THR A 1 592 ? -23.499 7.555 1.859 1.00 68.00 592 THR A CA 1
ATOM 4786 C C . THR A 1 592 ? -22.196 6.817 2.176 1.00 68.00 592 THR A C 1
ATOM 4788 O O . THR A 1 592 ? -21.117 7.308 1.864 1.00 68.00 592 THR A O 1
ATOM 4791 N N . PHE A 1 593 ? -22.279 5.619 2.752 1.00 71.69 593 PHE A N 1
ATOM 4792 C CA . PHE A 1 593 ? -21.140 4.773 3.113 1.00 71.69 593 PHE A CA 1
ATOM 4793 C C . PHE A 1 593 ? -20.937 3.687 2.054 1.00 71.69 593 PHE A C 1
ATOM 4795 O O . PHE A 1 593 ? -21.006 2.487 2.324 1.00 71.69 593 PHE A O 1
ATOM 4802 N N . MET A 1 594 ? -20.707 4.110 0.814 1.00 80.06 594 MET A N 1
ATOM 4803 C CA . MET A 1 594 ? -20.581 3.199 -0.318 1.00 80.06 594 MET A CA 1
ATOM 4804 C C . MET A 1 594 ? -19.302 2.345 -0.213 1.00 80.06 594 MET A C 1
ATOM 4806 O O . MET A 1 594 ? -18.188 2.859 -0.318 1.00 80.06 594 MET A O 1
ATOM 4810 N N . PHE A 1 595 ? -19.475 1.031 -0.022 1.00 85.62 595 PHE A N 1
ATOM 4811 C CA . PHE A 1 595 ? -18.406 0.018 -0.064 1.00 85.62 595 PHE A CA 1
ATOM 4812 C C . PHE A 1 595 ? -18.721 -1.191 -0.971 1.00 85.62 595 PHE A C 1
ATOM 4814 O O . PHE A 1 595 ? -17.996 -2.185 -0.965 1.00 85.62 595 PHE A O 1
ATOM 4821 N N . ASP A 1 596 ? -19.782 -1.121 -1.782 1.00 93.62 596 ASP A N 1
ATOM 4822 C CA . ASP A 1 596 ? -20.108 -2.163 -2.762 1.00 93.62 596 ASP A CA 1
ATOM 4823 C C . ASP A 1 596 ? -19.142 -2.125 -3.959 1.00 93.62 596 ASP A C 1
ATOM 4825 O O . ASP A 1 596 ? -19.300 -1.354 -4.907 1.00 93.62 596 ASP A O 1
ATOM 4829 N N . VAL A 1 597 ? -18.133 -2.994 -3.926 1.00 95.75 597 VAL A N 1
ATOM 4830 C CA . VAL A 1 597 ? -17.092 -3.110 -4.958 1.00 95.75 597 VAL A CA 1
ATOM 4831 C C . VAL A 1 597 ? -17.619 -3.343 -6.382 1.00 95.75 597 VAL A C 1
ATOM 4833 O O . VAL A 1 597 ? -16.883 -3.113 -7.344 1.00 95.75 597 VAL A O 1
ATOM 4836 N N . ARG A 1 598 ? -18.881 -3.752 -6.560 1.00 95.69 598 ARG A N 1
ATOM 4837 C CA . ARG A 1 598 ? -19.508 -3.945 -7.881 1.00 95.69 598 ARG A CA 1
ATOM 4838 C C . ARG A 1 598 ? -19.761 -2.627 -8.618 1.00 95.69 598 ARG A C 1
ATOM 4840 O O . ARG A 1 598 ? -19.856 -2.632 -9.840 1.00 95.69 598 ARG A O 1
ATOM 4847 N N . GLU A 1 599 ? -19.789 -1.496 -7.911 1.00 94.19 599 GLU A N 1
ATOM 4848 C CA . GLU A 1 599 ? -19.903 -0.160 -8.519 1.00 94.19 599 GLU A CA 1
ATOM 4849 C C . GLU A 1 599 ? -18.599 0.314 -9.205 1.00 94.19 599 GLU A C 1
ATOM 4851 O O . GLU A 1 599 ? -18.613 1.286 -9.966 1.00 94.19 599 GLU A O 1
ATOM 4856 N N . ILE A 1 600 ? -17.454 -0.340 -8.954 1.00 96.12 600 ILE A N 1
ATOM 4857 C CA . ILE A 1 600 ? -16.146 0.090 -9.477 1.00 96.12 600 ILE A CA 1
ATOM 4858 C C . ILE A 1 600 ? -16.061 -0.163 -10.992 1.00 96.12 600 ILE A C 1
ATOM 4860 O O . ILE A 1 600 ? -15.764 -1.267 -11.453 1.00 96.12 600 ILE A O 1
ATOM 4864 N N . TYR A 1 601 ? -16.232 0.891 -11.793 1.00 97.19 601 TYR A N 1
ATOM 4865 C CA . TYR A 1 601 ? -15.953 0.843 -13.230 1.00 97.19 601 TYR A CA 1
ATOM 4866 C C . TYR A 1 601 ? -14.449 1.016 -13.507 1.00 97.19 601 TYR A C 1
ATOM 4868 O O . TYR A 1 601 ? -13.943 2.134 -13.670 1.00 97.19 601 TYR A O 1
ATOM 4876 N N . TRP A 1 602 ? -13.735 -0.114 -13.573 1.00 97.75 602 TRP A N 1
ATOM 4877 C CA . TRP A 1 602 ? -12.271 -0.203 -13.681 1.00 97.75 602 TRP A CA 1
ATOM 4878 C C . TRP A 1 602 ? -11.588 0.762 -14.672 1.00 97.75 602 TRP A C 1
ATOM 4880 O O . TRP A 1 602 ? -10.582 1.356 -14.283 1.00 97.75 602 TRP A O 1
ATOM 4890 N N . PRO A 1 603 ? -12.072 0.985 -15.915 1.00 97.94 603 PRO A N 1
ATOM 4891 C CA . PRO A 1 603 ? -11.414 1.909 -16.840 1.00 97.94 603 PRO A CA 1
ATOM 4892 C C . PRO A 1 603 ? -11.411 3.357 -16.339 1.00 97.94 603 PRO A C 1
ATOM 4894 O O . PRO A 1 603 ? -10.372 4.006 -16.388 1.00 97.94 603 PRO A O 1
ATOM 4897 N N . SER A 1 604 ? -12.538 3.848 -15.809 1.00 97.25 604 SER A N 1
ATOM 4898 C CA . SER A 1 604 ? -12.617 5.204 -15.247 1.00 97.25 604 SER A CA 1
ATOM 4899 C C . SER A 1 604 ? -11.815 5.313 -13.950 1.00 97.25 604 SER A C 1
ATOM 4901 O O . SER A 1 604 ? -11.086 6.283 -13.756 1.00 97.25 604 SER A O 1
ATOM 4903 N N . TYR A 1 605 ? -11.881 4.299 -13.083 1.00 97.38 605 TYR A N 1
ATOM 4904 C CA . TYR A 1 605 ? -11.106 4.286 -11.842 1.00 97.38 605 TYR A CA 1
ATOM 4905 C C . TYR A 1 605 ? -9.593 4.371 -12.101 1.00 97.38 605 TYR A C 1
ATOM 4907 O O . TYR A 1 605 ? -8.911 5.219 -11.526 1.00 97.38 605 TYR A O 1
ATOM 4915 N N . LEU A 1 606 ? -9.069 3.559 -13.027 1.00 97.69 606 LEU A N 1
ATOM 4916 C CA . LEU A 1 606 ? -7.646 3.589 -13.374 1.00 97.69 606 LEU A CA 1
ATOM 4917 C C . LEU A 1 606 ? -7.243 4.875 -14.113 1.00 97.69 606 LEU A C 1
ATOM 4919 O O . LEU A 1 606 ? -6.110 5.323 -13.959 1.00 97.69 606 LEU A O 1
ATOM 4923 N N . GLU A 1 607 ? -8.148 5.514 -14.857 1.00 97.69 607 GLU A N 1
ATOM 4924 C CA . GLU A 1 607 ? -7.902 6.837 -15.446 1.00 97.69 607 GLU A CA 1
ATOM 4925 C C . GLU A 1 607 ? -7.689 7.913 -14.371 1.00 97.69 607 GLU A C 1
ATOM 4927 O O . GLU A 1 607 ? -6.676 8.619 -14.404 1.00 97.69 607 GLU A O 1
ATOM 4932 N N . HIS A 1 608 ? -8.576 7.975 -13.373 1.00 96.19 608 HIS A N 1
ATOM 4933 C CA . HIS A 1 608 ? -8.431 8.871 -12.222 1.00 96.19 608 HIS A CA 1
ATOM 4934 C C . HIS A 1 608 ? -7.176 8.545 -11.399 1.00 96.19 608 HIS A C 1
ATOM 4936 O O . HIS A 1 608 ? -6.458 9.459 -11.007 1.00 96.19 608 HIS A O 1
ATOM 4942 N N . TYR A 1 609 ? -6.843 7.266 -11.203 1.00 95.06 609 TYR A N 1
ATOM 4943 C CA . TYR A 1 609 ? -5.623 6.849 -10.500 1.00 95.06 609 TYR A CA 1
ATOM 4944 C C . TYR A 1 609 ? -4.337 7.314 -11.214 1.00 95.06 609 TYR A C 1
ATOM 4946 O O . TYR A 1 609 ? -3.424 7.818 -10.560 1.00 95.06 609 TYR A O 1
ATOM 4954 N N . ILE A 1 610 ? -4.257 7.243 -12.554 1.00 96.31 610 ILE A N 1
ATOM 4955 C CA . ILE A 1 610 ? -3.106 7.801 -13.294 1.00 96.31 610 ILE A CA 1
ATOM 4956 C C . ILE A 1 610 ? -3.047 9.333 -13.181 1.00 96.31 610 ILE A C 1
ATOM 4958 O O . ILE A 1 610 ? -1.961 9.888 -12.986 1.00 96.31 610 ILE A O 1
ATOM 4962 N N . LEU A 1 611 ? -4.189 10.022 -13.271 1.00 94.88 611 LEU A N 1
ATOM 4963 C CA . LEU A 1 611 ? -4.262 11.476 -13.074 1.00 94.88 611 LEU A CA 1
ATOM 4964 C C . LEU A 1 611 ? -3.825 11.875 -11.653 1.00 94.88 611 LEU A C 1
ATOM 4966 O O . LEU A 1 611 ? -3.060 12.824 -11.486 1.00 94.88 611 LEU A O 1
ATOM 4970 N N . GLY A 1 612 ? -4.203 11.098 -10.641 1.00 90.75 612 GLY A N 1
ATOM 4971 C CA . GLY A 1 612 ? -3.755 11.288 -9.268 1.00 90.75 612 GLY A CA 1
ATOM 4972 C C . GLY A 1 612 ? -2.266 11.012 -9.062 1.00 90.75 612 GLY A C 1
ATOM 4973 O O . GLY A 1 612 ? -1.592 11.776 -8.375 1.00 90.75 612 GLY A O 1
ATOM 4974 N N . ILE A 1 613 ? -1.690 10.006 -9.728 1.00 91.00 613 ILE A N 1
ATOM 4975 C CA . ILE A 1 613 ? -0.232 9.799 -9.736 1.00 91.00 613 ILE A CA 1
ATOM 4976 C C . ILE A 1 613 ? 0.489 11.009 -10.358 1.00 91.00 613 ILE A C 1
ATOM 4978 O O . ILE A 1 613 ? 1.516 11.444 -9.833 1.00 91.00 613 ILE A O 1
ATOM 4982 N N . ARG A 1 614 ? -0.052 11.617 -11.422 1.00 92.88 614 ARG A N 1
ATOM 4983 C CA . ARG A 1 614 ? 0.480 12.882 -11.959 1.00 92.88 614 ARG A CA 1
ATOM 4984 C C . ARG A 1 614 ? 0.431 14.001 -10.907 1.00 92.88 614 ARG A C 1
ATOM 4986 O O . ARG A 1 614 ? 1.462 14.593 -10.584 1.00 92.88 614 ARG A O 1
ATOM 4993 N N . GLN A 1 615 ? -0.760 14.288 -10.390 1.00 88.88 615 GLN A N 1
ATOM 4994 C CA . GLN A 1 615 ? -1.034 15.466 -9.567 1.00 88.88 615 GLN A CA 1
ATOM 4995 C C . GLN A 1 615 ? -0.444 15.354 -8.153 1.00 88.88 615 GLN A C 1
ATOM 4997 O O . GLN A 1 615 ? 0.215 16.271 -7.665 1.00 88.88 615 GLN A O 1
ATOM 5002 N N . PHE A 1 616 ? -0.651 14.222 -7.484 1.00 81.75 616 PHE A N 1
ATOM 5003 C CA . PHE A 1 616 ? -0.374 14.053 -6.059 1.00 81.75 616 PHE A CA 1
ATOM 5004 C C . PHE A 1 616 ? 0.956 13.339 -5.773 1.00 81.75 616 PHE A C 1
ATOM 5006 O O . PHE A 1 616 ? 1.618 13.706 -4.801 1.00 81.75 616 PHE A O 1
ATOM 5013 N N . ILE A 1 617 ? 1.410 12.405 -6.621 1.00 83.38 617 ILE A N 1
ATOM 5014 C CA . ILE A 1 617 ? 2.726 11.748 -6.458 1.00 83.38 617 ILE A CA 1
ATOM 5015 C C . ILE A 1 617 ? 3.842 12.549 -7.132 1.00 83.38 617 ILE A C 1
ATOM 5017 O O . ILE A 1 617 ? 4.872 12.813 -6.510 1.00 83.38 617 ILE A O 1
ATOM 5021 N N . LEU A 1 618 ? 3.647 12.933 -8.396 1.00 87.50 618 LEU A N 1
ATOM 5022 C CA . LEU A 1 618 ? 4.675 13.586 -9.216 1.00 87.50 618 LEU A CA 1
ATOM 5023 C C . LEU A 1 618 ? 4.632 15.121 -9.172 1.00 87.50 618 LEU A C 1
ATOM 5025 O O . LEU A 1 618 ? 5.591 15.746 -9.618 1.00 87.50 618 LEU A O 1
ATOM 5029 N N . LYS A 1 619 ? 3.578 15.712 -8.589 1.00 87.75 619 LYS A N 1
ATOM 5030 C CA . LYS A 1 619 ? 3.377 17.168 -8.431 1.00 87.75 619 LYS A CA 1
ATOM 5031 C C . LYS A 1 619 ? 3.315 17.942 -9.757 1.00 87.75 619 LYS A C 1
ATOM 5033 O O . LYS A 1 619 ? 3.672 19.113 -9.821 1.00 87.75 619 LYS A O 1
ATOM 5038 N N . GLU A 1 620 ? 2.847 17.301 -10.826 1.00 89.50 620 GLU A N 1
ATOM 5039 C CA . GLU A 1 620 ? 2.747 17.918 -12.153 1.00 89.50 620 GLU A CA 1
ATOM 5040 C C . GLU A 1 620 ? 1.350 18.530 -12.376 1.00 89.50 620 GLU A C 1
ATOM 5042 O O . GLU A 1 620 ? 0.356 17.803 -12.416 1.00 89.50 620 GLU A O 1
ATOM 5047 N N . SER A 1 621 ? 1.267 19.855 -12.574 1.00 87.31 621 SER A N 1
ATOM 5048 C CA . SER A 1 621 ? -0.006 20.546 -12.868 1.00 87.31 621 SER A CA 1
ATOM 5049 C C . SER A 1 621 ? -0.690 19.994 -14.136 1.00 87.31 621 SER A C 1
ATOM 5051 O O . SER A 1 621 ? 0.020 19.663 -15.102 1.00 87.31 621 SER A O 1
ATOM 5053 N N . PRO A 1 622 ? -2.040 19.949 -14.204 1.00 87.06 622 PRO A N 1
ATOM 5054 C CA . PRO A 1 622 ? -2.787 19.717 -15.443 1.00 87.06 622 PRO A CA 1
ATOM 5055 C C . PRO A 1 622 ? -2.323 20.572 -16.635 1.00 87.06 622 PRO A C 1
ATOM 5057 O O . PRO A 1 622 ? -2.272 20.064 -17.754 1.00 87.06 622 PRO A O 1
ATOM 5060 N N . ASP A 1 623 ? -1.884 21.815 -16.411 1.00 90.69 623 ASP A N 1
ATOM 5061 C CA . ASP A 1 623 ? -1.445 22.739 -17.479 1.00 90.69 623 ASP A CA 1
ATOM 5062 C C . ASP A 1 623 ? -0.238 22.219 -18.276 1.00 90.69 623 ASP A C 1
ATOM 5064 O O . ASP A 1 623 ? -0.029 22.580 -19.432 1.00 90.69 623 ASP A O 1
ATOM 5068 N N . THR A 1 624 ? 0.562 21.332 -17.677 1.00 92.62 624 THR A N 1
ATOM 5069 C CA . THR A 1 624 ? 1.749 20.746 -18.324 1.00 92.62 624 THR A CA 1
ATOM 5070 C C . THR A 1 624 ? 1.408 19.609 -19.302 1.00 92.62 624 THR A C 1
ATOM 5072 O O . THR A 1 624 ? 2.253 19.179 -20.092 1.00 92.62 624 THR A O 1
ATOM 5075 N N . LEU A 1 625 ? 0.156 19.134 -19.307 1.00 91.75 625 LEU A N 1
ATOM 5076 C CA . LEU A 1 625 ? -0.296 17.983 -20.094 1.00 91.75 625 LEU A CA 1
ATOM 5077 C C . LEU A 1 625 ? -0.145 18.135 -21.627 1.00 91.75 625 LEU A C 1
ATOM 5079 O O . LEU A 1 625 ? 0.253 17.155 -22.266 1.00 91.75 625 LEU A O 1
ATOM 5083 N N . PRO A 1 626 ? -0.399 19.303 -22.263 1.00 93.31 626 PRO A N 1
ATOM 5084 C CA . PRO A 1 626 ? -0.218 19.472 -23.710 1.00 93.31 626 PRO A CA 1
ATOM 5085 C C . PRO A 1 626 ? 1.253 19.359 -24.141 1.00 93.31 626 PRO A C 1
ATOM 5087 O O . PRO A 1 626 ? 1.564 18.739 -25.166 1.00 93.31 626 PRO A O 1
ATOM 5090 N N . ALA A 1 627 ? 2.174 19.892 -23.331 1.00 93.31 627 ALA A N 1
ATOM 5091 C CA . ALA A 1 627 ? 3.612 19.770 -23.557 1.00 93.31 627 ALA A CA 1
ATOM 5092 C C . ALA A 1 627 ? 4.068 18.308 -23.419 1.00 93.31 627 ALA A C 1
ATOM 5094 O O . ALA A 1 627 ? 4.762 17.785 -24.296 1.00 93.31 627 ALA A O 1
ATOM 5095 N N . ALA A 1 628 ? 3.600 17.608 -22.382 1.00 93.94 628 ALA A N 1
ATOM 5096 C CA . ALA A 1 628 ? 3.919 16.202 -22.156 1.00 93.94 628 ALA A CA 1
ATOM 5097 C C . ALA A 1 628 ? 3.386 15.275 -23.267 1.00 93.94 628 ALA A C 1
ATOM 5099 O O . ALA A 1 628 ? 4.107 14.395 -23.741 1.00 93.94 628 ALA A O 1
ATOM 5100 N N . ARG A 1 629 ? 2.160 15.507 -23.766 1.00 94.81 629 ARG A N 1
ATOM 5101 C CA . ARG A 1 629 ? 1.595 14.797 -24.936 1.00 94.81 629 ARG A CA 1
ATOM 5102 C C . ARG A 1 629 ? 2.424 15.023 -26.205 1.00 94.81 629 ARG A C 1
ATOM 5104 O O . ARG A 1 629 ? 2.712 14.076 -26.945 1.00 94.81 629 ARG A O 1
ATOM 5111 N N . SER A 1 630 ? 2.880 16.256 -26.419 1.00 93.25 630 SER A N 1
ATOM 5112 C CA . SER A 1 630 ? 3.774 16.609 -27.531 1.00 93.25 630 SER A CA 1
ATOM 5113 C C . SER A 1 630 ? 5.141 15.917 -27.419 1.00 93.25 630 SER A C 1
ATOM 5115 O O . SER A 1 630 ? 5.718 15.500 -28.424 1.00 93.25 630 SER A O 1
ATOM 5117 N N . TYR A 1 631 ? 5.655 15.743 -26.198 1.00 94.69 631 TYR A N 1
ATOM 5118 C CA . TYR A 1 631 ? 6.912 15.045 -25.927 1.00 94.69 631 TYR A CA 1
ATOM 5119 C C . TYR A 1 631 ? 6.795 13.517 -26.076 1.00 94.69 631 TYR A C 1
ATOM 5121 O O . TYR A 1 631 ? 7.620 12.904 -26.758 1.00 94.69 631 TYR A O 1
ATOM 5129 N N . ILE A 1 632 ? 5.733 12.894 -25.551 1.00 94.75 632 ILE A N 1
ATOM 5130 C CA . ILE A 1 632 ? 5.489 11.452 -25.722 1.00 94.75 632 ILE A CA 1
ATOM 5131 C C . ILE A 1 632 ? 5.274 11.064 -27.186 1.00 94.75 632 ILE A C 1
ATOM 5133 O O . ILE A 1 632 ? 5.724 9.992 -27.589 1.00 94.75 632 ILE A O 1
ATOM 5137 N N . THR A 1 633 ? 4.698 11.936 -28.018 1.00 94.56 633 THR A N 1
ATOM 5138 C CA . THR A 1 633 ? 4.628 11.701 -29.472 1.00 94.56 633 THR A CA 1
ATOM 5139 C C . THR A 1 633 ? 6.025 11.602 -30.108 1.00 94.56 633 THR A C 1
ATOM 5141 O O . THR A 1 633 ? 6.258 10.735 -30.950 1.00 94.56 633 THR A O 1
ATOM 5144 N N . LYS A 1 634 ? 7.001 12.409 -29.665 1.00 95.69 634 LYS A N 1
ATOM 5145 C CA . LYS A 1 634 ? 8.403 12.302 -30.123 1.00 95.69 634 LYS A CA 1
ATOM 5146 C C . LYS A 1 634 ? 9.046 10.992 -29.647 1.00 95.69 634 LYS A C 1
ATOM 5148 O O . LYS A 1 634 ? 9.697 10.303 -30.432 1.00 95.69 634 LYS A O 1
ATOM 5153 N N . LEU A 1 635 ? 8.814 10.611 -28.388 1.00 94.69 635 LEU A N 1
ATOM 5154 C CA . LEU A 1 635 ? 9.319 9.352 -27.826 1.00 94.69 635 LEU A CA 1
ATOM 5155 C C . LEU A 1 635 ? 8.665 8.106 -28.443 1.00 94.69 635 LEU A C 1
ATOM 5157 O O . LEU A 1 635 ? 9.331 7.080 -28.561 1.00 94.69 635 LEU A O 1
ATOM 5161 N N . TYR A 1 636 ? 7.411 8.185 -28.897 1.00 94.88 636 TYR A N 1
ATOM 5162 C CA . TYR A 1 636 ? 6.759 7.124 -29.670 1.00 94.88 636 TYR A CA 1
ATOM 5163 C C . TYR A 1 636 ? 7.514 6.841 -30.971 1.00 94.88 636 TYR A C 1
ATOM 5165 O O . TYR A 1 636 ? 7.884 5.695 -31.232 1.00 94.88 636 TYR A O 1
ATOM 5173 N N . TRP A 1 637 ? 7.800 7.880 -31.763 1.00 96.50 637 TRP A N 1
ATOM 5174 C CA . TRP A 1 637 ? 8.537 7.726 -33.018 1.00 96.50 637 TRP A CA 1
ATOM 5175 C C . TRP A 1 637 ? 9.979 7.258 -32.793 1.00 96.50 637 TRP A C 1
ATOM 5177 O O . TRP A 1 637 ? 10.436 6.371 -33.512 1.00 96.50 637 TRP A O 1
ATOM 5187 N N . LEU A 1 638 ? 10.659 7.744 -31.746 1.00 94.44 638 LEU A N 1
ATOM 5188 C CA . LEU A 1 638 ? 11.967 7.219 -31.332 1.00 94.44 638 LEU A CA 1
ATOM 5189 C C . LEU A 1 638 ? 11.898 5.724 -30.972 1.00 94.44 638 LEU A C 1
ATOM 5191 O O . LEU A 1 638 ? 12.718 4.935 -31.441 1.00 94.44 638 LEU A O 1
ATOM 5195 N N . HIS A 1 639 ? 10.901 5.310 -30.182 1.00 91.94 639 HIS A N 1
ATOM 5196 C CA . HIS A 1 639 ? 10.701 3.906 -29.807 1.00 91.94 639 HIS A CA 1
ATOM 5197 C C . HIS A 1 639 ? 10.427 3.028 -31.033 1.00 91.94 639 HIS A C 1
ATOM 5199 O O . HIS A 1 639 ? 11.011 1.953 -31.159 1.00 91.94 639 HIS A O 1
ATOM 5205 N N . LYS A 1 640 ? 9.619 3.503 -31.991 1.00 92.50 640 LYS A N 1
ATOM 5206 C CA . LYS A 1 640 ? 9.362 2.794 -33.255 1.00 92.50 640 LYS A CA 1
ATOM 5207 C C . LYS A 1 640 ? 10.603 2.698 -34.142 1.00 92.50 640 LYS A C 1
ATOM 5209 O O . LYS A 1 640 ? 10.874 1.617 -34.663 1.00 92.50 640 LYS A O 1
ATOM 5214 N N . ALA A 1 641 ? 11.391 3.766 -34.254 1.00 93.50 641 ALA A N 1
ATOM 5215 C CA . ALA A 1 641 ? 12.660 3.753 -34.979 1.00 93.50 641 ALA A CA 1
ATOM 5216 C C . ALA A 1 641 ? 13.661 2.755 -34.366 1.00 93.50 641 ALA A C 1
ATOM 5218 O O . ALA A 1 641 ? 14.315 2.013 -35.097 1.00 93.50 641 ALA A O 1
ATOM 5219 N N . VAL A 1 642 ? 13.732 2.664 -33.033 1.00 89.56 642 VAL A N 1
ATOM 5220 C CA . VAL A 1 642 ? 14.590 1.691 -32.335 1.00 89.56 642 VAL A CA 1
ATOM 5221 C C . VAL A 1 642 ? 14.068 0.256 -32.470 1.00 89.56 642 VAL A C 1
ATOM 5223 O O . VAL A 1 642 ? 14.866 -0.645 -32.721 1.00 89.56 642 VAL A O 1
ATOM 5226 N N . GLN A 1 643 ? 12.750 0.024 -32.399 1.00 87.06 643 GLN A N 1
ATOM 5227 C CA . GLN A 1 643 ? 12.155 -1.291 -32.692 1.00 87.06 643 GLN A CA 1
ATOM 5228 C C . GLN A 1 643 ? 12.491 -1.757 -34.122 1.00 87.06 643 GLN A C 1
ATOM 5230 O O . GLN A 1 643 ? 12.920 -2.896 -34.312 1.00 87.06 643 GLN A O 1
ATOM 5235 N N . LEU A 1 644 ? 12.367 -0.868 -35.115 1.00 91.44 644 LEU A N 1
ATOM 5236 C CA . LEU A 1 644 ? 12.727 -1.148 -36.507 1.00 91.44 644 LEU A CA 1
ATOM 5237 C C . LEU A 1 644 ? 14.237 -1.386 -36.677 1.00 91.44 644 LEU A C 1
ATOM 5239 O O . LEU A 1 644 ? 14.634 -2.344 -37.336 1.00 91.44 644 LEU A O 1
ATOM 5243 N N . GLY A 1 645 ? 15.084 -0.566 -36.049 1.00 89.50 645 GLY A N 1
ATOM 5244 C CA . GLY A 1 645 ? 16.540 -0.717 -36.090 1.00 89.50 645 GLY A CA 1
ATOM 5245 C C . GLY A 1 645 ? 17.014 -2.058 -35.522 1.00 89.50 645 GLY A C 1
ATOM 5246 O O . GLY A 1 645 ? 17.822 -2.740 -36.151 1.00 89.50 645 GLY A O 1
ATOM 5247 N N . ILE A 1 646 ? 16.458 -2.487 -34.384 1.00 86.06 646 ILE A N 1
ATOM 5248 C CA . ILE A 1 646 ? 16.737 -3.805 -33.792 1.00 86.06 646 ILE A CA 1
ATOM 5249 C C . ILE A 1 646 ? 16.305 -4.927 -34.748 1.00 86.06 646 ILE A C 1
ATOM 5251 O O . ILE A 1 646 ? 17.093 -5.839 -35.002 1.00 86.06 646 ILE A O 1
ATOM 5255 N N . LEU A 1 647 ? 15.105 -4.840 -35.335 1.00 86.75 647 LEU A N 1
ATOM 5256 C CA . LEU A 1 647 ? 14.611 -5.825 -36.303 1.00 86.75 647 LEU A CA 1
ATOM 5257 C C . LEU A 1 647 ? 15.529 -5.936 -37.535 1.00 86.75 647 LEU A C 1
ATOM 5259 O O . LEU A 1 647 ? 15.882 -7.043 -37.939 1.00 86.75 647 LEU A O 1
ATOM 5263 N N . VAL A 1 648 ? 15.973 -4.804 -38.091 1.00 88.00 648 VAL A N 1
ATOM 5264 C CA . VAL A 1 648 ? 16.909 -4.754 -39.229 1.00 88.00 648 VAL A CA 1
ATOM 5265 C C . VAL A 1 648 ? 18.276 -5.346 -38.864 1.00 88.00 648 VAL A C 1
ATOM 5267 O O . VAL A 1 648 ? 18.851 -6.084 -39.664 1.00 88.00 648 VAL A O 1
ATOM 5270 N N . ILE A 1 649 ? 18.789 -5.093 -37.655 1.00 85.88 649 ILE A N 1
ATOM 5271 C CA . ILE A 1 649 ? 20.047 -5.687 -37.172 1.00 85.88 649 ILE A CA 1
ATOM 5272 C C . ILE A 1 649 ? 19.907 -7.207 -37.009 1.00 85.88 649 ILE A C 1
ATOM 5274 O O . ILE A 1 649 ? 20.757 -7.950 -37.505 1.00 85.88 649 ILE A O 1
ATOM 5278 N N . MET A 1 650 ? 18.831 -7.689 -36.378 1.00 80.12 650 MET A N 1
ATOM 5279 C CA . MET A 1 650 ? 18.569 -9.125 -36.215 1.00 80.12 650 MET A CA 1
ATOM 5280 C C . MET A 1 650 ? 18.440 -9.828 -37.572 1.00 80.12 650 MET A C 1
ATOM 5282 O O . MET A 1 650 ? 19.087 -10.853 -37.799 1.00 80.12 650 MET A O 1
ATOM 5286 N N . LEU A 1 651 ? 17.683 -9.240 -38.503 1.00 83.38 651 LEU A N 1
ATOM 5287 C CA . LEU A 1 651 ? 17.557 -9.722 -39.876 1.00 83.38 651 LEU A CA 1
ATOM 5288 C C . LEU A 1 651 ? 18.926 -9.771 -40.574 1.00 83.38 651 LEU A C 1
ATOM 5290 O O . LEU A 1 651 ? 19.298 -10.813 -41.110 1.00 83.38 651 LEU A O 1
ATOM 5294 N N . ARG A 1 652 ? 19.728 -8.699 -40.505 1.00 82.56 652 ARG A N 1
ATOM 5295 C CA . ARG A 1 652 ? 21.077 -8.659 -41.096 1.00 82.56 652 ARG A CA 1
ATOM 5296 C C . ARG A 1 652 ? 21.980 -9.762 -40.535 1.00 82.56 652 ARG A C 1
ATOM 5298 O O . ARG A 1 652 ? 22.658 -10.428 -41.312 1.00 82.56 652 ARG A O 1
ATOM 5305 N N . VAL A 1 653 ? 21.963 -10.011 -39.223 1.00 81.06 653 VAL A N 1
ATOM 5306 C CA . VAL A 1 653 ? 22.747 -11.093 -38.593 1.00 81.06 653 VAL A CA 1
ATOM 5307 C C . VAL A 1 653 ? 22.291 -12.481 -39.066 1.00 81.06 653 VAL A C 1
ATOM 5309 O O . VAL A 1 653 ? 23.135 -13.331 -39.356 1.00 81.06 653 VAL A O 1
ATOM 5312 N N . LEU A 1 654 ? 20.983 -12.715 -39.209 1.00 78.94 654 LEU A N 1
ATOM 5313 C CA . LEU A 1 654 ? 20.438 -13.980 -39.724 1.00 78.94 654 LEU A CA 1
ATOM 5314 C C . LEU A 1 654 ? 20.815 -14.217 -41.199 1.00 78.94 654 LEU A C 1
ATOM 5316 O O . LEU A 1 654 ? 21.289 -15.302 -41.547 1.00 78.94 654 LEU A O 1
ATOM 5320 N N . LEU A 1 655 ? 20.677 -13.193 -42.049 1.00 79.62 655 LEU A N 1
ATOM 5321 C CA . LEU A 1 655 ? 21.042 -13.240 -43.472 1.00 79.62 655 LEU A CA 1
ATOM 5322 C C . LEU A 1 655 ? 22.559 -13.387 -43.683 1.00 79.62 655 LEU A C 1
ATOM 5324 O O . LEU A 1 655 ? 22.995 -14.023 -44.648 1.00 79.62 655 LEU A O 1
ATOM 5328 N N . LEU A 1 656 ? 23.380 -12.837 -42.783 1.00 73.62 656 LEU A N 1
ATOM 5329 C CA . LEU A 1 656 ? 24.826 -13.066 -42.778 1.00 73.62 656 LEU A CA 1
ATOM 5330 C C . LEU A 1 656 ? 25.156 -14.521 -42.413 1.00 73.62 656 LEU A C 1
ATOM 5332 O O . LEU A 1 656 ? 25.924 -15.149 -43.138 1.00 73.62 656 LEU A O 1
ATOM 5336 N N . ARG A 1 657 ? 24.539 -15.076 -41.359 1.00 71.38 657 ARG A N 1
ATOM 5337 C CA . ARG A 1 657 ? 24.861 -16.414 -40.821 1.00 71.38 657 ARG A CA 1
ATOM 5338 C C . ARG A 1 657 ? 24.324 -17.608 -41.621 1.00 71.38 657 ARG A C 1
ATOM 5340 O O . ARG A 1 657 ? 24.905 -18.682 -41.508 1.00 71.38 657 ARG A O 1
ATOM 5347 N N . LYS A 1 658 ? 23.241 -17.481 -42.402 1.00 76.69 658 LYS A N 1
ATOM 5348 C CA . LYS A 1 658 ? 22.693 -18.601 -43.202 1.00 76.69 658 LYS A CA 1
ATOM 5349 C C . LYS A 1 658 ? 22.447 -18.221 -44.665 1.00 76.69 658 LYS A C 1
ATOM 5351 O O . LYS A 1 658 ? 21.535 -17.459 -44.980 1.00 76.69 658 LYS A O 1
ATOM 5356 N N . SER A 1 659 ? 23.199 -18.839 -45.578 1.00 74.81 659 SER A N 1
ATOM 5357 C CA . SER A 1 659 ? 23.059 -18.670 -47.036 1.00 74.81 659 SER A CA 1
ATOM 5358 C C . SER A 1 659 ? 21.671 -19.068 -47.560 1.00 74.81 659 SER A C 1
ATOM 5360 O O . SER A 1 659 ? 21.126 -18.388 -48.426 1.00 74.81 659 SER A O 1
ATOM 5362 N N . ALA A 1 660 ? 21.057 -20.111 -46.991 1.00 75.12 660 ALA A N 1
ATOM 5363 C CA . ALA A 1 660 ? 19.683 -20.508 -47.303 1.00 75.12 660 ALA A CA 1
ATOM 5364 C C . ALA A 1 660 ? 18.658 -19.421 -46.924 1.00 75.12 660 ALA A C 1
ATOM 5366 O O . ALA A 1 660 ? 17.817 -19.067 -47.747 1.00 75.12 660 ALA A O 1
ATOM 5367 N N . ALA A 1 661 ? 18.777 -18.830 -45.727 1.00 71.88 661 ALA A N 1
ATOM 5368 C CA . ALA A 1 661 ? 17.919 -17.723 -45.295 1.00 71.88 661 ALA A CA 1
ATOM 5369 C C . ALA A 1 661 ? 18.111 -16.480 -46.180 1.00 71.88 661 ALA A C 1
ATOM 5371 O O . ALA A 1 661 ? 17.138 -15.820 -46.534 1.00 71.88 661 ALA A O 1
ATOM 5372 N N . ARG A 1 662 ? 19.356 -16.207 -46.604 1.00 75.50 662 ARG A N 1
ATOM 5373 C CA . ARG A 1 662 ? 19.674 -15.133 -47.556 1.00 75.50 662 ARG A CA 1
ATOM 5374 C C . ARG A 1 662 ? 18.953 -15.315 -48.893 1.00 75.50 662 ARG A C 1
ATOM 5376 O O . ARG A 1 662 ? 18.321 -14.374 -49.359 1.00 75.50 662 ARG A O 1
ATOM 5383 N N . ARG A 1 663 ? 19.006 -16.519 -49.479 1.00 76.62 663 ARG A N 1
ATOM 5384 C CA . ARG A 1 663 ? 18.287 -16.837 -50.725 1.00 76.62 663 ARG A CA 1
ATOM 5385 C C . ARG A 1 663 ? 16.774 -16.697 -50.549 1.00 76.62 663 ARG A C 1
ATOM 5387 O O . ARG A 1 663 ? 16.164 -15.941 -51.294 1.00 76.62 663 ARG A O 1
ATOM 5394 N N . ALA A 1 664 ? 16.197 -17.330 -49.525 1.00 77.06 664 ALA A N 1
ATOM 5395 C CA . ALA A 1 664 ? 14.757 -17.276 -49.261 1.00 77.06 664 ALA A CA 1
ATOM 5396 C C . ALA A 1 664 ? 14.234 -15.837 -49.084 1.00 77.06 664 ALA A C 1
ATOM 5398 O O . ALA A 1 664 ? 13.210 -15.481 -49.663 1.00 77.06 664 ALA A O 1
ATOM 5399 N N . PHE A 1 665 ? 14.961 -14.991 -48.345 1.00 78.00 665 PHE A N 1
ATOM 5400 C CA . PHE A 1 665 ? 14.590 -13.589 -48.147 1.00 78.00 665 PHE A CA 1
ATOM 5401 C C . PHE A 1 665 ? 14.614 -12.780 -49.449 1.00 78.00 665 PHE A C 1
ATOM 5403 O O . PHE A 1 665 ? 13.649 -12.075 -49.732 1.00 78.00 665 PHE A O 1
ATOM 5410 N N . PHE A 1 666 ? 15.668 -12.892 -50.267 1.00 80.25 666 PHE A N 1
ATOM 5411 C CA . PHE A 1 666 ? 15.720 -12.170 -51.544 1.00 80.25 666 PHE A CA 1
ATOM 5412 C C . PHE A 1 666 ? 14.694 -12.693 -52.559 1.00 80.25 666 PHE A C 1
ATOM 5414 O O . PHE A 1 666 ? 14.102 -11.887 -53.275 1.00 80.25 666 PHE A O 1
ATOM 5421 N N . SER A 1 667 ? 14.407 -14.000 -52.579 1.00 77.25 667 SER A N 1
ATOM 5422 C CA . SER A 1 667 ? 13.306 -14.559 -53.373 1.00 77.25 667 SER A CA 1
ATOM 5423 C C . SER A 1 667 ? 11.957 -13.970 -52.948 1.00 77.25 667 SER A C 1
ATOM 5425 O O . SER A 1 667 ? 11.255 -13.415 -53.792 1.00 77.25 667 SER A O 1
ATOM 5427 N N . LEU A 1 668 ? 11.628 -13.997 -51.650 1.00 79.75 668 LEU A N 1
ATOM 5428 C CA . LEU A 1 668 ? 10.385 -13.426 -51.117 1.00 79.75 668 LEU A CA 1
ATOM 5429 C C . LEU A 1 668 ? 10.278 -11.920 -51.400 1.00 79.75 668 LEU A C 1
ATOM 5431 O O . LEU A 1 668 ? 9.251 -11.460 -51.891 1.00 79.75 668 LEU A O 1
ATOM 5435 N N . LEU A 1 669 ? 11.352 -11.161 -51.164 1.00 81.38 669 LEU A N 1
ATOM 5436 C CA . LEU A 1 669 ? 11.408 -9.728 -51.450 1.00 81.38 669 LEU A CA 1
ATOM 5437 C C . LEU A 1 669 ? 11.204 -9.442 -52.945 1.00 81.38 669 LEU A C 1
ATOM 5439 O O . LEU A 1 669 ? 10.504 -8.495 -53.289 1.00 81.38 669 LEU A O 1
ATOM 5443 N N . SER A 1 670 ? 11.749 -10.275 -53.839 1.00 76.75 670 SER A N 1
ATOM 5444 C CA . SER A 1 670 ? 11.523 -10.135 -55.283 1.00 76.75 670 SER A CA 1
ATOM 5445 C C . SER A 1 670 ? 10.070 -10.410 -55.690 1.00 76.75 670 SER A C 1
ATOM 5447 O O . SER A 1 670 ? 9.571 -9.757 -56.602 1.00 76.75 670 SER A O 1
ATOM 5449 N N . ILE A 1 671 ? 9.373 -11.321 -54.998 1.00 80.19 671 ILE A N 1
ATOM 5450 C CA . ILE A 1 671 ? 7.947 -11.604 -55.219 1.00 80.19 671 ILE A CA 1
ATOM 5451 C C . ILE A 1 671 ? 7.099 -10.433 -54.713 1.00 80.19 671 ILE A C 1
ATOM 5453 O O . ILE A 1 671 ? 6.267 -9.929 -55.461 1.00 80.19 671 ILE A O 1
ATOM 5457 N N . VAL A 1 672 ? 7.358 -9.934 -53.499 1.00 79.62 672 VAL A N 1
ATOM 5458 C CA . VAL A 1 672 ? 6.658 -8.764 -52.938 1.00 79.62 672 VAL A CA 1
ATOM 5459 C C . VAL A 1 672 ? 6.860 -7.529 -53.821 1.00 79.62 672 VAL A C 1
ATOM 5461 O O . VAL A 1 672 ? 5.886 -6.884 -54.192 1.00 79.62 672 VAL A O 1
ATOM 5464 N N . LEU A 1 673 ? 8.093 -7.237 -54.251 1.00 77.19 673 LEU A N 1
ATOM 5465 C CA . LEU A 1 673 ? 8.374 -6.111 -55.151 1.00 77.19 673 LEU A CA 1
ATOM 5466 C C . LEU A 1 673 ? 7.762 -6.279 -56.551 1.00 77.19 673 LEU A C 1
ATOM 5468 O O . LEU A 1 673 ? 7.519 -5.273 -57.210 1.00 77.19 673 LEU A O 1
ATOM 5472 N N . ARG A 1 674 ? 7.500 -7.509 -57.015 1.00 78.00 674 ARG A N 1
ATOM 5473 C CA . ARG A 1 674 ? 6.707 -7.750 -58.233 1.00 78.00 674 ARG A CA 1
ATOM 5474 C C . ARG A 1 674 ? 5.222 -7.501 -57.981 1.00 78.00 674 ARG A C 1
ATOM 5476 O O . ARG A 1 674 ? 4.614 -6.806 -58.779 1.00 78.00 674 ARG A O 1
ATOM 5483 N N . MET A 1 675 ? 4.662 -7.974 -56.863 1.00 71.56 675 MET A N 1
ATOM 5484 C CA . MET A 1 675 ? 3.261 -7.706 -56.506 1.00 71.56 675 MET A CA 1
ATOM 5485 C C . MET A 1 675 ? 2.983 -6.208 -56.325 1.00 71.56 675 MET A C 1
ATOM 5487 O O . MET A 1 675 ? 1.993 -5.709 -56.843 1.00 71.56 675 MET A O 1
ATOM 5491 N N . CYS A 1 676 ? 3.878 -5.454 -55.680 1.00 69.69 676 CYS A N 1
ATOM 5492 C CA . CYS A 1 676 ? 3.724 -4.001 -55.548 1.00 69.69 676 CYS A CA 1
ATOM 5493 C C . CYS A 1 676 ? 3.765 -3.255 -56.898 1.00 69.69 676 CYS A C 1
ATOM 5495 O O . CYS A 1 676 ? 3.177 -2.187 -56.999 1.00 69.69 676 CYS A O 1
ATOM 5497 N N . ARG A 1 677 ? 4.411 -3.814 -57.935 1.00 71.38 677 ARG A N 1
ATOM 5498 C CA . ARG A 1 677 ? 4.400 -3.304 -59.327 1.00 71.38 677 ARG A CA 1
ATOM 5499 C C . ARG A 1 677 ? 3.222 -3.825 -60.171 1.00 71.38 677 ARG A C 1
ATOM 5501 O O . ARG A 1 677 ? 3.237 -3.678 -61.385 1.00 71.38 677 ARG A O 1
ATOM 5508 N N . LEU A 1 678 ? 2.267 -4.510 -59.543 1.00 67.88 678 LEU A N 1
ATOM 5509 C CA . LEU A 1 678 ? 0.995 -4.947 -60.134 1.00 67.88 678 LEU A CA 1
ATOM 5510 C C . LEU A 1 678 ? -0.208 -4.314 -59.404 1.00 67.88 678 LEU A C 1
ATOM 5512 O O . LEU A 1 678 ? -1.352 -4.665 -59.672 1.00 67.88 678 LEU A O 1
ATOM 5516 N N . ILE A 1 679 ? 0.067 -3.423 -58.443 1.00 64.00 679 ILE A N 1
ATOM 5517 C CA . ILE A 1 679 ? -0.899 -2.670 -57.622 1.00 64.00 679 ILE A CA 1
ATOM 5518 C C . ILE A 1 679 ? -0.744 -1.147 -57.871 1.00 64.00 679 ILE A C 1
ATOM 5520 O O . ILE A 1 679 ? -1.551 -0.349 -57.396 1.00 64.00 679 ILE A O 1
ATOM 5524 N N . VAL A 1 680 ? 0.278 -0.764 -58.648 1.00 41.28 680 VAL A N 1
ATOM 5525 C CA . VAL A 1 680 ? 0.521 0.556 -59.253 1.00 41.28 680 VAL A CA 1
ATOM 5526 C C . VAL A 1 680 ? 0.587 0.347 -60.759 1.00 41.28 680 VAL A C 1
ATOM 5528 O O . VAL A 1 680 ? -0.035 1.153 -61.476 1.00 41.28 680 VAL A O 1
#

Secondary structure (DSSP, 8-state):
-HHHHHHHHTTS---SS-PPPPP----TT-HHHHHHHHHHHHH-TT--HHHHHHHSS--HHHHHHHHHHTS---TTT--PPPP--HHHHHHHHHHHHHHHH-TTTHHHHGGGT-TTS------------SSSGGGEEEEEEEE-TTTHHHHHHHHHHHHTSGGGHHHHHH-GGGGGGEEEEE--TTSGGGG--HHHHHHHHHS-SEEEE------SSS-HHHHHIIIIIHHHHHHHHHHHHHTS-----------------TT-----SGGGGGTSS--SSTT----EEEEE--------GGGGGS--SSTTSSTT--EEEEE--GGGGTTSSEE-SS-PPPSS-HHHHHHHHHHS-HHHHHHHHHHHHTT-SSHHHHHHHHHHHHHHHH-TT--EEEEEESEEES-SSTTTTT-----TTHHHHHHHHHTT---EEE--TTSB--EEEHHHHHHHHHHHHHHHHHS--SS--EEEE-STTTS--BHHHHHHHHHHHHHHSPPTT-SS-S--EEES-HHHHHHHHIIIIIHHHHHHHHHHHHTTPPP-HHHHHHHHHHHHHHHHHHHH---EE--HHHHHHHHHS-HHHHHHS---GGG--HHHHHHHHHHHIIIIIS---GGGHHHHHHHHHHHHHHHHHHHHHHHHHHHHHHHHH-HHHHHHHHHHHHHHHHHHTT--

Radius of gyration: 32.54 Å; chains: 1; bounding box: 112×66×96 Å